Protein AF-A0A1Z4M130-F1 (afdb_monomer_lite)

Structure (mmCIF, N/CA/C/O backbone):
data_AF-A0A1Z4M130-F1
#
_entry.id   AF-A0A1Z4M130-F1
#
loop_
_atom_site.group_PDB
_atom_site.id
_atom_site.type_symbol
_atom_site.label_atom_id
_atom_site.label_alt_id
_atom_site.label_comp_id
_atom_site.label_asym_id
_atom_site.label_entity_id
_atom_site.label_seq_id
_atom_site.pdbx_PDB_ins_code
_atom_site.Cartn_x
_atom_site.Cartn_y
_atom_site.Cartn_z
_atom_site.occupancy
_atom_site.B_iso_or_equiv
_atom_site.auth_seq_id
_atom_site.auth_comp_id
_atom_site.auth_asym_id
_atom_site.auth_atom_id
_atom_site.pdbx_PDB_model_num
ATOM 1 N N . MET A 1 1 ? -19.399 76.451 -22.786 1.00 42.50 1 MET A N 1
ATOM 2 C CA . MET A 1 1 ? -18.214 75.572 -22.870 1.00 42.50 1 MET A CA 1
ATOM 3 C C . MET A 1 1 ? -18.259 74.628 -21.681 1.00 42.50 1 MET A C 1
ATOM 5 O O . MET A 1 1 ? -18.511 75.070 -20.569 1.00 42.50 1 MET A O 1
ATOM 9 N N . THR A 1 2 ? -18.202 73.335 -21.966 1.00 46.25 2 THR A N 1
ATOM 10 C CA . THR A 1 2 ? -18.643 72.201 -21.142 1.00 46.25 2 THR A CA 1
ATOM 11 C C . THR A 1 2 ? -17.690 71.879 -19.987 1.00 46.25 2 THR A C 1
ATOM 13 O O . THR A 1 2 ? -16.503 71.670 -20.221 1.00 46.25 2 THR A O 1
ATOM 16 N N . GLN A 1 3 ? -18.213 71.782 -18.758 1.00 47.19 3 GLN A N 1
ATOM 17 C CA . GLN A 1 3 ? -17.511 71.179 -17.618 1.00 47.19 3 GLN A CA 1
ATOM 18 C C . GLN A 1 3 ? -17.748 69.663 -17.605 1.00 47.19 3 GLN A C 1
ATOM 20 O O . GLN A 1 3 ? -18.885 69.198 -17.617 1.00 47.19 3 GLN A O 1
ATOM 25 N N . SER A 1 4 ? -16.651 68.909 -17.593 1.00 58.28 4 SER A N 1
ATOM 26 C CA . SER A 1 4 ? -16.610 67.450 -17.494 1.00 58.28 4 SER A CA 1
ATOM 27 C C . SER A 1 4 ? -16.625 67.037 -16.022 1.00 58.28 4 SER A C 1
ATOM 29 O O . SER A 1 4 ? -15.635 67.225 -15.317 1.00 58.28 4 SER A O 1
ATOM 31 N N . VAL A 1 5 ? -17.738 66.466 -15.560 1.00 57.12 5 VAL A N 1
ATOM 32 C CA . VAL A 1 5 ? -17.879 65.874 -14.222 1.00 57.12 5 VAL A CA 1
ATOM 33 C C . VAL A 1 5 ? -17.685 64.364 -14.346 1.00 57.12 5 VAL A C 1
ATOM 35 O O . VAL A 1 5 ? -18.516 63.669 -14.923 1.00 57.12 5 VAL A O 1
ATOM 38 N N . VAL A 1 6 ? -16.568 63.862 -13.821 1.00 58.78 6 VAL A N 1
ATOM 39 C CA . VAL A 1 6 ? -16.264 62.427 -13.730 1.00 58.78 6 VAL A CA 1
ATOM 40 C C . VAL A 1 6 ? -16.775 61.902 -12.382 1.00 58.78 6 VAL A C 1
ATOM 42 O O . VAL A 1 6 ? -16.344 62.419 -11.347 1.00 58.78 6 VAL A O 1
ATOM 45 N N . PRO A 1 7 ? -17.650 60.882 -12.337 1.00 55.84 7 PRO A N 1
ATOM 46 C CA . PRO A 1 7 ? -18.047 60.260 -11.080 1.00 55.84 7 PRO A CA 1
ATOM 47 C C . PRO A 1 7 ? -16.943 59.313 -10.581 1.00 55.84 7 PRO A C 1
ATOM 49 O O . PRO A 1 7 ? -16.576 58.349 -11.249 1.00 55.84 7 PRO A O 1
ATOM 52 N N . LYS A 1 8 ? -16.407 59.588 -9.385 1.00 55.56 8 LYS A N 1
ATOM 53 C CA . LYS A 1 8 ? -15.555 58.656 -8.630 1.00 55.56 8 LYS A CA 1
ATOM 54 C C . LYS A 1 8 ? -16.437 57.592 -7.980 1.00 55.56 8 LYS A C 1
ATOM 56 O O . LYS A 1 8 ? -17.134 57.870 -7.009 1.00 55.56 8 LYS A O 1
ATOM 61 N N . THR A 1 9 ? -16.378 56.380 -8.510 1.00 59.41 9 THR A N 1
ATOM 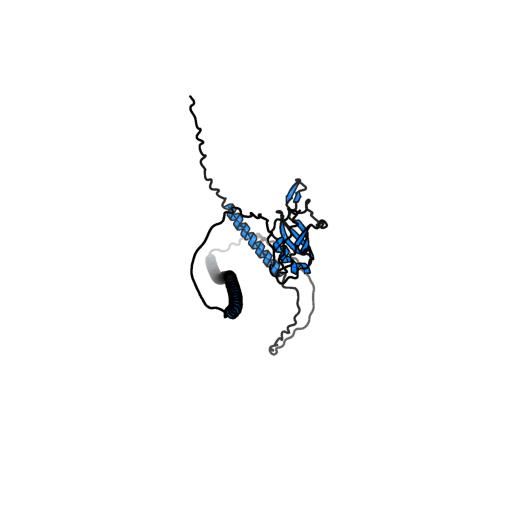62 C CA . THR A 1 9 ? -16.968 55.176 -7.922 1.00 59.41 9 THR A CA 1
ATOM 63 C C . THR A 1 9 ? -16.200 54.814 -6.647 1.00 59.41 9 THR A C 1
ATOM 65 O O . THR A 1 9 ? -15.013 54.492 -6.703 1.00 59.41 9 THR A O 1
ATOM 68 N N . SER A 1 10 ? -16.847 54.903 -5.485 1.00 58.00 10 SER A N 1
ATOM 69 C CA . SER A 1 10 ? -16.302 54.424 -4.214 1.00 58.00 10 SER A CA 1
ATOM 70 C C . SER A 1 10 ? -16.296 52.894 -4.201 1.00 58.00 10 SER A C 1
ATOM 72 O O . SER A 1 10 ? -17.315 52.240 -4.409 1.00 58.00 10 SER A O 1
ATOM 74 N N . ILE A 1 11 ? -15.115 52.320 -3.989 1.00 51.78 11 ILE A N 1
ATOM 75 C CA . ILE A 1 11 ? -14.903 50.877 -3.883 1.00 51.78 11 ILE A CA 1
ATOM 76 C C . ILE A 1 11 ? -15.474 50.421 -2.529 1.00 51.78 11 ILE A C 1
ATOM 78 O O . ILE A 1 11 ? -15.086 50.992 -1.507 1.00 51.78 11 ILE A O 1
ATOM 82 N N . PRO A 1 12 ? -16.385 49.432 -2.484 1.00 60.66 12 PRO A N 1
ATOM 83 C CA . PRO A 1 12 ? -16.945 48.953 -1.229 1.00 60.66 12 PRO A CA 1
ATOM 84 C C . PRO A 1 12 ? -15.878 48.225 -0.403 1.00 60.66 12 PRO A C 1
ATOM 86 O O . PRO A 1 12 ? -15.149 47.362 -0.894 1.00 60.66 12 PRO A O 1
ATOM 89 N N . GLU A 1 13 ? -15.798 48.599 0.869 1.00 57.28 13 GLU A N 1
ATOM 90 C CA . GLU A 1 13 ? -14.893 48.048 1.870 1.00 57.28 13 GLU A CA 1
ATOM 91 C C . GLU A 1 13 ? -15.139 46.540 2.051 1.00 57.28 13 GLU A C 1
ATOM 93 O O . GLU A 1 13 ? -16.208 46.085 2.468 1.00 57.28 13 GLU A O 1
ATOM 98 N N . LYS A 1 14 ? -14.130 45.745 1.690 1.00 57.31 14 LYS A N 1
ATOM 99 C CA . LYS A 1 14 ? -14.136 44.283 1.756 1.00 57.31 14 LYS A CA 1
ATOM 100 C C . LYS A 1 14 ? -14.029 43.839 3.216 1.00 57.31 14 LYS A C 1
ATOM 102 O O . LYS A 1 14 ? -12.943 43.572 3.722 1.00 57.31 14 LYS A O 1
ATOM 107 N N . THR A 1 15 ? -15.166 43.759 3.900 1.00 56.44 15 THR A N 1
ATOM 108 C CA . THR A 1 15 ? -15.255 43.200 5.254 1.00 56.44 15 THR A CA 1
ATOM 109 C C . THR A 1 15 ? -15.011 41.690 5.199 1.00 56.44 15 THR A C 1
ATOM 111 O O . THR A 1 15 ? -15.845 40.900 4.756 1.00 56.44 15 THR A O 1
ATOM 114 N N . TRP A 1 16 ? -13.810 41.281 5.609 1.00 53.38 16 TRP A N 1
ATOM 115 C CA . TRP A 1 16 ? -13.381 39.887 5.685 1.00 53.38 16 TRP A CA 1
ATOM 116 C C . TRP A 1 16 ? -14.156 39.182 6.803 1.00 53.38 16 TRP A C 1
ATOM 118 O O . TRP A 1 16 ? -13.738 39.159 7.962 1.00 53.38 16 TRP A O 1
ATOM 128 N N . ARG A 1 17 ? -15.333 38.640 6.471 1.00 47.12 17 ARG A N 1
ATOM 129 C CA . ARG A 1 17 ? -16.058 37.741 7.368 1.00 47.12 17 ARG A CA 1
ATOM 130 C C . ARG A 1 17 ? -15.228 36.473 7.492 1.00 47.12 17 ARG A C 1
ATOM 132 O O . ARG A 1 17 ? -15.207 35.648 6.586 1.00 47.12 17 ARG A O 1
ATOM 139 N N . ARG A 1 18 ? -14.512 36.346 8.609 1.00 51.38 18 ARG A N 1
ATOM 140 C CA . ARG A 1 18 ? -13.925 35.077 9.030 1.00 51.38 18 ARG A CA 1
ATOM 141 C C . ARG A 1 18 ? -15.077 34.092 9.147 1.00 51.38 18 ARG A C 1
ATOM 143 O O . ARG A 1 18 ? -15.894 34.195 10.057 1.00 51.38 18 ARG A O 1
ATOM 150 N N . GLN A 1 19 ? -15.168 33.211 8.165 1.00 56.50 19 GLN A N 1
ATOM 151 C CA . GLN A 1 19 ? -16.055 32.069 8.164 1.00 56.50 19 GLN A CA 1
ATOM 152 C C . GLN A 1 19 ? -15.549 31.142 9.270 1.00 56.50 19 GLN A C 1
ATOM 154 O O . GLN A 1 19 ? -14.645 30.336 9.085 1.00 56.50 19 GLN A O 1
ATOM 159 N N . THR A 1 20 ? -16.021 31.389 10.488 1.00 53.84 20 THR A N 1
ATOM 160 C CA . THR A 1 20 ? -15.861 30.487 11.620 1.00 53.84 20 THR A CA 1
ATOM 161 C C . THR A 1 20 ? -16.757 29.298 11.349 1.00 53.84 20 THR A C 1
ATOM 163 O O . THR A 1 20 ? -17.928 29.300 11.734 1.00 53.84 20 THR A O 1
ATOM 166 N N . ASP A 1 21 ? -16.218 28.309 10.641 1.00 62.69 21 ASP A N 1
ATOM 167 C CA . ASP A 1 21 ? -16.825 26.989 10.586 1.00 62.69 21 ASP A CA 1
ATOM 168 C C . ASP A 1 21 ? -17.008 26.524 12.028 1.00 62.69 21 ASP A C 1
ATOM 170 O O . ASP A 1 21 ? -16.061 26.477 12.819 1.00 62.69 21 ASP A O 1
ATOM 174 N N . SER A 1 22 ? -18.268 26.303 12.403 1.00 70.75 22 SER A N 1
ATOM 175 C CA . SER A 1 22 ? -18.630 25.981 13.779 1.00 70.75 22 SER A CA 1
ATOM 176 C C . SER A 1 22 ? -17.792 24.784 14.262 1.00 70.75 22 SER A C 1
ATOM 178 O O . SER A 1 22 ? -17.702 23.797 13.528 1.00 70.75 22 SER A O 1
ATOM 180 N N . PRO A 1 23 ? -17.197 24.811 15.470 1.00 75.94 23 PRO A N 1
ATOM 181 C CA . PRO A 1 23 ? -16.378 23.707 15.994 1.00 75.94 23 PRO A CA 1
ATOM 182 C C . PRO A 1 23 ? -17.077 22.338 15.933 1.00 75.94 23 PRO A C 1
ATOM 184 O O . PRO A 1 23 ? -16.441 21.295 15.818 1.00 75.94 23 PRO A O 1
ATOM 187 N N . THR A 1 24 ? -18.407 22.352 15.948 1.00 79.69 24 THR A N 1
ATOM 188 C CA . THR A 1 24 ? -19.294 21.204 15.757 1.00 79.69 24 THR A CA 1
ATOM 189 C C . THR A 1 24 ? -19.097 20.460 14.436 1.00 79.69 24 THR A C 1
ATOM 191 O O . THR A 1 24 ? -19.238 19.240 14.425 1.00 79.69 24 THR A O 1
ATOM 194 N N . TRP A 1 25 ? -18.721 21.135 13.345 1.00 85.00 25 TRP A N 1
ATOM 195 C CA . TRP A 1 25 ? -18.458 20.468 12.062 1.00 85.00 25 TRP A CA 1
ATOM 196 C C . TRP A 1 25 ? -17.206 19.588 12.119 1.00 85.00 25 TRP A C 1
ATOM 198 O O . TRP A 1 25 ? -17.235 18.445 11.671 1.00 85.00 25 TRP A O 1
ATOM 208 N N . TRP A 1 26 ? -16.136 20.064 12.758 1.00 87.31 26 TRP A N 1
ATOM 209 C CA . TRP A 1 26 ? -14.907 19.284 12.933 1.00 87.31 26 TRP A CA 1
ATOM 210 C C . TRP A 1 26 ? -15.116 18.061 13.831 1.00 87.31 26 TRP A C 1
ATOM 212 O O . TRP A 1 26 ? -14.575 16.986 13.560 1.00 87.31 26 TRP A O 1
ATOM 222 N N . ILE A 1 27 ? -15.949 18.193 14.866 1.00 87.88 27 ILE A N 1
ATOM 223 C CA . ILE A 1 27 ? 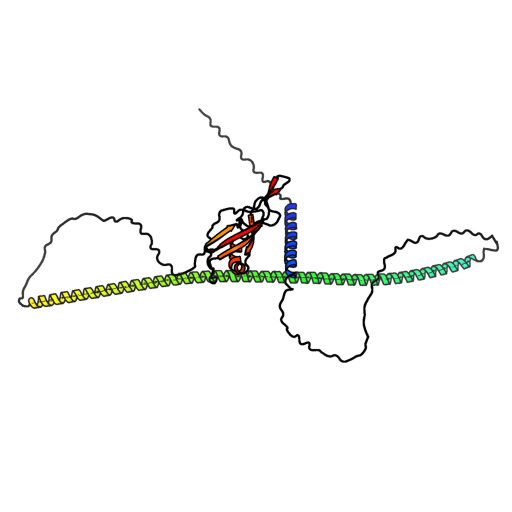-16.312 17.076 15.748 1.00 87.88 27 ILE A CA 1
ATOM 224 C C . ILE A 1 27 ? -17.144 16.035 14.987 1.00 87.88 27 ILE A C 1
ATOM 226 O O . ILE A 1 27 ? -16.868 14.842 15.103 1.00 87.88 27 ILE A O 1
ATOM 230 N N . ALA A 1 28 ? -18.113 16.466 14.171 1.00 88.44 28 ALA A N 1
ATOM 231 C CA . ALA A 1 28 ? -18.922 15.563 13.353 1.00 88.44 28 ALA A CA 1
ATOM 232 C C . ALA A 1 28 ? -18.066 14.783 12.338 1.00 88.44 28 ALA A C 1
ATOM 234 O O . ALA A 1 28 ? -18.207 13.564 12.236 1.00 88.44 28 ALA A O 1
ATOM 235 N N . PHE A 1 29 ? -17.119 15.452 11.668 1.00 92.25 29 PHE A N 1
ATOM 236 C CA . PHE A 1 29 ? -16.165 14.801 10.762 1.00 92.25 29 PHE A CA 1
ATOM 237 C C . PHE A 1 29 ? -15.264 13.791 11.479 1.00 92.25 29 PHE A C 1
ATOM 239 O O . PHE A 1 29 ? -15.070 12.676 10.995 1.00 92.25 29 PHE A O 1
ATOM 246 N N . SER A 1 30 ? -14.754 14.148 12.659 1.00 93.81 30 SER A N 1
ATOM 247 C CA . SER A 1 30 ? -13.889 13.261 13.446 1.00 93.81 30 SER A CA 1
ATOM 248 C C . SER A 1 30 ? -14.650 12.025 13.936 1.00 93.81 30 SER A C 1
ATOM 250 O O . SER A 1 30 ? -14.154 10.905 13.829 1.00 93.81 30 SER A O 1
ATOM 252 N N . CYS A 1 31 ? -15.884 12.206 14.416 1.00 94.31 31 CYS A N 1
ATOM 253 C CA . CYS A 1 31 ? -16.728 11.114 14.898 1.00 94.31 31 CYS A CA 1
ATOM 254 C C . CYS A 1 31 ? -17.161 10.182 13.753 1.00 94.31 31 CYS A C 1
ATOM 256 O O . CYS A 1 31 ? -17.070 8.960 13.880 1.00 94.31 31 CYS A O 1
ATOM 258 N N . GLY A 1 32 ? -17.542 10.748 12.601 1.00 95.19 32 GLY A N 1
ATOM 259 C CA . GLY A 1 32 ? -17.874 9.980 11.399 1.00 95.19 32 GLY A CA 1
ATOM 260 C C . GLY A 1 32 ? -16.699 9.143 10.893 1.00 95.19 32 GLY A C 1
ATOM 261 O O . GLY A 1 32 ? -16.875 7.970 10.570 1.00 95.19 32 GLY A O 1
ATOM 262 N N . SER A 1 33 ? -15.486 9.705 10.915 1.00 96.81 33 SER A N 1
ATOM 263 C CA . SER A 1 33 ? -14.268 8.983 10.536 1.00 96.81 33 SER A CA 1
ATOM 264 C C . SER A 1 33 ? -14.010 7.770 11.437 1.00 96.81 33 SER A C 1
ATOM 266 O O . SER A 1 33 ? -13.772 6.673 10.933 1.00 96.81 33 SER A O 1
ATOM 268 N N . VAL A 1 34 ? -14.132 7.912 12.762 1.00 96.62 34 VAL A N 1
ATOM 269 C CA . VAL A 1 34 ? -13.929 6.790 13.701 1.00 96.62 34 VAL A CA 1
ATOM 270 C C . VAL A 1 34 ? -14.968 5.684 13.489 1.00 96.62 34 VAL A C 1
ATOM 272 O O . VAL A 1 34 ? -14.612 4.506 13.468 1.00 96.62 34 VAL A O 1
ATOM 275 N N . ILE A 1 35 ? -16.236 6.046 13.273 1.00 97.00 35 ILE A N 1
ATOM 276 C CA . ILE A 1 35 ? -17.309 5.076 13.000 1.00 97.00 35 ILE A CA 1
ATOM 277 C C . ILE A 1 35 ? -17.047 4.328 11.685 1.00 97.00 35 ILE A C 1
ATOM 279 O O . ILE A 1 35 ? -17.191 3.106 11.643 1.00 97.00 35 ILE A O 1
ATOM 283 N N . LEU A 1 36 ? -16.599 5.031 10.638 1.00 96.94 36 LEU A N 1
ATOM 284 C CA . LEU A 1 36 ? -16.240 4.427 9.353 1.00 96.94 36 LEU A CA 1
ATOM 285 C C . LEU A 1 36 ? -15.101 3.406 9.508 1.00 96.94 36 LEU A C 1
ATOM 287 O O . LEU A 1 36 ? -15.186 2.302 8.974 1.00 96.94 36 LEU A O 1
ATOM 291 N N . HIS A 1 37 ? -14.063 3.742 10.278 1.00 95.75 37 HIS A N 1
ATOM 292 C CA . HIS A 1 37 ? -12.935 2.839 10.517 1.00 95.75 37 HIS A CA 1
ATOM 293 C C . HIS A 1 37 ? -13.343 1.610 11.338 1.00 95.75 37 HIS A C 1
ATOM 295 O O . HIS A 1 37 ? -12.900 0.504 11.033 1.00 95.75 37 HIS A O 1
ATOM 301 N N . LEU A 1 38 ? -14.221 1.765 12.336 1.00 96.06 38 LEU A N 1
ATOM 302 C CA . LEU A 1 38 ? -14.759 0.634 13.100 1.00 96.06 38 LEU A CA 1
ATOM 303 C C . LEU A 1 38 ? -15.616 -0.291 12.225 1.00 96.06 38 LEU A C 1
ATOM 305 O O . LEU A 1 38 ? -15.487 -1.509 12.331 1.00 96.06 38 LEU A O 1
ATOM 309 N N . LEU A 1 39 ? -16.436 0.266 11.328 1.00 95.94 39 LEU A N 1
ATOM 310 C CA . LEU A 1 39 ? -17.213 -0.503 10.351 1.00 95.94 39 LEU A CA 1
ATOM 311 C C . LEU A 1 39 ? -16.311 -1.242 9.360 1.00 95.94 39 LEU A C 1
ATOM 313 O O . LEU A 1 39 ? -16.526 -2.427 9.119 1.00 95.94 39 LEU A O 1
ATOM 317 N N . ALA A 1 40 ? -15.278 -0.582 8.831 1.00 94.31 40 ALA A N 1
ATOM 318 C CA . ALA A 1 40 ? -14.312 -1.202 7.928 1.00 94.31 40 ALA A CA 1
ATOM 319 C C . ALA A 1 40 ? -13.533 -2.332 8.619 1.00 94.31 40 ALA A C 1
ATOM 321 O O . ALA A 1 40 ? -13.388 -3.421 8.064 1.00 94.31 40 ALA A O 1
ATOM 322 N N . PHE A 1 41 ? -13.089 -2.109 9.858 1.00 94.06 41 PHE A N 1
ATOM 323 C CA . PHE A 1 41 ? -12.407 -3.125 10.655 1.00 94.06 41 PHE A CA 1
ATOM 324 C C . PHE A 1 41 ? -13.323 -4.314 10.970 1.00 94.06 41 PHE A C 1
ATOM 326 O O . PHE A 1 41 ? -12.916 -5.468 10.830 1.00 94.06 41 PHE A O 1
ATOM 333 N N . TRP A 1 42 ? -14.579 -4.049 11.340 1.00 94.06 42 TRP A N 1
ATOM 334 C CA . TRP A 1 42 ? -15.578 -5.089 11.578 1.00 94.06 42 TRP A CA 1
ATOM 335 C C . TRP A 1 42 ? -15.874 -5.895 10.309 1.00 94.06 42 TRP A C 1
ATOM 337 O O . TRP A 1 42 ? -15.899 -7.125 10.360 1.00 94.06 42 TRP A O 1
ATOM 347 N N . PHE A 1 43 ? -15.998 -5.224 9.160 1.00 91.94 43 PHE A N 1
ATOM 348 C CA . PHE A 1 43 ? -16.178 -5.864 7.861 1.00 91.94 43 PHE A CA 1
ATOM 349 C C . PHE A 1 43 ? -14.996 -6.798 7.575 1.00 91.94 43 PHE A C 1
ATOM 351 O O . PHE A 1 43 ? -15.195 -8.003 7.451 1.00 91.94 43 PHE A O 1
ATOM 358 N N . ILE A 1 44 ? -13.755 -6.304 7.613 1.00 88.25 44 ILE A N 1
ATOM 359 C CA . ILE A 1 44 ? -12.546 -7.112 7.366 1.00 88.25 44 ILE A CA 1
ATOM 360 C C . ILE A 1 44 ? -12.438 -8.303 8.335 1.00 88.25 44 ILE A C 1
ATOM 362 O O . ILE A 1 44 ? -12.114 -9.414 7.909 1.00 88.25 44 ILE A O 1
ATOM 366 N N . SER A 1 45 ? -12.749 -8.103 9.619 1.00 80.19 45 SER A N 1
ATOM 367 C CA . SER A 1 45 ? -12.744 -9.172 10.626 1.00 80.19 45 SER A CA 1
ATOM 368 C C . SER A 1 45 ? -13.813 -10.241 10.343 1.00 80.19 45 SER A C 1
ATOM 370 O O . SER A 1 45 ? -13.538 -11.438 10.443 1.00 80.19 45 SER A O 1
ATOM 372 N N . SER A 1 46 ? -15.003 -9.836 9.884 1.00 85.00 46 SER A N 1
ATOM 373 C CA . SER A 1 46 ? -16.083 -10.765 9.521 1.00 85.00 46 SER A CA 1
ATOM 374 C C . SER A 1 46 ? -15.751 -11.637 8.298 1.00 85.00 46 SER A C 1
ATOM 376 O O . SER A 1 46 ? -16.084 -12.823 8.290 1.00 85.00 46 SER A O 1
ATOM 378 N N . TYR A 1 47 ? -15.004 -11.115 7.313 1.00 74.56 47 TYR A N 1
ATOM 379 C CA . TYR A 1 47 ? -14.553 -11.908 6.155 1.00 74.56 47 TYR A CA 1
ATOM 380 C C . TYR A 1 47 ? -13.395 -12.855 6.481 1.00 74.56 47 TYR A C 1
ATOM 382 O O . TYR A 1 47 ? -13.259 -13.899 5.842 1.00 74.56 47 TYR A O 1
ATOM 390 N N . ARG A 1 48 ? -12.571 -12.543 7.490 1.00 62.16 48 ARG A N 1
ATOM 391 C CA . ARG A 1 48 ? -11.442 -13.398 7.901 1.00 62.16 48 ARG A CA 1
ATOM 392 C C . ARG A 1 48 ? -11.889 -14.696 8.588 1.00 62.16 48 ARG A C 1
ATOM 394 O O . ARG A 1 48 ? -11.145 -15.670 8.546 1.00 62.16 48 ARG A O 1
ATOM 401 N N . LEU A 1 49 ? -13.095 -14.751 9.162 1.00 54.12 49 LEU A N 1
ATOM 402 C CA . LEU A 1 49 ? -13.610 -15.936 9.868 1.00 54.12 49 LEU A CA 1
ATOM 403 C C . LEU A 1 49 ? -14.268 -16.995 8.962 1.00 54.12 49 LEU A C 1
ATOM 405 O O . LEU A 1 49 ? -14.424 -18.131 9.401 1.00 54.12 49 LEU A O 1
ATOM 409 N N . SER A 1 50 ? -14.608 -16.681 7.704 1.00 52.25 50 SER A N 1
ATOM 410 C CA . SER A 1 50 ? -15.258 -17.648 6.789 1.00 52.25 50 SER A CA 1
ATOM 411 C C . SER A 1 50 ? -14.312 -18.366 5.815 1.00 52.25 50 SER A C 1
ATOM 413 O O . SER A 1 50 ? -14.745 -19.273 5.112 1.00 52.25 50 SER A O 1
ATOM 415 N N . VAL A 1 51 ? -13.022 -18.013 5.770 1.00 53.81 51 VAL A N 1
ATOM 416 C CA . VAL A 1 51 ? -12.066 -18.558 4.777 1.00 53.81 51 VAL A CA 1
ATOM 417 C C . VAL A 1 51 ? -11.242 -19.752 5.300 1.00 53.81 51 VAL A C 1
ATOM 419 O O . VAL A 1 51 ? -10.461 -20.334 4.555 1.00 53.81 51 VAL A O 1
ATOM 422 N N . SER A 1 52 ? -11.457 -20.212 6.539 1.00 49.22 52 SER A N 1
ATOM 423 C CA . SER A 1 52 ? -10.645 -21.296 7.136 1.00 49.22 52 SER A CA 1
ATOM 424 C C . SER A 1 52 ? -11.343 -22.655 7.288 1.00 49.22 52 SER A C 1
ATOM 426 O O . SER A 1 52 ? -10.869 -23.493 8.051 1.00 49.22 52 SER A O 1
ATOM 428 N N . GLN A 1 53 ? -12.442 -22.927 6.575 1.00 51.94 53 GLN A N 1
ATOM 429 C CA . GLN A 1 53 ? -13.042 -24.272 6.556 1.00 51.94 53 GLN A CA 1
ATOM 430 C C . GLN A 1 53 ? -13.536 -24.663 5.165 1.00 51.94 53 GLN A C 1
ATOM 432 O O . GLN A 1 53 ? -14.734 -24.731 4.914 1.00 51.94 53 GLN A O 1
ATOM 437 N N . SER A 1 54 ? -12.619 -24.940 4.240 1.00 46.53 54 SER A N 1
ATOM 438 C CA . SER A 1 54 ? -12.937 -25.672 3.008 1.00 46.53 54 SER A CA 1
ATOM 439 C C . SER A 1 54 ? -11.685 -26.325 2.421 1.00 46.53 54 SER A C 1
ATOM 441 O O . SER A 1 54 ? -10.982 -25.724 1.623 1.00 46.53 54 SER A O 1
ATOM 443 N N . GLY A 1 55 ? -11.448 -27.575 2.826 1.00 45.78 55 GLY A N 1
ATOM 444 C CA . GLY A 1 55 ? -10.910 -28.631 1.963 1.00 45.78 55 GLY A CA 1
ATOM 445 C C . GLY A 1 55 ? -9.415 -28.633 1.632 1.00 45.78 55 GLY A C 1
ATOM 446 O O . GLY A 1 55 ? -8.962 -27.910 0.758 1.00 45.78 55 GLY A O 1
ATOM 447 N N . SER A 1 56 ? -8.690 -29.602 2.196 1.00 40.91 56 SER A N 1
ATOM 448 C CA . SER A 1 56 ? -7.990 -30.621 1.398 1.00 40.91 56 SER A CA 1
ATOM 449 C C . SER A 1 56 ? -7.355 -31.648 2.328 1.00 40.91 56 SER A C 1
ATOM 451 O O . SER A 1 56 ? -6.552 -31.307 3.193 1.00 40.91 56 SER A O 1
ATOM 453 N N . GLY A 1 57 ? -7.718 -32.914 2.133 1.00 51.44 57 GLY A N 1
ATOM 454 C CA . GLY A 1 57 ? -7.079 -34.038 2.794 1.00 51.44 57 GLY A CA 1
ATOM 455 C C . GLY A 1 57 ? -5.592 -34.108 2.456 1.00 51.44 57 GLY A C 1
ATOM 456 O O . GLY A 1 57 ? -5.195 -34.103 1.295 1.00 51.44 57 GLY A O 1
ATOM 457 N N . SER A 1 58 ? -4.779 -34.199 3.495 1.00 41.00 58 SER A N 1
ATOM 458 C CA . SER A 1 58 ? -3.452 -34.791 3.449 1.00 41.00 58 SER A CA 1
ATOM 459 C C . SER A 1 58 ? -3.262 -35.472 4.793 1.00 41.00 58 SER A C 1
ATOM 461 O O . SER A 1 58 ? -3.062 -34.832 5.825 1.00 41.00 58 SER A O 1
ATOM 463 N N . THR A 1 59 ? -3.451 -36.786 4.772 1.00 48.47 59 THR A N 1
ATOM 464 C CA . THR A 1 59 ? -3.088 -37.708 5.839 1.00 48.47 59 THR A CA 1
ATOM 465 C C . THR A 1 59 ? -1.586 -37.587 6.078 1.00 48.47 59 THR A C 1
ATOM 467 O O . THR A 1 59 ? -0.790 -38.203 5.376 1.00 48.47 59 THR A O 1
ATOM 470 N N . VAL A 1 60 ? -1.200 -36.784 7.066 1.00 41.44 60 VAL A N 1
ATOM 471 C CA . VAL A 1 60 ? 0.121 -36.858 7.692 1.00 41.44 60 VAL A CA 1
ATOM 472 C C . VAL A 1 60 ? -0.052 -37.733 8.936 1.00 41.44 60 VAL A C 1
ATOM 474 O O . VAL A 1 60 ? -0.809 -37.346 9.830 1.00 41.44 60 VAL A O 1
ATOM 477 N N . PRO A 1 61 ? 0.560 -38.930 9.003 1.00 43.47 61 PRO A N 1
ATOM 478 C CA . PRO A 1 61 ? 0.465 -39.772 10.182 1.00 43.47 61 PRO A CA 1
ATOM 479 C C . PRO A 1 61 ? 1.249 -39.104 11.311 1.00 43.47 61 PRO A C 1
ATOM 481 O O . PRO A 1 61 ? 2.471 -38.993 11.267 1.00 43.47 61 PRO A O 1
ATOM 484 N N . ILE A 1 62 ? 0.529 -38.628 12.321 1.00 47.75 62 ILE A N 1
ATOM 485 C CA . ILE A 1 62 ? 1.120 -38.278 13.607 1.00 47.75 62 ILE A CA 1
ATOM 486 C C . ILE A 1 62 ? 1.371 -39.612 14.310 1.00 47.75 62 ILE A C 1
ATOM 488 O O . ILE A 1 62 ? 0.448 -40.231 14.838 1.00 47.75 62 ILE A O 1
ATOM 492 N N . GLU A 1 63 ? 2.614 -40.087 14.252 1.00 49.59 63 GLU A N 1
ATOM 493 C CA . GLU A 1 63 ? 3.094 -41.139 15.142 1.00 49.59 63 GLU A CA 1
ATOM 494 C C . GLU A 1 63 ? 3.063 -40.590 16.572 1.00 49.59 63 GLU A C 1
ATOM 496 O O . GLU A 1 63 ? 3.912 -39.802 16.991 1.00 49.59 63 GLU A O 1
ATOM 501 N N . PHE A 1 64 ? 2.036 -40.977 17.324 1.00 42.72 64 PHE A N 1
ATOM 502 C CA . PHE A 1 64 ? 2.022 -40.800 18.765 1.00 42.72 64 PHE A CA 1
ATOM 503 C C . PHE A 1 64 ? 3.053 -41.760 19.360 1.00 42.72 64 PHE A C 1
ATOM 505 O O . PHE A 1 64 ? 2.824 -42.966 19.426 1.00 42.72 64 PHE A O 1
ATOM 512 N N . ILE A 1 65 ? 4.192 -41.228 19.801 1.00 46.47 65 ILE A N 1
ATOM 513 C CA . ILE A 1 65 ? 5.071 -41.945 20.724 1.00 46.47 65 ILE A CA 1
ATOM 514 C C . ILE A 1 65 ? 4.331 -41.991 22.063 1.00 46.47 65 ILE A C 1
ATOM 516 O O . ILE A 1 65 ? 4.316 -41.032 22.835 1.00 46.47 65 ILE A O 1
ATOM 520 N N . GLU A 1 66 ? 3.651 -43.111 22.283 1.00 41.09 66 GLU A N 1
ATOM 521 C CA . GLU A 1 66 ? 2.996 -43.487 23.527 1.00 41.09 66 GLU A CA 1
ATOM 522 C C . GLU A 1 66 ? 4.069 -43.730 24.598 1.00 41.09 66 GLU A C 1
ATOM 524 O O . GLU A 1 66 ? 4.677 -44.797 24.686 1.00 41.09 66 GLU A O 1
ATOM 529 N N . ILE A 1 67 ? 4.340 -42.708 25.412 1.00 41.72 67 ILE A N 1
ATOM 530 C CA . ILE A 1 67 ? 5.131 -42.871 26.631 1.00 41.72 67 ILE A CA 1
ATOM 531 C C . ILE A 1 67 ? 4.206 -43.494 27.671 1.00 41.72 67 ILE A C 1
ATOM 533 O O . ILE A 1 67 ? 3.345 -42.831 28.242 1.00 41.72 67 ILE A O 1
ATOM 537 N N . SER A 1 68 ? 4.392 -44.793 27.872 1.00 44.47 68 SER A N 1
ATOM 538 C CA . SER A 1 68 ? 3.768 -45.599 28.915 1.00 44.47 68 SER A CA 1
ATOM 539 C C . SER A 1 68 ? 4.124 -45.073 30.315 1.00 44.47 68 SER A C 1
ATOM 541 O O . SER A 1 68 ? 5.313 -44.934 30.615 1.00 44.47 68 SER A O 1
ATOM 543 N N . PRO A 1 69 ? 3.146 -44.873 31.217 1.00 43.56 69 PRO A N 1
ATOM 544 C CA . PRO A 1 69 ? 3.377 -45.039 32.640 1.00 43.56 69 PRO A CA 1
ATOM 545 C C . PRO A 1 69 ? 2.591 -46.247 33.157 1.00 43.56 69 PRO A C 1
ATOM 547 O O . PRO A 1 69 ? 1.392 -46.416 32.924 1.00 43.56 69 PRO A O 1
ATOM 550 N N . GLU A 1 70 ? 3.313 -47.105 33.867 1.00 41.31 70 GLU A N 1
ATOM 551 C CA . GLU A 1 70 ? 2.810 -48.302 34.518 1.00 41.31 70 GLU A CA 1
ATOM 552 C C . GLU A 1 70 ? 1.581 -48.050 35.409 1.00 41.31 70 GLU A C 1
ATOM 554 O O . GLU A 1 70 ? 1.545 -47.148 36.241 1.00 41.31 70 GLU A O 1
ATOM 559 N N . LYS A 1 71 ? 0.604 -48.950 35.247 1.00 41.50 71 LYS A N 1
ATOM 560 C CA . LYS A 1 71 ? -0.247 -49.578 36.272 1.00 41.50 71 LYS A CA 1
ATOM 561 C C . LYS A 1 71 ? -0.511 -48.777 37.559 1.00 41.50 71 LYS A C 1
ATOM 563 O O . LYS A 1 71 ? 0.272 -48.829 38.501 1.00 41.50 71 LYS A O 1
ATOM 568 N N . SER A 1 72 ? -1.762 -48.349 37.732 1.00 38.50 72 SER A N 1
ATOM 569 C CA . SER A 1 72 ? -2.519 -48.792 38.910 1.00 38.50 72 SER A CA 1
ATOM 570 C C . SER A 1 72 ? -4.028 -48.782 38.663 1.00 38.50 72 SER A C 1
ATOM 572 O O . SER A 1 72 ? -4.582 -47.917 37.995 1.00 38.50 72 SER A O 1
ATOM 574 N N . SER A 1 73 ? -4.647 -49.830 39.186 1.00 42.16 73 SER A N 1
ATOM 575 C CA . SER A 1 73 ? -6.037 -50.261 39.088 1.00 42.16 73 SER A CA 1
ATOM 576 C C . SER A 1 73 ? -7.021 -49.265 39.714 1.00 42.16 73 SER A C 1
ATOM 578 O O . SER A 1 73 ? -6.732 -48.749 40.786 1.00 42.16 73 SER A O 1
ATOM 580 N N . VAL A 1 74 ? -8.191 -49.057 39.092 1.00 40.47 74 VAL A N 1
ATOM 581 C CA . VAL A 1 74 ? -9.535 -49.305 39.672 1.00 40.47 74 VAL A CA 1
ATOM 582 C C . VAL A 1 74 ? -10.620 -48.931 38.638 1.00 40.47 74 VAL A C 1
ATOM 584 O O . VAL A 1 74 ? -10.640 -47.842 38.075 1.00 40.47 74 VAL A O 1
ATOM 587 N N . GLN A 1 75 ? -11.524 -49.882 38.389 1.00 45.81 75 GLN A N 1
ATOM 588 C CA . GLN A 1 75 ? -12.728 -49.802 37.543 1.00 45.81 75 GLN A CA 1
ATOM 589 C C . GLN A 1 75 ? -13.751 -48.752 38.030 1.00 45.81 75 GLN A C 1
ATOM 591 O O . GLN A 1 75 ? -13.882 -48.549 39.237 1.00 45.81 75 GLN A O 1
ATOM 596 N N . PRO A 1 76 ? -14.617 -48.230 37.135 1.00 38.16 76 PRO A N 1
ATOM 597 C CA . PRO A 1 76 ? -16.023 -48.625 37.269 1.00 38.16 76 PRO A CA 1
ATOM 598 C C . PRO A 1 76 ? -16.788 -48.864 35.954 1.00 38.16 76 PRO A C 1
ATOM 600 O O . PRO A 1 76 ? -16.393 -48.508 34.848 1.00 38.16 76 PRO A O 1
ATOM 603 N N . LYS A 1 77 ? -17.912 -49.548 36.157 1.00 37.34 77 LYS A N 1
ATOM 604 C CA . LYS A 1 77 ? -18.811 -50.240 35.234 1.00 37.34 77 LYS A CA 1
ATOM 605 C C . LYS A 1 77 ? -19.909 -49.309 34.678 1.00 37.34 77 LYS A C 1
ATOM 607 O O . LYS A 1 77 ? -20.506 -48.559 35.437 1.00 37.34 77 LYS A O 1
ATOM 612 N N . SER A 1 78 ? -20.209 -49.489 33.387 1.00 41.31 78 SER A N 1
ATOM 613 C CA . SER A 1 78 ? -21.531 -49.461 32.714 1.00 41.31 78 SER A CA 1
ATOM 614 C C . SER A 1 78 ? -22.492 -48.247 32.824 1.00 41.31 78 SER A C 1
ATOM 616 O O . SER A 1 78 ? -23.041 -47.950 33.877 1.00 41.31 78 SER A O 1
ATOM 618 N N . GLN A 1 79 ? -22.778 -47.682 31.636 1.00 41.09 79 GLN A N 1
ATOM 619 C CA . GLN A 1 79 ? -23.974 -46.963 31.106 1.00 41.09 79 GLN A CA 1
ATOM 620 C C . GLN A 1 79 ? -25.369 -47.543 31.513 1.00 41.09 79 GLN A C 1
ATOM 622 O O . GLN A 1 79 ? -25.356 -48.625 32.099 1.00 41.09 79 GLN A O 1
ATOM 627 N N . PRO A 1 80 ? -26.569 -47.006 31.098 1.00 47.47 80 PRO A N 1
ATOM 628 C CA . PRO A 1 80 ? -26.934 -45.790 30.303 1.00 47.47 80 PRO A CA 1
ATOM 629 C C . PRO A 1 80 ? -28.201 -44.960 30.749 1.00 47.47 80 PRO A C 1
ATOM 631 O O . PRO A 1 80 ? -29.164 -45.520 31.247 1.00 47.47 80 PRO A O 1
ATOM 634 N N . LYS A 1 81 ? -28.235 -43.657 30.369 1.00 34.88 81 LYS A N 1
ATOM 635 C CA . LYS A 1 81 ? -29.323 -42.819 29.737 1.00 34.88 81 LYS A CA 1
ATOM 636 C C . LYS A 1 81 ? -30.773 -42.693 30.364 1.00 34.88 81 LYS A C 1
ATOM 638 O O . LYS A 1 81 ? -31.060 -43.346 31.350 1.00 34.88 81 LYS A O 1
ATOM 643 N N . PRO A 1 82 ? -31.683 -41.782 29.894 1.00 52.38 82 PRO A N 1
ATOM 644 C CA . PRO A 1 82 ? -32.071 -40.530 30.592 1.00 52.38 82 PRO A CA 1
ATOM 645 C C . PRO A 1 82 ? -33.604 -40.277 30.791 1.00 52.38 82 PRO A C 1
ATOM 647 O O . PRO A 1 82 ? -34.425 -40.870 30.100 1.00 52.38 82 PRO A O 1
ATOM 650 N N . ALA A 1 83 ? -33.988 -39.291 31.623 1.00 33.56 83 ALA A N 1
ATOM 651 C CA . ALA A 1 83 ? -35.227 -38.473 31.527 1.00 33.56 83 ALA A CA 1
ATOM 652 C C . ALA A 1 83 ? -35.115 -37.282 32.515 1.00 33.56 83 ALA A C 1
ATOM 654 O O . ALA A 1 83 ? -34.816 -37.489 33.683 1.00 33.56 83 ALA A O 1
ATOM 655 N N . SER A 1 84 ? -35.080 -36.016 32.085 1.00 43.69 84 SER A N 1
ATOM 656 C CA . SER A 1 84 ? -36.218 -35.118 31.802 1.00 43.69 84 SER A CA 1
ATOM 657 C C . SER A 1 84 ? -37.271 -35.015 32.917 1.00 43.69 84 SER A C 1
ATOM 659 O O . SER A 1 84 ? -38.270 -35.723 32.866 1.00 43.69 84 SER A O 1
ATOM 661 N N . VAL A 1 85 ? -37.088 -34.077 33.857 1.00 38.97 85 VAL A N 1
ATOM 662 C CA . VAL A 1 85 ? -38.187 -33.284 34.448 1.00 38.97 85 VAL A CA 1
ATOM 663 C C . VAL A 1 85 ? -37.655 -31.998 35.097 1.00 38.97 85 VAL A C 1
ATOM 665 O O . VAL A 1 85 ? -36.739 -32.025 35.915 1.00 38.97 85 VAL A O 1
ATOM 668 N N . SER A 1 86 ? -38.252 -30.866 34.726 1.00 46.97 86 SER A N 1
ATOM 669 C CA . SER A 1 86 ? -38.107 -29.555 35.371 1.00 46.97 86 SER A CA 1
ATOM 670 C C . SER A 1 86 ? -38.670 -29.541 36.799 1.00 46.97 86 SER A C 1
ATOM 672 O O . SER A 1 86 ? -39.610 -30.282 37.090 1.00 46.97 86 SER A O 1
ATOM 674 N N . PRO A 1 87 ? -38.248 -28.572 37.631 1.00 47.56 87 PRO A N 1
ATOM 675 C CA . PRO A 1 87 ? -39.215 -27.898 38.494 1.00 47.56 87 PRO A CA 1
ATOM 676 C C . PRO A 1 87 ? -39.200 -26.369 38.370 1.00 47.56 87 PRO A C 1
ATOM 678 O O . PRO A 1 87 ? -38.173 -25.704 38.273 1.00 47.56 87 PRO A O 1
ATOM 681 N N . LYS A 1 88 ? -40.428 -25.857 38.396 1.00 41.62 88 LYS A N 1
ATOM 682 C CA . LYS A 1 88 ? -40.896 -24.472 38.354 1.00 41.62 88 LYS A CA 1
ATOM 683 C C . LYS A 1 88 ? -40.728 -23.794 39.731 1.00 41.62 88 LYS A C 1
ATOM 685 O O . LYS A 1 88 ? -40.930 -24.469 40.740 1.00 41.62 88 LYS A O 1
ATOM 690 N N . PRO A 1 89 ? -40.421 -22.486 39.804 1.00 45.41 89 PRO A N 1
ATOM 691 C CA . PRO A 1 89 ? -40.252 -21.767 41.068 1.00 45.41 89 PRO A CA 1
ATOM 692 C C . PRO A 1 89 ? -41.599 -21.345 41.680 1.00 45.41 89 PRO A C 1
ATOM 694 O O . PRO A 1 89 ? -42.503 -20.905 40.967 1.00 45.41 89 PRO A O 1
ATOM 697 N N . ALA A 1 90 ? -41.715 -21.446 43.008 1.00 51.25 90 ALA A N 1
ATOM 698 C CA . ALA A 1 90 ? -42.829 -20.907 43.791 1.00 51.25 90 ALA A CA 1
ATOM 699 C C . ALA A 1 90 ? -42.372 -19.686 44.624 1.00 51.25 90 ALA A C 1
ATOM 701 O O . ALA A 1 90 ? -41.234 -19.669 45.097 1.00 51.25 90 ALA A O 1
ATOM 702 N N . PRO A 1 91 ? -43.232 -18.664 44.807 1.00 48.84 91 PRO A N 1
ATOM 703 C CA . PRO A 1 91 ? -42.873 -17.387 45.418 1.00 48.84 91 PRO A CA 1
ATOM 704 C C . PRO A 1 91 ? -42.984 -17.412 46.951 1.00 48.84 91 PRO A C 1
ATOM 706 O O . PRO A 1 91 ? -43.966 -17.900 47.513 1.00 48.84 91 PRO A O 1
ATOM 709 N N . VAL A 1 92 ? -41.997 -16.820 47.626 1.00 51.28 92 VAL A N 1
ATOM 710 C CA . VAL A 1 92 ? -41.975 -16.613 49.082 1.00 51.28 92 VAL A CA 1
ATOM 711 C C . VAL A 1 92 ? -42.807 -15.374 49.432 1.00 51.28 92 VAL A C 1
ATOM 713 O O . VAL A 1 92 ? -42.541 -14.279 48.940 1.00 51.28 92 VAL A O 1
ATOM 716 N N . LYS A 1 93 ? -43.831 -15.553 50.276 1.00 50.12 93 LYS A N 1
ATOM 717 C CA . LYS A 1 93 ? -44.609 -14.469 50.902 1.00 50.12 93 LYS A CA 1
ATOM 718 C C . LYS A 1 93 ? -43.940 -13.980 52.203 1.00 50.12 93 LYS A C 1
ATOM 720 O O . LYS A 1 93 ? -43.212 -14.754 52.823 1.00 50.12 93 LYS A O 1
ATOM 725 N N . PRO A 1 94 ? -44.204 -12.733 52.642 1.00 48.38 94 PRO A N 1
ATOM 726 C CA . PRO A 1 94 ? -43.493 -12.080 53.741 1.00 48.38 94 PRO A CA 1
ATOM 727 C C . PRO A 1 94 ? -44.020 -12.499 55.120 1.00 48.38 94 PRO A C 1
ATOM 729 O O . PRO A 1 94 ? -45.229 -12.607 55.325 1.00 48.38 94 PRO A O 1
ATOM 732 N N . ILE A 1 95 ? -43.106 -12.666 56.076 1.00 47.81 95 ILE A N 1
ATOM 733 C CA . ILE A 1 95 ? -43.397 -12.850 57.503 1.00 47.81 95 ILE A CA 1
ATOM 734 C C . ILE A 1 95 ? -43.642 -11.477 58.143 1.00 47.81 95 ILE A C 1
ATOM 736 O O . ILE A 1 95 ? -42.768 -10.614 58.145 1.00 47.81 95 ILE A O 1
ATOM 740 N N . VAL A 1 96 ? -44.846 -11.296 58.687 1.00 48.50 96 VAL A N 1
ATOM 741 C CA . VAL A 1 96 ? -45.240 -10.197 59.582 1.00 48.50 96 VAL A CA 1
ATOM 742 C C . VAL A 1 96 ? -45.118 -10.696 61.034 1.00 48.50 96 VAL A C 1
ATOM 744 O O . VAL A 1 96 ? -45.485 -11.846 61.285 1.00 48.50 96 VAL A O 1
ATOM 747 N N . PRO A 1 97 ? -44.644 -9.890 62.007 1.00 51.81 97 PRO A N 1
ATOM 748 C CA . PRO A 1 97 ? -44.556 -10.313 63.404 1.00 51.81 97 PRO A CA 1
ATOM 749 C C . PRO A 1 97 ? -45.927 -10.300 64.091 1.00 51.81 97 PRO A C 1
ATOM 751 O O . PRO A 1 97 ? -46.642 -9.297 64.081 1.00 51.81 97 PRO A O 1
ATOM 754 N N . GLN A 1 98 ? -46.270 -11.414 64.735 1.00 38.16 98 GLN A N 1
ATOM 755 C CA . GLN A 1 98 ? -47.493 -11.588 65.509 1.00 38.16 98 GLN A CA 1
ATOM 756 C C . GLN A 1 98 ? -47.303 -11.049 66.936 1.00 38.16 98 GLN A C 1
ATOM 758 O O . GLN A 1 98 ? -46.679 -11.673 67.792 1.00 38.16 98 GLN A O 1
ATOM 763 N N . ASN A 1 99 ? -47.863 -9.865 67.169 1.00 39.28 99 ASN A N 1
ATOM 764 C CA . ASN A 1 99 ? -48.046 -9.240 68.474 1.00 39.28 99 ASN A CA 1
ATOM 765 C C . ASN A 1 99 ? -49.104 -10.026 69.271 1.00 39.28 99 ASN A C 1
ATOM 767 O O . ASN A 1 99 ? -50.261 -10.088 68.857 1.00 39.28 99 ASN A O 1
ATOM 771 N N . SER A 1 100 ? -48.716 -10.633 70.393 1.00 44.09 100 SER A N 1
ATOM 772 C CA . SER A 1 100 ? -49.642 -11.293 71.322 1.00 44.09 100 SER A CA 1
ATOM 773 C C . SER A 1 100 ? -49.684 -10.506 72.627 1.00 44.09 100 SER A C 1
ATOM 775 O O . SER A 1 100 ? -48.838 -10.672 73.501 1.00 44.09 100 SER A O 1
ATOM 777 N N . GLN A 1 101 ? -50.687 -9.637 72.749 1.00 43.66 101 GLN A N 1
ATOM 778 C CA . GLN A 1 101 ? -51.157 -9.142 74.037 1.00 43.66 101 GLN A CA 1
ATOM 779 C C . GLN A 1 101 ? -52.049 -10.218 74.660 1.00 43.66 101 GLN A C 1
ATOM 781 O O . GLN A 1 101 ? -53.126 -10.509 74.143 1.00 43.66 101 GLN A O 1
ATOM 786 N N . GLN A 1 102 ? -51.635 -10.776 75.795 1.00 44.91 102 GLN A N 1
ATOM 787 C CA . GLN A 1 102 ? -52.550 -11.465 76.698 1.00 44.91 102 GLN A CA 1
ATOM 788 C C . GLN A 1 102 ? -52.304 -10.984 78.126 1.00 44.91 102 GLN A C 1
ATOM 790 O O . GLN A 1 102 ? -51.325 -11.315 78.787 1.00 44.91 102 GLN A O 1
ATOM 795 N N . SER A 1 103 ? -53.229 -10.128 78.551 1.00 44.34 103 SER A N 1
ATOM 796 C CA . SER A 1 103 ? -53.457 -9.693 79.920 1.00 44.34 103 SER A CA 1
ATOM 797 C C . SER A 1 103 ? -53.962 -10.875 80.745 1.00 44.34 103 SER A C 1
ATOM 799 O O . SER A 1 103 ? -55.069 -11.355 80.508 1.00 44.34 103 SER A O 1
ATOM 801 N N . VAL A 1 104 ? -53.178 -11.315 81.732 1.00 43.38 104 VAL A N 1
ATOM 802 C CA . VAL A 1 104 ? -53.687 -12.082 82.875 1.00 43.38 104 VAL A CA 1
ATOM 803 C C . VAL A 1 104 ? -53.039 -11.545 84.153 1.00 43.38 104 VAL A C 1
ATOM 805 O O . VAL A 1 104 ? -51.838 -11.661 84.377 1.00 43.38 104 VAL A O 1
ATOM 808 N N . LYS A 1 105 ? -53.877 -10.922 84.983 1.00 45.59 105 LYS A N 1
ATOM 809 C CA . LYS A 1 105 ? -53.625 -10.527 86.377 1.00 45.59 105 LYS A CA 1
ATOM 810 C C . LYS A 1 105 ? -53.377 -11.771 87.248 1.00 45.59 105 LYS A C 1
ATOM 812 O O . LYS A 1 105 ? -54.172 -12.704 87.157 1.00 45.59 105 LYS A O 1
ATOM 817 N N . PRO A 1 106 ? -52.442 -11.713 88.212 1.00 54.19 106 PRO A N 1
ATOM 818 C CA . PRO A 1 106 ? -52.637 -12.396 89.490 1.00 54.19 106 PRO A CA 1
ATOM 819 C C . PRO A 1 106 ? -52.688 -11.410 90.674 1.00 54.19 106 PRO A C 1
ATOM 821 O O . PRO A 1 106 ? -52.246 -10.263 90.559 1.00 54.19 106 PRO A O 1
ATOM 824 N N . PRO A 1 107 ? -53.288 -11.826 91.804 1.00 52.59 107 PRO A N 1
ATOM 825 C CA . PRO A 1 107 ? -53.604 -10.952 92.922 1.00 52.59 107 PRO A CA 1
ATOM 826 C C . PRO A 1 107 ? -52.385 -10.634 93.790 1.00 52.59 107 PRO A C 1
ATOM 828 O O . PRO A 1 107 ? -51.422 -11.387 93.894 1.00 52.59 107 PRO A O 1
ATOM 831 N N . VAL A 1 108 ? -52.493 -9.482 94.441 1.00 50.41 108 VAL A N 1
ATOM 832 C CA . VAL A 1 108 ? -51.575 -8.935 95.436 1.00 50.41 108 VAL A CA 1
ATOM 833 C C . VAL A 1 108 ? -51.481 -9.869 96.646 1.00 50.41 108 VAL A C 1
ATOM 835 O O . VAL A 1 108 ? -52.457 -10.033 97.372 1.00 50.41 108 VAL A O 1
ATOM 838 N N . SER A 1 109 ? -50.287 -10.388 96.926 1.00 48.91 109 SER A N 1
ATOM 839 C CA . SER A 1 109 ? -49.877 -10.811 98.267 1.00 48.91 109 SER A CA 1
ATOM 840 C C . SER A 1 109 ? -48.726 -9.913 98.723 1.00 48.91 109 SER A C 1
ATOM 842 O O . SER A 1 109 ? -47.614 -9.984 98.203 1.00 48.91 109 SER A O 1
ATOM 844 N N . ARG A 1 110 ? -49.030 -9.012 99.664 1.00 52.81 110 ARG A N 1
ATOM 845 C CA . ARG A 1 110 ? -48.056 -8.202 100.406 1.00 52.81 110 ARG A CA 1
ATOM 846 C C . ARG A 1 110 ? -47.371 -9.087 101.445 1.00 52.81 110 ARG A C 1
ATOM 848 O O . ARG A 1 110 ? -48.038 -9.454 102.404 1.00 52.81 110 ARG A O 1
ATOM 855 N N . VAL A 1 111 ? -46.074 -9.345 101.288 1.00 50.69 111 VAL A N 1
ATOM 856 C CA . VAL A 1 111 ? -45.145 -9.640 102.393 1.00 50.69 111 VAL A CA 1
ATOM 857 C C . VAL A 1 111 ? -43.765 -9.071 102.016 1.00 50.69 111 VAL A C 1
ATOM 859 O O . VAL A 1 111 ? -43.276 -9.342 100.924 1.00 50.69 111 VAL A O 1
ATOM 862 N N . ASP A 1 112 ? -43.243 -8.211 102.898 1.00 48.81 112 ASP A N 1
ATOM 863 C CA . ASP A 1 112 ? -41.877 -7.684 103.101 1.00 48.81 112 ASP A CA 1
ATOM 864 C C . ASP A 1 112 ? -40.930 -7.453 101.908 1.00 48.81 112 ASP A C 1
ATOM 866 O O . ASP A 1 112 ? -40.457 -8.380 101.253 1.00 48.81 112 ASP A O 1
ATOM 870 N N . ARG A 1 113 ? -40.579 -6.176 101.668 1.00 54.22 113 ARG A N 1
ATOM 871 C CA . ARG A 1 113 ? -39.908 -5.717 100.436 1.00 54.22 113 ARG A CA 1
ATOM 872 C C . ARG A 1 113 ? -38.544 -5.033 100.574 1.00 54.22 113 ARG A C 1
ATOM 874 O O . ARG A 1 113 ? -38.001 -4.657 99.542 1.00 54.22 113 ARG A O 1
ATOM 881 N N . ASP A 1 114 ? -37.942 -4.939 101.760 1.00 56.22 114 ASP A N 1
ATOM 882 C CA . ASP A 1 114 ? -36.783 -4.038 101.937 1.00 56.22 114 ASP A CA 1
ATOM 883 C C . ASP A 1 114 ? -35.429 -4.710 102.250 1.00 56.22 114 ASP A C 1
ATOM 885 O O . ASP A 1 114 ? -34.448 -4.014 102.491 1.00 56.22 114 ASP A O 1
ATOM 889 N N . ALA A 1 115 ? -35.310 -6.043 102.163 1.00 48.66 115 ALA A N 1
ATOM 890 C CA . ALA A 1 115 ? -34.034 -6.749 102.407 1.00 48.66 115 ALA A CA 1
ATOM 891 C C . ALA A 1 115 ? -33.415 -7.468 101.182 1.00 48.66 115 ALA A C 1
ATOM 893 O O . ALA A 1 115 ? -32.295 -7.966 101.272 1.00 48.66 115 ALA A O 1
ATOM 894 N N . ILE A 1 116 ? -34.101 -7.524 100.029 1.00 50.06 116 ILE A N 1
ATOM 895 C CA . ILE A 1 116 ? -33.663 -8.310 98.846 1.00 50.06 116 ILE A CA 1
ATOM 896 C C . ILE A 1 116 ? -33.184 -7.415 97.674 1.00 50.06 116 ILE A C 1
ATOM 898 O O . ILE A 1 116 ? -32.543 -7.891 96.738 1.00 50.06 116 ILE A O 1
ATOM 902 N N . SER A 1 117 ? -33.415 -6.099 97.723 1.00 51.47 117 SER A N 1
ATOM 903 C CA . SER A 1 117 ? -33.118 -5.171 96.614 1.00 51.47 117 SER A CA 1
ATOM 904 C C . SER A 1 117 ? -31.620 -5.010 96.307 1.00 51.47 117 SER A C 1
ATOM 906 O O . SER A 1 117 ? -31.244 -4.957 95.137 1.00 51.47 117 SER A O 1
ATOM 908 N N . PHE A 1 118 ? -30.750 -5.018 97.322 1.00 55.78 118 PHE A N 1
ATOM 909 C CA . PHE A 1 118 ? -29.300 -4.843 97.137 1.00 55.78 118 PHE A CA 1
ATOM 910 C C . PHE A 1 118 ? -28.606 -6.035 96.457 1.00 55.78 118 PHE A C 1
ATOM 912 O O . PHE A 1 118 ? -27.595 -5.852 95.780 1.00 55.78 118 PHE A O 1
ATOM 919 N N . ASN A 1 119 ? -29.134 -7.254 96.606 1.00 62.75 119 ASN A N 1
ATOM 920 C CA . ASN A 1 119 ? -28.512 -8.448 96.024 1.00 62.75 119 ASN A CA 1
ATOM 921 C C . ASN A 1 119 ? -28.869 -8.602 94.534 1.00 62.75 119 ASN A C 1
ATOM 923 O O . ASN A 1 119 ? -28.016 -8.950 93.722 1.00 62.75 119 ASN A O 1
ATOM 927 N N . ASN A 1 120 ? -30.097 -8.234 94.154 1.00 72.75 120 ASN A N 1
ATOM 928 C CA . ASN A 1 120 ? -30.524 -8.224 92.752 1.00 72.75 120 ASN A CA 1
ATOM 929 C C . ASN A 1 120 ? -29.754 -7.189 91.919 1.00 72.75 120 ASN A C 1
ATOM 931 O O . ASN A 1 120 ? -29.357 -7.484 90.795 1.00 72.75 120 ASN A O 1
ATOM 935 N N . GLN A 1 121 ? -29.454 -6.021 92.492 1.00 77.75 121 GLN A N 1
ATOM 936 C CA . GLN A 1 121 ? -28.709 -4.971 91.794 1.00 77.75 121 GLN A CA 1
ATOM 937 C C . GLN A 1 121 ? -27.269 -5.398 91.453 1.00 77.75 121 GLN A C 1
ATOM 939 O O . GLN A 1 121 ? -26.762 -5.090 90.376 1.00 77.75 121 GLN A O 1
ATOM 944 N N . LYS A 1 122 ? -26.616 -6.163 92.338 1.00 80.69 122 LYS A N 1
ATOM 945 C CA . LYS A 1 122 ? -25.262 -6.689 92.104 1.00 80.69 122 LYS A CA 1
ATOM 946 C C . LYS A 1 122 ? -25.235 -7.788 91.033 1.00 80.69 122 LYS A C 1
ATOM 948 O O . LYS A 1 122 ? -24.285 -7.855 90.254 1.00 80.69 122 LYS A O 1
ATOM 953 N N . ILE A 1 123 ? -26.278 -8.619 90.974 1.00 81.31 123 ILE A N 1
ATOM 954 C CA . ILE A 1 123 ? -26.436 -9.673 89.958 1.00 81.31 123 ILE A CA 1
ATOM 955 C C . ILE A 1 123 ? -26.659 -9.058 88.570 1.00 81.31 123 ILE A C 1
ATOM 957 O O . ILE A 1 123 ? -26.014 -9.469 87.606 1.00 81.31 123 ILE A O 1
ATOM 961 N N . GLU A 1 124 ? -27.514 -8.037 88.466 1.00 85.19 124 GLU A N 1
ATOM 962 C CA . GLU A 1 124 ? -27.731 -7.311 87.207 1.00 85.19 124 GLU A CA 1
ATOM 963 C C . GLU A 1 124 ? -26.451 -6.631 86.709 1.00 85.19 124 GLU A C 1
ATOM 965 O O . GLU A 1 124 ? -26.155 -6.664 85.514 1.00 85.19 124 GLU A O 1
ATOM 970 N N . GLN A 1 125 ? -25.652 -6.070 87.621 1.00 86.62 125 GLN A N 1
ATOM 971 C CA . GLN A 1 125 ? -24.397 -5.410 87.270 1.00 86.62 125 GLN A CA 1
ATOM 972 C C . GLN A 1 125 ? -23.352 -6.402 86.730 1.00 86.62 125 GLN A C 1
ATOM 974 O O . GLN A 1 125 ? -22.728 -6.128 85.706 1.00 86.62 125 GLN A O 1
ATOM 979 N N . GLN A 1 126 ? -23.222 -7.587 87.341 1.00 87.88 126 GLN A N 1
ATOM 980 C CA . GLN A 1 126 ? -22.350 -8.652 86.823 1.00 87.88 126 GLN A CA 1
ATOM 981 C C . GLN A 1 126 ? -22.818 -9.194 85.467 1.00 87.88 126 GLN A C 1
ATOM 983 O O . GLN A 1 126 ? -21.990 -9.448 84.590 1.00 87.88 126 GLN A O 1
ATOM 988 N N . LEU A 1 127 ? -24.130 -9.344 85.260 1.00 91.06 127 LEU A N 1
ATOM 989 C CA . LEU A 1 127 ? -24.671 -9.794 83.976 1.00 91.06 127 LEU A CA 1
ATOM 990 C C . LEU A 1 127 ? -24.414 -8.760 82.869 1.00 91.06 127 LEU A C 1
ATOM 992 O O . LEU A 1 127 ? -24.020 -9.125 81.761 1.00 91.06 127 LEU A O 1
ATOM 996 N N . ALA A 1 128 ? -24.580 -7.471 83.176 1.00 91.44 128 ALA A N 1
ATOM 997 C CA . ALA A 1 128 ? -24.288 -6.382 82.249 1.00 91.44 128 ALA A CA 1
ATOM 998 C C . ALA A 1 128 ? -22.794 -6.319 81.882 1.00 91.44 128 ALA A C 1
ATOM 1000 O O . ALA A 1 128 ? -22.454 -6.108 80.715 1.00 91.44 128 ALA A O 1
ATOM 1001 N N . GLU A 1 129 ? -21.894 -6.546 82.843 1.00 92.56 129 GLU A N 1
ATOM 1002 C CA . GLU A 1 129 ? -20.452 -6.640 82.585 1.00 92.56 129 GLU A CA 1
ATOM 1003 C C . GLU A 1 129 ? -20.097 -7.849 81.712 1.00 92.56 129 GLU A C 1
ATOM 1005 O O . GLU A 1 129 ? -19.330 -7.710 80.755 1.00 92.56 129 GLU A O 1
ATOM 1010 N N . GLN A 1 130 ? -20.699 -9.013 81.970 1.00 92.81 130 GLN A N 1
ATOM 1011 C CA . GLN A 1 130 ? -20.485 -10.217 81.163 1.00 92.81 130 GLN A CA 1
ATOM 1012 C C . GLN A 1 130 ? -20.974 -10.029 79.717 1.00 92.81 130 GLN A C 1
ATOM 1014 O O . GLN A 1 130 ? -20.275 -10.398 78.769 1.00 92.81 130 GLN A O 1
ATOM 1019 N N . GLN A 1 131 ? -22.139 -9.401 79.534 1.00 92.88 131 GLN A N 1
ATOM 1020 C CA . GLN A 1 131 ? -22.658 -9.048 78.209 1.00 92.88 131 GLN A CA 1
ATOM 1021 C C . GLN A 1 131 ? -21.742 -8.055 77.489 1.00 92.88 131 GLN A C 1
ATOM 1023 O O . GLN A 1 131 ? -21.445 -8.236 76.308 1.00 92.88 131 GLN A O 1
ATOM 1028 N N . ARG A 1 132 ? -21.233 -7.041 78.199 1.00 94.00 132 ARG A N 1
ATOM 1029 C CA . ARG A 1 132 ? -20.249 -6.100 77.646 1.00 94.00 132 ARG A CA 1
ATOM 1030 C C . ARG A 1 132 ? -18.982 -6.804 77.181 1.00 94.00 132 ARG A C 1
ATOM 1032 O O . ARG A 1 132 ? -18.485 -6.490 76.103 1.00 94.00 132 ARG A O 1
ATOM 1039 N N . TYR A 1 133 ? -18.479 -7.753 77.967 1.00 94.25 133 TYR A N 1
ATOM 1040 C CA . TYR A 1 133 ? -17.279 -8.507 77.621 1.00 94.25 133 TYR A CA 1
ATOM 1041 C C . TYR A 1 133 ? -17.489 -9.365 76.365 1.00 94.25 133 TYR A C 1
ATOM 1043 O O . TYR A 1 133 ? -16.659 -9.345 75.457 1.00 94.25 133 TYR A O 1
ATOM 1051 N N . SER A 1 134 ? -18.635 -10.048 76.267 1.00 94.75 134 SER A N 1
ATOM 1052 C CA . SER A 1 134 ? -19.023 -10.810 75.072 1.00 94.75 134 SER A CA 1
ATOM 1053 C C . SER A 1 134 ? -19.113 -9.925 73.825 1.00 94.75 134 SER A C 1
ATOM 1055 O O . SER A 1 134 ? -18.593 -10.293 72.770 1.00 94.75 134 SER A O 1
ATOM 1057 N N . LEU A 1 135 ? -19.714 -8.738 73.947 1.00 96.38 135 LEU A N 1
ATOM 1058 C CA . LEU A 1 135 ? -19.879 -7.812 72.828 1.00 96.38 135 LEU A CA 1
ATOM 1059 C C . LEU A 1 135 ? -18.537 -7.242 72.353 1.00 96.38 135 LEU A C 1
ATOM 1061 O O . LEU A 1 135 ? -18.293 -7.173 71.152 1.00 96.38 135 LEU A O 1
ATOM 1065 N N . LEU A 1 136 ? -17.634 -6.916 73.282 1.00 96.69 136 LEU A N 1
ATOM 1066 C CA . LEU A 1 136 ? -16.256 -6.515 72.972 1.00 96.69 136 LEU A CA 1
ATOM 1067 C C . LEU A 1 136 ? -15.491 -7.620 72.240 1.00 96.69 136 LEU A C 1
ATOM 1069 O O . LEU A 1 136 ? -14.798 -7.355 71.257 1.00 96.69 136 LEU A O 1
ATOM 1073 N N . GLN A 1 137 ? -15.633 -8.866 72.693 1.00 95.56 137 GLN A N 1
ATOM 1074 C CA . GLN A 1 137 ? -14.980 -10.005 72.058 1.00 95.56 137 GLN A CA 1
ATOM 1075 C C . GLN A 1 137 ? -15.521 -10.240 70.639 1.00 95.56 137 GLN A C 1
ATOM 1077 O O . GLN A 1 137 ? -14.736 -10.458 69.716 1.00 95.56 137 GLN A O 1
ATOM 1082 N N . GLN A 1 138 ? -16.839 -10.123 70.447 1.00 95.75 138 GLN A N 1
ATOM 1083 C CA . GLN A 1 138 ? -17.474 -10.207 69.131 1.00 95.75 138 GLN A CA 1
ATOM 1084 C C . GLN A 1 138 ? -17.028 -9.066 68.207 1.00 95.75 138 GLN A C 1
ATOM 1086 O O . GLN A 1 138 ? -16.716 -9.308 67.042 1.00 95.75 138 GLN A O 1
ATOM 1091 N N . GLN A 1 139 ? -16.943 -7.839 68.724 1.00 96.81 139 GLN A N 1
ATOM 1092 C CA . GLN A 1 139 ? -16.508 -6.674 67.956 1.00 96.81 139 GLN A CA 1
ATOM 1093 C C . GLN A 1 139 ? -15.054 -6.815 67.489 1.00 96.81 139 GLN A C 1
ATOM 1095 O O . GLN A 1 139 ? -14.765 -6.571 66.320 1.00 96.81 139 GLN A O 1
ATOM 1100 N N . LYS A 1 140 ? -14.158 -7.295 68.361 1.00 96.62 140 LYS A N 1
ATOM 1101 C CA . LYS A 1 140 ? -12.750 -7.538 68.018 1.00 96.62 140 LYS A CA 1
ATOM 1102 C C . LYS A 1 140 ? -12.594 -8.603 66.927 1.00 96.62 140 LYS A C 1
ATOM 1104 O O . LYS A 1 140 ? -11.747 -8.470 66.048 1.00 96.62 140 LYS A O 1
ATOM 1109 N N . LEU A 1 141 ? -13.423 -9.648 66.964 1.00 96.69 141 LEU A N 1
ATOM 1110 C CA . LEU A 1 141 ? -13.411 -10.716 65.962 1.00 96.69 141 LEU A CA 1
ATOM 1111 C C . LEU A 1 141 ? -13.946 -10.224 64.607 1.00 96.69 141 LEU A C 1
ATOM 1113 O O . LEU A 1 141 ? -13.382 -10.547 63.563 1.00 96.69 141 LEU A O 1
ATOM 1117 N N . ALA A 1 142 ? -14.984 -9.383 64.630 1.00 96.44 142 ALA A N 1
ATOM 1118 C CA . ALA A 1 142 ? -15.513 -8.730 63.437 1.00 96.44 142 ALA A CA 1
ATOM 1119 C C . ALA A 1 142 ? -14.504 -7.747 62.816 1.00 96.44 142 ALA A C 1
ATOM 1121 O O . ALA A 1 142 ? -14.354 -7.722 61.597 1.00 96.44 142 ALA A O 1
ATOM 1122 N N . GLU A 1 143 ? -13.778 -6.968 63.627 1.00 96.38 143 GLU A N 1
ATOM 1123 C CA . GLU A 1 143 ? -12.694 -6.106 63.134 1.00 96.38 143 GLU A CA 1
ATOM 1124 C C . GLU A 1 143 ? -11.567 -6.912 62.491 1.00 96.38 143 GLU A C 1
ATOM 1126 O O . GLU A 1 143 ? -11.094 -6.538 61.418 1.00 96.38 143 GLU A O 1
ATOM 1131 N N . GLN A 1 144 ? -11.171 -8.034 63.098 1.00 96.69 144 GLN A N 1
ATOM 1132 C CA . GLN A 1 144 ? -10.138 -8.902 62.537 1.00 96.69 144 GLN A CA 1
ATOM 1133 C C . GLN A 1 144 ? -10.552 -9.477 61.173 1.00 96.69 144 GLN A C 1
ATOM 1135 O O . GLN A 1 144 ? -9.756 -9.456 60.236 1.00 96.69 144 GLN A O 1
ATOM 1140 N N . GLN A 1 145 ? -11.801 -9.939 61.032 1.00 96.12 145 GLN A N 1
ATOM 1141 C CA . GLN A 1 145 ? -12.324 -10.395 59.738 1.00 96.12 145 GLN A CA 1
ATOM 1142 C C . GLN A 1 145 ? -12.342 -9.270 58.703 1.00 96.12 145 GLN A C 1
ATOM 1144 O O . GLN A 1 145 ? -11.901 -9.470 57.573 1.00 96.12 145 GLN A O 1
ATOM 1149 N N . ARG A 1 146 ? -12.790 -8.074 59.098 1.00 96.56 146 ARG A N 1
ATOM 1150 C CA . ARG A 1 146 ? -12.870 -6.929 58.188 1.00 96.56 146 ARG A CA 1
ATOM 1151 C C . ARG A 1 146 ? -11.482 -6.483 57.706 1.00 96.56 146 ARG A C 1
ATOM 1153 O O . ARG A 1 146 ? -11.336 -6.093 56.549 1.00 96.56 146 ARG A O 1
ATOM 1160 N N . GLN A 1 147 ? -10.459 -6.562 58.562 1.00 96.81 147 GLN A N 1
ATOM 1161 C CA . GLN A 1 147 ? -9.069 -6.294 58.172 1.00 96.81 147 GLN A CA 1
ATOM 1162 C C . GLN A 1 147 ? -8.562 -7.306 57.142 1.00 96.81 147 GLN A C 1
ATOM 1164 O O . GLN A 1 147 ? -8.008 -6.892 56.126 1.00 96.81 147 GLN A O 1
ATOM 1169 N N . LEU A 1 148 ? -8.806 -8.602 57.368 1.00 97.25 148 LEU A N 1
ATOM 1170 C CA . LEU A 1 148 ? -8.398 -9.660 56.442 1.00 97.25 148 LEU A CA 1
ATOM 1171 C C . LEU A 1 148 ? -9.060 -9.492 55.065 1.00 97.25 148 LEU A C 1
ATOM 1173 O O . LEU A 1 148 ? -8.392 -9.578 54.038 1.00 97.25 148 LEU A O 1
ATOM 1177 N N . GLU A 1 149 ? -10.363 -9.202 55.043 1.00 96.56 149 GLU A N 1
ATOM 1178 C CA . GLU A 1 149 ? -11.114 -8.964 53.807 1.00 96.56 149 GLU A CA 1
ATOM 1179 C C . GLU A 1 149 ? -10.585 -7.736 53.056 1.00 96.56 149 GLU A C 1
ATOM 1181 O O . GLU A 1 149 ? -10.362 -7.793 51.849 1.00 96.56 149 GLU A O 1
ATOM 1186 N N . THR A 1 150 ? -10.293 -6.647 53.774 1.00 97.38 150 THR A N 1
ATOM 1187 C CA . THR A 1 150 ? -9.719 -5.429 53.178 1.00 97.38 150 THR A CA 1
ATOM 1188 C C . THR A 1 150 ? -8.342 -5.695 52.567 1.00 97.38 150 THR A C 1
ATOM 1190 O O . THR A 1 150 ? -8.024 -5.185 51.493 1.00 97.38 150 THR A O 1
ATOM 1193 N N . GLU A 1 151 ? -7.504 -6.485 53.240 1.00 96.62 151 GLU A N 1
ATOM 1194 C CA . GLU A 1 151 ? -6.173 -6.836 52.745 1.00 96.62 151 GLU A CA 1
ATOM 1195 C C . GLU A 1 151 ? -6.254 -7.723 51.496 1.00 96.62 151 GLU A C 1
ATOM 1197 O O . GLU A 1 151 ? -5.549 -7.472 50.515 1.00 96.62 151 GLU A O 1
ATOM 1202 N N . GLN A 1 152 ? -7.178 -8.687 51.488 1.00 97.00 152 GLN A N 1
ATOM 1203 C CA . GLN A 1 152 ? -7.445 -9.536 50.329 1.00 97.00 152 GLN A CA 1
ATOM 1204 C C . GLN A 1 152 ? -7.976 -8.718 49.141 1.00 97.00 152 GLN A C 1
ATOM 1206 O O . GLN A 1 152 ? -7.529 -8.898 48.008 1.00 97.00 152 GLN A O 1
ATOM 1211 N N . GLN A 1 153 ? -8.872 -7.763 49.397 1.00 97.06 153 GLN A N 1
ATOM 1212 C CA . GLN A 1 153 ? -9.422 -6.878 48.372 1.00 97.06 153 GLN A CA 1
ATOM 1213 C C . GLN A 1 153 ? -8.341 -5.967 47.774 1.00 97.06 153 GLN A C 1
ATOM 1215 O O . GLN A 1 153 ? -8.279 -5.797 46.556 1.00 97.06 153 GLN A O 1
ATOM 1220 N N . ARG A 1 154 ? -7.428 -5.453 48.610 1.00 97.19 154 ARG A N 1
ATOM 1221 C CA . ARG A 1 154 ? -6.287 -4.645 48.158 1.00 97.19 154 ARG A CA 1
ATOM 1222 C C . ARG A 1 154 ? -5.299 -5.460 47.316 1.00 97.19 154 ARG A C 1
ATOM 1224 O O . ARG A 1 154 ? -4.773 -4.937 46.338 1.00 97.19 154 ARG A O 1
ATOM 1231 N N . GLN A 1 155 ? -5.044 -6.723 47.669 1.00 97.06 155 GLN A N 1
ATOM 1232 C CA . GLN A 1 155 ? -4.211 -7.608 46.843 1.00 97.06 155 GLN A CA 1
ATOM 1233 C C . GLN A 1 155 ? -4.832 -7.840 45.464 1.00 97.06 155 GLN A C 1
ATOM 1235 O O . GLN A 1 155 ? -4.134 -7.705 44.460 1.00 97.06 155 GLN A O 1
ATOM 1240 N N . LEU A 1 156 ? -6.138 -8.116 45.412 1.00 97.75 156 LEU A N 1
ATOM 1241 C CA . LEU A 1 156 ? -6.853 -8.330 44.154 1.00 97.75 156 LEU A CA 1
ATOM 1242 C C . LEU A 1 156 ? -6.826 -7.077 43.262 1.00 97.75 156 LEU A C 1
ATOM 1244 O O . LEU A 1 156 ? -6.615 -7.171 42.054 1.00 97.75 156 LEU A O 1
ATOM 1248 N N . GLU A 1 157 ? -7.005 -5.892 43.851 1.00 96.94 157 GLU A N 1
ATOM 1249 C CA . GLU A 1 157 ? -6.927 -4.621 43.126 1.00 96.94 157 GLU A CA 1
ATOM 1250 C C . GLU A 1 157 ? -5.522 -4.375 42.555 1.00 96.94 157 GLU A C 1
ATOM 1252 O O . GLU A 1 157 ? -5.385 -3.990 41.392 1.00 96.94 157 GLU A O 1
ATOM 1257 N N . LEU A 1 158 ? -4.475 -4.661 43.336 1.00 97.94 158 LEU A N 1
ATOM 1258 C CA . LEU A 1 158 ? -3.087 -4.525 42.893 1.00 97.94 158 LEU A CA 1
ATOM 1259 C C . LEU A 1 158 ? -2.765 -5.473 41.729 1.00 97.94 158 LEU A C 1
ATOM 1261 O O . LEU A 1 158 ? -2.096 -5.081 40.772 1.00 97.94 158 LEU A O 1
ATOM 1265 N N . GLU A 1 159 ? -3.242 -6.715 41.798 1.00 96.81 159 GLU A N 1
ATOM 1266 C CA . GLU A 1 159 ? -3.068 -7.702 40.732 1.00 96.81 159 GLU A CA 1
ATOM 1267 C C . GLU A 1 159 ? -3.786 -7.262 39.453 1.00 96.81 1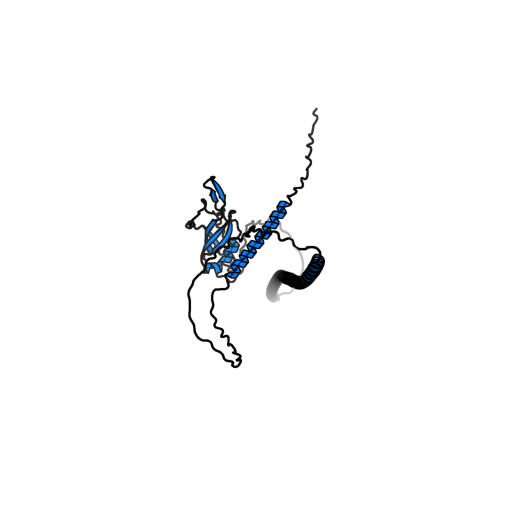59 GLU A C 1
ATOM 1269 O O . GLU A 1 159 ? -3.196 -7.255 38.372 1.00 96.81 159 GLU A O 1
ATOM 1274 N N . GLN A 1 160 ? -5.020 -6.770 39.578 1.00 97.06 160 GLN A N 1
ATOM 1275 C CA . GLN A 1 160 ? -5.773 -6.242 38.445 1.00 97.06 160 GLN A CA 1
ATOM 1276 C C . GLN A 1 160 ? -5.094 -5.005 37.830 1.00 97.06 160 GLN A C 1
ATOM 1278 O O . GLN A 1 160 ? -5.083 -4.835 36.608 1.00 97.06 160 GLN A O 1
ATOM 1283 N N . GLN A 1 161 ? -4.481 -4.154 38.657 1.00 97.25 161 GLN A N 1
ATOM 1284 C CA . GLN A 1 161 ? -3.710 -3.003 38.193 1.00 97.25 161 GLN A CA 1
ATOM 1285 C C . GLN A 1 161 ? -2.433 -3.424 37.453 1.00 97.25 161 GLN A C 1
ATOM 1287 O O . GLN A 1 161 ? -2.096 -2.818 36.430 1.00 97.25 161 GLN A O 1
ATOM 1292 N N . ARG A 1 162 ? -1.742 -4.472 37.922 1.00 97.38 162 ARG A N 1
ATOM 1293 C CA . ARG A 1 162 ? -0.581 -5.040 37.221 1.00 97.38 162 ARG A CA 1
ATOM 1294 C C . ARG A 1 162 ? -0.966 -5.595 35.860 1.00 97.38 162 ARG A C 1
ATOM 1296 O O . ARG A 1 162 ? -0.351 -5.194 34.879 1.00 97.38 162 ARG A O 1
ATOM 1303 N N . LEU A 1 163 ? -2.020 -6.406 35.792 1.00 98.12 163 LEU A N 1
ATOM 1304 C CA . LEU A 1 163 ? -2.509 -6.966 34.529 1.00 98.12 163 LEU A CA 1
ATOM 1305 C C . LEU A 1 163 ? -2.870 -5.865 33.526 1.00 98.12 163 LEU A C 1
ATOM 1307 O O . LEU A 1 163 ? -2.433 -5.909 32.381 1.00 98.12 163 LEU A O 1
ATOM 1311 N N . ARG A 1 164 ? -3.580 -4.817 33.968 1.00 96.69 164 ARG A N 1
ATOM 1312 C CA . ARG A 1 164 ? -3.920 -3.675 33.102 1.00 96.69 164 ARG A CA 1
ATOM 1313 C C . ARG A 1 164 ? -2.673 -2.943 32.592 1.00 96.69 164 ARG A C 1
ATOM 1315 O O . ARG A 1 164 ? -2.651 -2.460 31.463 1.00 96.69 164 ARG A O 1
ATOM 1322 N N . THR A 1 165 ? -1.642 -2.838 33.428 1.00 97.38 165 THR A N 1
ATOM 1323 C CA . THR A 1 165 ? -0.378 -2.186 33.062 1.00 97.38 165 THR A CA 1
ATOM 1324 C C . THR A 1 165 ? 0.424 -3.034 32.074 1.00 97.38 165 THR A C 1
ATOM 1326 O O . THR A 1 165 ? 0.965 -2.494 31.111 1.00 97.38 165 THR A O 1
ATOM 1329 N N . GLU A 1 166 ? 0.475 -4.351 32.274 1.00 96.88 166 GLU A N 1
ATOM 1330 C CA . GLU A 1 166 ? 1.107 -5.287 31.338 1.00 96.88 166 GLU A CA 1
ATOM 1331 C C . GLU A 1 166 ? 0.388 -5.311 29.987 1.00 96.88 166 GLU A C 1
ATOM 1333 O O . GLU A 1 166 ? 1.049 -5.253 28.954 1.00 96.88 166 GLU A O 1
ATOM 1338 N N . GLU A 1 167 ? -0.946 -5.302 29.975 1.00 97.38 167 GLU A N 1
ATOM 1339 C CA . GLU A 1 167 ? -1.739 -5.231 28.744 1.00 97.38 167 GLU A CA 1
ATOM 1340 C C . GLU A 1 167 ? -1.470 -3.931 27.972 1.00 97.38 167 GLU A C 1
ATOM 1342 O O . GLU A 1 167 ? -1.235 -3.954 26.763 1.00 97.38 167 GLU A O 1
ATOM 1347 N N . LEU A 1 168 ? -1.432 -2.789 28.667 1.00 97.56 168 LEU A N 1
ATOM 1348 C CA . LEU A 1 168 ? -1.062 -1.503 28.067 1.00 97.56 168 LEU A CA 1
ATOM 1349 C C . LEU A 1 168 ? 0.339 -1.542 27.460 1.00 97.56 168 LEU A C 1
ATOM 1351 O O . LEU A 1 168 ? 0.541 -1.046 26.351 1.00 97.56 168 LEU A O 1
ATOM 1355 N N . ARG A 1 169 ? 1.293 -2.147 28.172 1.00 97.50 169 ARG A N 1
ATOM 1356 C CA . ARG A 1 169 ? 2.667 -2.287 27.700 1.00 97.50 169 ARG A CA 1
ATOM 1357 C C . ARG A 1 169 ? 2.744 -3.179 26.460 1.00 97.50 169 ARG A C 1
ATOM 1359 O O . ARG A 1 169 ? 3.362 -2.772 25.483 1.00 97.50 169 ARG A O 1
ATOM 1366 N N . GLN A 1 170 ? 2.079 -4.334 26.459 1.00 97.31 170 GLN A N 1
ATOM 1367 C CA . GLN A 1 170 ? 2.021 -5.210 25.284 1.00 97.31 170 GLN A CA 1
ATOM 1368 C C . GLN A 1 170 ? 1.382 -4.504 24.091 1.00 97.31 170 GLN A C 1
ATOM 1370 O O . GLN A 1 170 ? 1.893 -4.582 22.977 1.00 97.31 170 GLN A O 1
ATOM 1375 N N . ARG A 1 171 ? 0.290 -3.766 24.316 1.00 97.00 171 ARG A N 1
ATOM 1376 C CA . ARG A 1 171 ? -0.373 -3.005 23.253 1.00 97.00 171 ARG A CA 1
ATOM 1377 C C . ARG A 1 171 ? 0.544 -1.929 22.673 1.00 97.00 171 ARG A C 1
ATOM 1379 O O . ARG A 1 171 ? 0.521 -1.703 21.468 1.00 97.00 171 ARG A O 1
ATOM 1386 N N . GLN A 1 172 ? 1.354 -1.287 23.513 1.00 97.19 172 GLN A N 1
ATOM 1387 C CA . GLN A 1 172 ? 2.341 -0.302 23.079 1.00 97.19 172 GLN A CA 1
ATOM 1388 C C . GLN A 1 172 ? 3.484 -0.945 22.282 1.00 97.19 172 GLN A C 1
ATOM 1390 O O . GLN A 1 172 ? 3.844 -0.428 21.228 1.00 97.19 172 GLN A O 1
ATOM 1395 N N . GLU A 1 173 ? 4.025 -2.073 22.749 1.00 97.25 173 GLU A N 1
ATOM 1396 C CA . GLU A 1 173 ? 5.069 -2.829 22.041 1.00 97.25 173 GLU A CA 1
ATOM 1397 C C . GLU A 1 173 ? 4.562 -3.307 20.669 1.00 97.25 173 GLU A C 1
ATOM 1399 O O . GLU A 1 173 ? 5.222 -3.085 19.657 1.00 97.25 173 GLU A O 1
ATOM 1404 N N . GLN A 1 174 ? 3.340 -3.841 20.603 1.00 97.06 174 GLN A N 1
ATOM 1405 C CA . GLN A 1 174 ? 2.715 -4.277 19.351 1.00 97.06 174 GLN A CA 1
ATOM 1406 C C . GLN A 1 174 ? 2.471 -3.109 18.379 1.00 97.06 174 GLN A C 1
ATOM 1408 O O . GLN A 1 174 ? 2.611 -3.257 17.166 1.00 97.06 174 GLN A O 1
ATOM 1413 N N . GLN A 1 175 ? 2.133 -1.926 18.900 1.00 96.75 175 GLN A N 1
ATOM 1414 C CA . GLN A 1 175 ? 1.966 -0.723 18.086 1.00 96.75 175 GLN A CA 1
ATOM 1415 C C . GLN A 1 175 ? 3.306 -0.224 17.525 1.00 96.75 175 GLN A C 1
ATOM 1417 O O . GLN A 1 175 ? 3.370 0.144 16.354 1.00 96.75 175 GLN A O 1
ATOM 1422 N N . GLN A 1 176 ? 4.376 -0.267 18.327 1.00 97.31 176 GLN A N 1
ATOM 1423 C CA . GLN A 1 176 ? 5.730 0.064 17.871 1.00 97.31 176 GLN A CA 1
ATOM 1424 C C . GLN A 1 176 ? 6.244 -0.925 16.823 1.00 97.31 176 GLN A C 1
ATOM 1426 O O . GLN A 1 176 ? 6.874 -0.509 15.853 1.00 97.31 176 GLN A O 1
ATOM 1431 N N . GLU A 1 177 ? 5.971 -2.219 16.990 1.00 97.81 177 GLU A N 1
ATOM 1432 C CA . GLU A 1 177 ? 6.360 -3.244 16.020 1.00 97.81 177 GLU A CA 1
ATOM 1433 C C . GLU A 1 177 ? 5.647 -3.041 14.677 1.00 97.81 177 GLU A C 1
ATOM 1435 O O . GLU A 1 177 ? 6.289 -3.068 13.626 1.00 97.81 177 GLU A O 1
ATOM 1440 N N . LEU A 1 178 ? 4.344 -2.738 14.706 1.00 97.69 178 LEU A N 1
ATOM 1441 C CA . LEU A 1 178 ? 3.579 -2.421 13.500 1.00 97.69 178 LEU A CA 1
ATOM 1442 C C . LEU A 1 178 ? 4.116 -1.164 12.799 1.00 97.69 178 LEU A C 1
ATOM 1444 O O . LEU A 1 178 ? 4.276 -1.156 11.580 1.00 97.69 178 LEU A O 1
ATOM 1448 N N . GLU A 1 179 ? 4.424 -0.110 13.555 1.00 97.38 179 GLU A N 1
ATOM 1449 C CA . GLU A 1 179 ? 5.002 1.119 13.003 1.00 97.38 179 GLU A CA 1
ATOM 1450 C C . GLU A 1 179 ? 6.389 0.866 12.391 1.00 97.38 179 GLU A C 1
ATOM 1452 O O . GLU A 1 179 ? 6.680 1.338 11.290 1.00 97.38 179 GLU A O 1
ATOM 1457 N N . ALA A 1 180 ? 7.228 0.061 13.050 1.00 97.62 180 ALA A N 1
ATOM 1458 C CA . ALA A 1 180 ? 8.525 -0.345 12.517 1.00 97.62 180 ALA A CA 1
ATOM 1459 C C . ALA A 1 180 ? 8.381 -1.156 11.219 1.00 97.62 180 ALA A C 1
ATOM 1461 O O . ALA A 1 180 ? 9.151 -0.945 10.279 1.00 97.62 180 ALA A O 1
ATOM 1462 N N . GLN A 1 181 ? 7.377 -2.033 11.138 1.00 97.31 181 GLN A N 1
ATOM 1463 C CA . GLN A 1 181 ? 7.088 -2.824 9.945 1.00 97.31 181 GLN A CA 1
ATOM 1464 C C . GLN A 1 181 ? 6.609 -1.950 8.778 1.00 97.31 181 GLN A C 1
ATOM 1466 O O . GLN A 1 181 ? 7.116 -2.093 7.665 1.00 97.31 181 GLN A O 1
ATOM 1471 N N . ILE A 1 182 ? 5.697 -1.003 9.029 1.00 97.31 182 ILE A N 1
ATOM 1472 C CA . ILE A 1 182 ? 5.253 -0.026 8.019 1.00 97.31 182 ILE A CA 1
ATOM 1473 C C . ILE A 1 182 ? 6.454 0.775 7.508 1.00 97.31 182 ILE A C 1
ATOM 1475 O O . ILE A 1 182 ? 6.648 0.909 6.300 1.00 97.31 182 ILE A O 1
ATOM 1479 N N . ARG A 1 183 ? 7.318 1.240 8.417 1.00 97.38 183 ARG A N 1
ATOM 1480 C CA . ARG A 1 183 ? 8.511 2.013 8.061 1.00 97.38 183 ARG A CA 1
ATOM 1481 C C . ARG A 1 183 ? 9.502 1.211 7.216 1.00 97.38 183 ARG A C 1
ATOM 1483 O O . ARG A 1 183 ? 10.100 1.763 6.295 1.00 97.38 183 ARG A O 1
ATOM 1490 N N . GLN A 1 184 ? 9.687 -0.077 7.512 1.00 97.06 184 GLN A N 1
ATOM 1491 C CA . GLN A 1 184 ? 10.503 -0.960 6.672 1.00 97.06 184 GLN A CA 1
ATOM 1492 C C . GLN A 1 184 ? 9.897 -1.119 5.277 1.00 97.06 184 GLN A C 1
ATOM 1494 O O . GLN A 1 184 ? 10.614 -0.994 4.286 1.00 97.06 184 GLN A O 1
ATOM 1499 N N . GLN A 1 185 ? 8.583 -1.324 5.190 1.00 96.06 185 GLN A N 1
ATOM 1500 C CA . GLN A 1 185 ? 7.894 -1.479 3.912 1.00 96.06 185 GLN A CA 1
ATOM 1501 C C . GLN A 1 185 ? 7.987 -0.210 3.047 1.00 96.06 185 GLN A C 1
ATOM 1503 O O . GLN A 1 185 ? 8.221 -0.299 1.842 1.00 96.06 185 GLN A O 1
ATOM 1508 N N . GLU A 1 186 ? 7.857 0.975 3.648 1.00 95.56 186 GLU A N 1
ATOM 1509 C CA . GLU A 1 186 ? 8.054 2.254 2.952 1.00 95.56 186 GLU A CA 1
ATOM 1510 C C . GLU A 1 186 ? 9.491 2.418 2.444 1.00 95.56 186 GLU A C 1
ATOM 1512 O O . GLU A 1 186 ? 9.703 2.865 1.314 1.00 95.56 186 GLU A O 1
ATOM 1517 N N . GLN A 1 187 ? 10.489 2.023 3.243 1.00 97.00 187 GLN A N 1
ATOM 1518 C CA . GLN A 1 187 ? 11.890 2.054 2.817 1.00 97.00 187 GLN A CA 1
ATOM 1519 C C . GLN A 1 187 ? 12.164 1.102 1.651 1.00 97.00 187 GLN A C 1
ATOM 1521 O O . GLN A 1 187 ? 12.891 1.468 0.727 1.00 97.00 187 GLN A O 1
ATOM 1526 N N . GLU A 1 188 ? 11.590 -0.101 1.662 1.00 95.88 188 GLU A N 1
ATOM 1527 C CA . GLU A 1 188 ? 11.712 -1.036 0.540 1.00 95.88 188 GLU A CA 1
ATOM 1528 C C . GLU A 1 188 ? 11.057 -0.485 -0.727 1.00 95.88 188 GLU A C 1
ATOM 1530 O O . GLU A 1 188 ? 11.679 -0.513 -1.789 1.00 95.88 188 GLU A O 1
ATOM 1535 N N . GLN A 1 189 ? 9.855 0.092 -0.626 1.00 95.06 189 GLN A N 1
ATOM 1536 C CA . GLN A 1 189 ? 9.209 0.733 -1.775 1.00 95.06 189 GLN A CA 1
ATOM 1537 C C . GLN A 1 189 ? 10.048 1.883 -2.336 1.00 95.06 189 GLN A C 1
ATOM 1539 O O . GLN A 1 189 ? 10.197 1.986 -3.555 1.00 95.06 189 GLN A O 1
ATOM 1544 N N . GLN A 1 190 ? 10.641 2.715 -1.474 1.00 95.94 190 GLN A N 1
ATOM 1545 C CA . GLN A 1 190 ? 11.548 3.776 -1.916 1.00 95.94 190 GLN A CA 1
ATOM 1546 C C . GLN A 1 190 ? 12.782 3.221 -2.625 1.00 95.94 190 GLN A C 1
ATOM 1548 O O . GLN A 1 190 ? 13.155 3.744 -3.672 1.00 95.94 190 GLN A O 1
ATOM 1553 N N . ARG A 1 191 ? 13.395 2.151 -2.104 1.00 97.38 191 ARG A N 1
ATOM 1554 C CA . ARG A 1 191 ? 14.549 1.512 -2.755 1.00 97.38 191 ARG A CA 1
ATOM 1555 C C . ARG A 1 191 ? 14.197 0.955 -4.125 1.00 97.38 191 ARG A C 1
ATOM 1557 O O . ARG A 1 191 ? 14.950 1.172 -5.064 1.00 97.38 191 ARG A O 1
ATOM 1564 N N . ILE A 1 192 ? 13.052 0.287 -4.248 1.00 97.06 192 ILE A N 1
ATOM 1565 C CA . ILE A 1 192 ? 12.584 -0.250 -5.531 1.00 97.06 192 ILE A CA 1
ATOM 1566 C C . ILE A 1 192 ? 12.344 0.887 -6.530 1.00 97.06 192 ILE A C 1
ATOM 1568 O O . ILE A 1 192 ? 12.700 0.765 -7.702 1.00 97.06 192 ILE A O 1
ATOM 1572 N N . LEU A 1 193 ? 11.755 2.000 -6.082 1.00 97.00 193 LEU A N 1
ATOM 1573 C CA . LEU A 1 193 ? 11.513 3.160 -6.937 1.00 97.00 193 LEU A CA 1
ATOM 1574 C C . LEU A 1 193 ? 12.829 3.782 -7.427 1.00 97.00 193 LEU A C 1
ATOM 1576 O O . LEU A 1 193 ? 12.970 4.049 -8.620 1.00 97.00 193 LEU A O 1
ATOM 1580 N N . ASP A 1 194 ? 13.785 3.974 -6.519 1.00 97.38 194 ASP A N 1
ATOM 1581 C CA . ASP A 1 194 ? 15.098 4.547 -6.824 1.00 97.38 194 ASP A CA 1
ATOM 1582 C C . ASP A 1 194 ? 15.908 3.631 -7.754 1.00 97.38 194 ASP A C 1
ATOM 1584 O O . ASP A 1 194 ? 16.477 4.076 -8.751 1.00 97.38 194 ASP A O 1
ATOM 1588 N N . GLU A 1 195 ? 15.877 2.319 -7.511 1.00 96.88 195 GLU A N 1
ATOM 1589 C CA . GLU A 1 195 ? 16.519 1.329 -8.375 1.00 96.88 195 GLU A CA 1
ATOM 1590 C C . GLU A 1 195 ? 15.906 1.317 -9.781 1.00 96.88 195 GLU A C 1
ATOM 1592 O O . GLU A 1 195 ? 16.638 1.282 -10.773 1.00 96.88 195 GLU A O 1
ATOM 1597 N N . LYS A 1 196 ? 14.576 1.423 -9.888 1.00 96.06 196 LYS A N 1
ATOM 1598 C CA . LYS A 1 196 ? 13.883 1.504 -11.180 1.00 96.06 196 LYS A CA 1
ATOM 1599 C C . LYS A 1 196 ? 14.245 2.779 -11.939 1.00 96.06 196 LYS A C 1
ATOM 1601 O O . LYS A 1 196 ? 14.483 2.718 -13.145 1.00 96.06 196 LYS A O 1
ATOM 1606 N N . LEU A 1 197 ? 14.320 3.915 -11.246 1.00 97.81 197 LEU A N 1
ATOM 1607 C CA . LEU A 1 197 ? 14.734 5.183 -11.847 1.00 97.81 197 LEU A CA 1
ATOM 1608 C C . LEU A 1 197 ? 16.176 5.097 -12.361 1.00 97.81 197 LEU A C 1
ATOM 1610 O O . LEU A 1 197 ? 16.461 5.470 -13.498 1.00 97.81 197 LEU A O 1
ATOM 1614 N N . ARG A 1 198 ? 17.071 4.519 -11.555 1.00 97.31 198 ARG A N 1
ATOM 1615 C CA . ARG A 1 198 ? 18.477 4.334 -11.917 1.00 97.31 198 ARG A CA 1
ATOM 1616 C C . ARG A 1 198 ? 18.659 3.371 -13.090 1.00 97.31 198 ARG A C 1
ATOM 1618 O O . ARG A 1 198 ? 19.511 3.611 -13.944 1.00 97.31 198 ARG A O 1
ATOM 1625 N N . GLN A 1 199 ? 17.865 2.300 -13.164 1.00 96.62 199 GLN A N 1
ATOM 1626 C CA . GLN A 1 199 ? 17.853 1.411 -14.329 1.00 96.62 199 GLN A CA 1
ATOM 1627 C C . GLN A 1 199 ? 17.395 2.145 -15.587 1.00 96.62 199 GLN A C 1
ATOM 1629 O O . GLN A 1 199 ? 18.047 2.021 -16.622 1.00 96.62 199 GLN A O 1
ATOM 1634 N N . GLN A 1 200 ? 16.328 2.941 -15.492 1.00 96.38 200 GLN A N 1
ATOM 1635 C CA . GLN A 1 200 ? 15.820 3.713 -16.622 1.00 96.38 200 GLN A CA 1
ATOM 1636 C C . GLN A 1 200 ? 16.868 4.708 -17.142 1.00 96.38 200 GLN A C 1
ATOM 1638 O O . GLN A 1 200 ? 17.094 4.787 -18.349 1.00 96.38 200 GLN A O 1
ATOM 1643 N N . GLU A 1 201 ? 17.556 5.422 -16.248 1.00 96.69 201 GLU A N 1
ATOM 1644 C CA . GLU A 1 201 ? 18.634 6.342 -16.627 1.00 96.69 201 GLU A CA 1
ATOM 1645 C C . GLU A 1 201 ? 19.815 5.600 -17.275 1.00 96.69 201 GLU A C 1
ATOM 1647 O O . GLU A 1 201 ? 20.332 6.023 -18.312 1.00 96.69 201 GLU A O 1
ATOM 1652 N N . ALA A 1 202 ? 20.214 4.452 -16.718 1.00 97.25 202 ALA A N 1
ATOM 1653 C CA . ALA A 1 202 ? 21.293 3.634 -17.269 1.00 97.25 202 ALA A CA 1
ATOM 1654 C C . ALA A 1 202 ? 20.947 3.038 -18.646 1.00 97.25 202 ALA A C 1
ATOM 1656 O O . ALA A 1 202 ? 21.823 2.907 -19.505 1.00 97.25 202 ALA A O 1
ATOM 1657 N N . GLU A 1 203 ? 19.689 2.663 -18.879 1.00 96.75 203 GLU A N 1
ATOM 1658 C CA . GLU A 1 203 ? 19.213 2.236 -20.197 1.00 96.75 203 GLU A CA 1
ATOM 1659 C C . GLU A 1 203 ? 19.204 3.390 -21.194 1.00 96.75 203 GLU A C 1
ATOM 1661 O O . GLU A 1 203 ? 19.673 3.220 -22.320 1.00 96.75 203 GLU A O 1
ATOM 1666 N N . GLN A 1 204 ? 18.751 4.574 -20.780 1.00 96.06 204 GLN A N 1
ATOM 1667 C CA . GLN A 1 204 ? 18.742 5.759 -21.633 1.00 96.06 204 GLN A CA 1
ATOM 1668 C C . GLN A 1 204 ? 20.169 6.173 -22.030 1.00 96.06 204 GLN A C 1
ATOM 1670 O O . GLN A 1 204 ? 20.430 6.446 -23.203 1.00 96.06 204 GLN A O 1
ATOM 1675 N N . GLN A 1 205 ? 21.122 6.120 -21.091 1.00 96.81 205 GLN A N 1
ATOM 1676 C CA . GLN A 1 205 ? 22.543 6.320 -21.393 1.00 96.81 205 GLN A CA 1
ATOM 1677 C C . GLN A 1 205 ? 23.086 5.260 -22.354 1.00 96.81 205 GLN A C 1
ATOM 1679 O O . GLN A 1 205 ? 23.787 5.609 -23.304 1.00 96.81 205 GLN A O 1
ATOM 1684 N N . ARG A 1 206 ? 22.752 3.977 -22.155 1.00 97.12 206 ARG A N 1
ATOM 1685 C CA . ARG A 1 206 ? 23.176 2.908 -23.073 1.00 97.12 206 ARG A CA 1
ATOM 1686 C C . ARG A 1 206 ? 22.617 3.097 -24.479 1.00 97.12 206 ARG A C 1
ATOM 1688 O O . ARG A 1 206 ? 23.354 2.896 -25.440 1.00 97.12 206 ARG A O 1
ATOM 1695 N N . GLN A 1 207 ? 21.356 3.505 -24.612 1.00 96.31 207 GLN A N 1
ATOM 1696 C CA . GLN A 1 207 ? 20.753 3.798 -25.914 1.00 96.31 207 GLN A CA 1
ATOM 1697 C C . GLN A 1 207 ? 21.454 4.966 -26.608 1.00 96.31 207 GLN A C 1
ATOM 1699 O O . GLN A 1 207 ? 21.816 4.845 -27.777 1.00 96.31 207 GLN A O 1
ATOM 1704 N N . LEU A 1 208 ? 21.706 6.062 -25.885 1.00 97.19 208 LEU A N 1
ATOM 1705 C CA . LEU A 1 208 ? 22.413 7.216 -26.436 1.00 97.19 208 LEU A CA 1
ATOM 1706 C C . LEU A 1 208 ? 23.833 6.838 -26.885 1.00 97.19 208 LEU A C 1
ATOM 1708 O O . LEU A 1 208 ? 24.267 7.204 -27.977 1.00 97.19 208 LEU A O 1
ATOM 1712 N N . GLN A 1 209 ? 24.545 6.058 -26.070 1.00 96.88 209 GLN A N 1
ATOM 1713 C CA . GLN A 1 209 ? 25.888 5.592 -26.400 1.00 96.88 209 GLN A CA 1
ATOM 1714 C C . GLN A 1 209 ? 25.889 4.670 -27.625 1.00 96.88 209 GLN A C 1
ATOM 1716 O O . GLN A 1 209 ? 26.741 4.824 -28.498 1.00 96.88 209 GLN A O 1
ATOM 1721 N N . ALA A 1 210 ? 24.919 3.756 -27.729 1.00 96.69 210 ALA A N 1
ATOM 1722 C CA . ALA A 1 210 ? 24.766 2.888 -28.893 1.00 96.69 210 ALA A CA 1
ATOM 1723 C C . ALA A 1 210 ? 24.458 3.688 -30.170 1.00 96.69 210 ALA A C 1
ATOM 1725 O O . ALA A 1 210 ? 25.009 3.388 -31.228 1.00 96.69 210 ALA A O 1
ATOM 1726 N N . GLN A 1 211 ? 23.632 4.734 -30.072 1.00 96.38 211 GLN A N 1
ATOM 1727 C CA . GLN A 1 211 ? 23.299 5.599 -31.204 1.00 96.38 211 GLN A CA 1
ATOM 1728 C C . GLN A 1 211 ? 24.523 6.379 -31.703 1.00 96.38 211 GLN A C 1
ATOM 1730 O O . GLN A 1 211 ? 24.802 6.378 -32.901 1.00 96.38 211 GLN A O 1
ATOM 1735 N N . LEU A 1 212 ? 25.310 6.958 -30.789 1.00 97.69 212 LEU A N 1
ATOM 1736 C CA . LEU A 1 212 ? 26.581 7.610 -31.130 1.00 97.69 212 LEU A CA 1
ATOM 1737 C C . LEU A 1 212 ? 27.564 6.639 -31.792 1.00 97.69 212 LEU A C 1
ATOM 1739 O O . LEU A 1 212 ? 28.290 7.008 -32.714 1.00 97.69 212 LEU A O 1
ATOM 1743 N N . GLN A 1 213 ? 27.594 5.389 -31.333 1.00 96.88 213 GLN A N 1
ATOM 1744 C CA . GLN A 1 213 ? 28.474 4.370 -31.892 1.00 96.88 213 GLN A CA 1
ATOM 1745 C C . GLN A 1 213 ? 28.058 3.982 -33.319 1.00 96.88 213 GLN A C 1
ATOM 1747 O O . GLN A 1 213 ? 28.924 3.871 -34.187 1.00 96.88 213 GLN A O 1
ATOM 1752 N N . GLN A 1 214 ? 26.751 3.853 -33.581 1.00 96.62 214 GLN A N 1
ATOM 1753 C CA . GLN A 1 214 ? 26.223 3.632 -34.931 1.00 96.62 214 GLN A CA 1
ATOM 1754 C C . GLN A 1 214 ? 26.529 4.801 -35.873 1.00 96.62 214 GLN A C 1
ATOM 1756 O O . GLN A 1 214 ? 26.931 4.577 -37.013 1.00 96.62 214 GLN A O 1
ATOM 1761 N N . GLU A 1 215 ? 26.379 6.042 -35.407 1.00 96.12 215 GLU A N 1
ATOM 1762 C CA . GLU A 1 215 ? 26.702 7.228 -36.207 1.00 96.12 215 GLU A CA 1
ATOM 1763 C C . GLU A 1 215 ? 28.200 7.284 -36.548 1.00 96.12 215 GLU A C 1
ATOM 1765 O O . GLU A 1 215 ? 28.577 7.514 -37.700 1.00 96.12 215 GLU A O 1
ATOM 1770 N N . ALA A 1 216 ? 29.065 6.989 -35.573 1.00 97.38 216 ALA A N 1
ATOM 1771 C CA . ALA A 1 216 ? 30.506 6.907 -35.793 1.00 97.38 216 ALA A CA 1
ATOM 1772 C C . ALA A 1 216 ? 30.878 5.803 -36.799 1.00 97.38 216 ALA A C 1
ATOM 1774 O O . ALA A 1 216 ? 31.799 5.979 -37.599 1.00 97.38 216 ALA A O 1
ATOM 1775 N N . GLU A 1 217 ? 30.175 4.669 -36.782 1.00 96.50 217 GLU A N 1
ATOM 1776 C CA . GLU A 1 217 ? 30.392 3.579 -37.734 1.00 96.50 217 GLU A CA 1
ATOM 1777 C C . GLU A 1 217 ? 29.915 3.946 -39.148 1.00 96.50 217 GLU A C 1
ATOM 1779 O O . GLU A 1 217 ? 30.649 3.708 -40.110 1.00 96.50 217 GLU A O 1
ATOM 1784 N N . GLN A 1 218 ? 28.762 4.613 -39.284 1.00 95.88 218 GLN A N 1
ATOM 1785 C CA . GLN A 1 218 ? 28.296 5.151 -40.569 1.00 95.88 218 GLN A CA 1
ATOM 1786 C C . GLN A 1 218 ? 29.281 6.161 -41.161 1.00 95.88 218 GLN A C 1
ATOM 1788 O O . GLN A 1 218 ? 29.613 6.065 -42.343 1.00 95.88 218 GLN A O 1
ATOM 1793 N N . GLN A 1 219 ? 29.803 7.092 -40.354 1.00 95.81 219 GLN A N 1
ATOM 1794 C CA . GLN A 1 219 ? 30.838 8.021 -40.822 1.00 95.81 219 GLN A CA 1
ATOM 1795 C C . GLN A 1 219 ? 32.083 7.277 -41.307 1.00 95.81 219 GLN A C 1
ATOM 1797 O O . GLN A 1 219 ? 32.646 7.626 -42.345 1.00 95.81 219 GLN A O 1
ATOM 1802 N N . ARG A 1 220 ? 32.494 6.223 -40.592 1.00 97.06 220 ARG A N 1
ATOM 1803 C CA . ARG A 1 220 ? 33.657 5.416 -40.972 1.00 97.06 220 ARG A CA 1
ATOM 1804 C C . ARG A 1 220 ? 33.437 4.692 -42.304 1.00 97.06 220 ARG A C 1
ATOM 1806 O O . ARG A 1 220 ? 34.348 4.655 -43.129 1.00 97.06 220 ARG A O 1
ATOM 1813 N N . GLN A 1 221 ? 32.236 4.161 -42.537 1.00 96.50 221 GLN A N 1
ATOM 1814 C CA . GLN A 1 221 ? 31.864 3.538 -43.812 1.00 96.50 221 GLN A CA 1
ATOM 1815 C C . GLN A 1 221 ? 31.835 4.552 -44.958 1.00 96.50 221 GLN A C 1
ATOM 1817 O O . GLN A 1 221 ? 32.406 4.287 -46.014 1.00 96.50 221 GLN A O 1
ATOM 1822 N N . LEU A 1 222 ? 31.235 5.726 -44.740 1.00 97.06 222 LEU A N 1
ATOM 1823 C CA . LEU A 1 222 ? 31.195 6.797 -45.737 1.00 97.06 222 LEU A CA 1
ATOM 1824 C C . LEU A 1 222 ? 32.612 7.243 -46.127 1.00 97.06 222 LEU A C 1
ATOM 1826 O O . LEU A 1 222 ? 32.929 7.390 -47.306 1.00 97.06 222 LEU A O 1
ATOM 1830 N N . GLN A 1 223 ? 33.490 7.406 -45.134 1.00 96.12 223 GLN A N 1
ATOM 1831 C CA . GLN A 1 223 ? 34.882 7.781 -45.360 1.00 96.12 223 GLN A CA 1
ATOM 1832 C C . GLN A 1 223 ? 35.647 6.702 -46.137 1.00 96.12 223 GLN A C 1
ATOM 1834 O O . GLN A 1 223 ? 36.386 7.030 -47.064 1.00 96.12 223 GLN A O 1
ATOM 1839 N N . ALA A 1 224 ? 35.437 5.423 -45.810 1.00 96.38 224 ALA A N 1
ATOM 1840 C CA . ALA A 1 224 ? 36.031 4.312 -46.550 1.00 96.38 224 ALA A CA 1
ATOM 1841 C C . ALA A 1 224 ? 35.543 4.262 -48.010 1.00 96.38 224 ALA A C 1
ATOM 1843 O O . ALA A 1 224 ? 36.337 4.006 -48.915 1.00 96.38 224 ALA A O 1
ATOM 1844 N N . GLN A 1 225 ? 34.263 4.554 -48.256 1.00 95.88 225 GLN A N 1
ATOM 1845 C CA . GLN A 1 225 ? 33.683 4.574 -49.599 1.00 95.88 225 GLN A CA 1
ATOM 1846 C C . GLN A 1 225 ? 34.261 5.710 -50.456 1.00 95.88 225 GLN A C 1
ATOM 1848 O O . GLN A 1 225 ? 34.684 5.469 -51.585 1.00 95.88 225 GLN A O 1
ATOM 1853 N N . LEU A 1 226 ? 34.382 6.917 -49.892 1.00 96.88 226 LEU A N 1
ATOM 1854 C CA . LEU A 1 226 ? 35.058 8.045 -50.547 1.00 96.88 226 LEU A CA 1
ATOM 1855 C C . LEU A 1 226 ? 36.519 7.722 -50.885 1.00 96.88 226 LEU A C 1
ATOM 1857 O O . LEU A 1 226 ? 37.021 8.107 -51.941 1.00 96.88 226 LEU A O 1
ATOM 1861 N N . GLN A 1 227 ? 37.211 7.005 -49.999 1.00 95.62 227 GLN A N 1
ATOM 1862 C CA . GLN A 1 227 ? 38.599 6.614 -50.218 1.00 95.62 227 GLN A CA 1
ATOM 1863 C C . GLN A 1 227 ? 38.730 5.597 -51.363 1.00 95.62 227 GLN A C 1
ATOM 1865 O O . GLN A 1 227 ? 39.618 5.746 -52.202 1.00 95.62 227 GLN A O 1
ATOM 1870 N N . GLN A 1 228 ? 37.815 4.625 -51.450 1.00 95.44 228 GLN A N 1
ATOM 1871 C CA . GLN A 1 228 ? 37.754 3.687 -52.577 1.00 95.44 228 GLN A CA 1
ATOM 1872 C C . GLN A 1 228 ? 37.460 4.390 -53.907 1.00 95.44 228 GLN A C 1
ATOM 1874 O O . GLN A 1 228 ? 38.096 4.082 -54.915 1.00 95.44 228 GLN A O 1
ATOM 1879 N N . GLU A 1 229 ? 36.532 5.348 -53.926 1.00 95.06 229 GLU A N 1
ATOM 1880 C CA . GLU A 1 229 ? 36.216 6.113 -55.137 1.00 95.06 229 GLU A CA 1
ATOM 1881 C C . GLU A 1 229 ? 37.417 6.951 -55.603 1.00 95.06 229 GLU A C 1
ATOM 1883 O O . GLU A 1 229 ? 37.766 6.951 -56.786 1.00 95.06 229 GLU A O 1
ATOM 1888 N N . ALA A 1 230 ? 38.118 7.599 -54.666 1.00 95.88 230 ALA A N 1
ATOM 1889 C CA . ALA A 1 230 ? 39.340 8.340 -54.963 1.00 95.88 230 ALA A CA 1
ATOM 1890 C C . ALA A 1 230 ? 40.455 7.433 -55.520 1.00 95.88 230 ALA A C 1
ATOM 1892 O O . ALA A 1 230 ? 41.192 7.840 -56.423 1.00 95.88 230 ALA A O 1
ATOM 1893 N N . GLU A 1 231 ? 40.587 6.202 -55.018 1.00 95.06 231 GLU A N 1
ATOM 1894 C CA . GLU A 1 231 ? 41.527 5.216 -55.562 1.00 95.06 231 GLU A CA 1
ATOM 1895 C C . GLU A 1 231 ? 41.143 4.760 -56.973 1.00 95.06 231 GLU A C 1
ATOM 1897 O O . GLU A 1 231 ? 42.017 4.707 -57.842 1.00 95.06 231 GLU A O 1
ATOM 1902 N N . GLN A 1 232 ? 39.858 4.498 -57.239 1.00 94.50 232 GLN A N 1
ATOM 1903 C CA . GLN A 1 232 ? 39.381 4.159 -58.585 1.00 94.50 232 GLN A CA 1
ATOM 1904 C C . GLN A 1 232 ? 39.650 5.288 -59.583 1.00 94.50 232 GLN A C 1
ATOM 1906 O O . GLN A 1 232 ? 40.178 5.031 -60.666 1.00 94.50 232 GLN A O 1
ATOM 1911 N N . GLN A 1 233 ? 39.369 6.542 -59.213 1.00 93.88 233 GLN A N 1
ATOM 1912 C CA . GLN A 1 233 ? 39.692 7.693 -60.063 1.00 93.88 233 GLN A CA 1
ATOM 1913 C C . GLN A 1 233 ? 41.194 7.782 -60.346 1.00 93.88 233 GLN A C 1
ATOM 1915 O O . GLN A 1 233 ? 41.594 8.021 -61.486 1.00 93.88 233 GLN A O 1
ATOM 1920 N N . ARG A 1 234 ? 42.040 7.538 -59.336 1.00 95.25 234 ARG A N 1
ATOM 1921 C CA . ARG A 1 234 ? 43.498 7.559 -59.503 1.00 95.25 234 ARG A CA 1
ATOM 1922 C C . ARG A 1 234 ? 43.978 6.456 -60.454 1.00 95.25 234 ARG A C 1
ATOM 1924 O O . ARG A 1 234 ? 44.857 6.710 -61.275 1.00 95.25 234 ARG A O 1
ATOM 1931 N N . GLN A 1 235 ? 43.392 5.259 -60.381 1.00 94.62 235 GLN A N 1
ATOM 1932 C CA . GLN A 1 235 ? 43.684 4.167 -61.319 1.00 94.62 235 GLN A CA 1
ATOM 1933 C C . GLN A 1 235 ? 43.260 4.517 -62.748 1.00 94.62 235 GLN A C 1
ATOM 1935 O O . GLN A 1 235 ? 44.047 4.337 -63.676 1.00 94.62 235 GLN A O 1
ATOM 1940 N N . LEU A 1 236 ? 42.057 5.070 -62.921 1.00 94.31 236 LEU A N 1
ATOM 1941 C CA . LEU A 1 236 ? 41.545 5.478 -64.230 1.00 94.31 236 LEU A CA 1
ATOM 1942 C C . LEU A 1 236 ? 42.436 6.558 -64.866 1.00 94.31 236 LEU A C 1
ATOM 1944 O O . LEU A 1 236 ? 42.778 6.490 -66.045 1.00 94.31 236 LEU A O 1
ATOM 1948 N N . GLN A 1 237 ? 42.879 7.527 -64.063 1.00 93.88 237 GLN A N 1
ATOM 1949 C CA . GLN A 1 237 ? 43.776 8.593 -64.505 1.00 93.88 237 GLN A CA 1
ATOM 1950 C C . GLN A 1 237 ? 45.169 8.065 -64.877 1.00 93.88 237 GLN A C 1
ATOM 1952 O O . GLN A 1 237 ? 45.740 8.491 -65.883 1.00 93.88 237 GLN A O 1
ATOM 1957 N N . ALA A 1 238 ? 45.704 7.110 -64.109 1.00 93.94 238 ALA A N 1
ATOM 1958 C CA . ALA A 1 238 ? 46.961 6.442 -64.440 1.00 93.94 238 ALA A CA 1
ATOM 1959 C C . ALA A 1 238 ? 46.852 5.644 -65.751 1.00 93.94 238 ALA A C 1
ATOM 1961 O O . ALA A 1 238 ? 47.781 5.659 -66.559 1.00 93.94 238 ALA A O 1
ATOM 1962 N N . GLN A 1 239 ? 45.711 4.993 -65.996 1.00 93.69 239 GLN A N 1
ATOM 1963 C CA . GLN A 1 239 ? 45.454 4.251 -67.230 1.00 93.69 239 GLN A CA 1
ATOM 1964 C C . GLN A 1 239 ? 45.399 5.184 -68.451 1.00 93.69 239 GLN A C 1
ATOM 1966 O O . GLN A 1 239 ? 46.075 4.923 -69.446 1.00 93.69 239 GLN A O 1
ATOM 1971 N N . LEU A 1 240 ? 44.697 6.317 -68.340 1.00 93.62 240 LEU A N 1
ATOM 1972 C CA . LEU A 1 240 ? 44.675 7.358 -69.376 1.00 93.62 240 LEU A CA 1
ATOM 197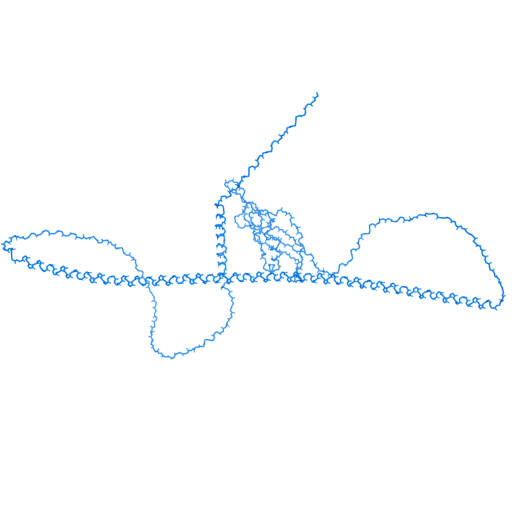3 C C . LEU A 1 240 ? 46.075 7.918 -69.672 1.00 93.62 240 LEU A C 1
ATOM 1975 O O . LEU A 1 240 ? 46.421 8.138 -70.832 1.00 93.62 240 LEU A O 1
ATOM 1979 N N . GLN A 1 241 ? 46.906 8.129 -68.645 1.00 92.06 241 GLN A N 1
ATOM 1980 C CA . GLN A 1 241 ? 48.294 8.562 -68.839 1.00 92.06 241 GLN A CA 1
ATOM 1981 C C . GLN A 1 241 ? 49.130 7.527 -69.593 1.00 92.06 241 GLN A C 1
ATOM 1983 O O . GLN A 1 241 ? 49.877 7.903 -70.497 1.00 92.06 241 GLN A O 1
ATOM 1988 N N . GLN A 1 242 ? 49.002 6.242 -69.252 1.00 91.81 242 GLN A N 1
ATOM 1989 C CA . GLN A 1 242 ? 49.709 5.176 -69.964 1.00 91.81 242 GLN A CA 1
ATOM 1990 C C . GLN A 1 242 ? 49.292 5.104 -71.435 1.00 91.81 242 GLN A C 1
ATOM 1992 O O . GLN A 1 242 ? 50.153 4.962 -72.303 1.00 91.81 242 GLN A O 1
ATOM 1997 N N . GLU A 1 243 ? 47.999 5.238 -71.728 1.00 89.88 243 GLU A N 1
ATOM 1998 C CA . GLU A 1 243 ? 47.492 5.252 -73.101 1.00 89.88 243 GLU A CA 1
ATOM 1999 C C . GLU A 1 243 ? 48.022 6.461 -73.886 1.00 89.88 243 GLU A C 1
ATOM 2001 O O . GLU A 1 243 ? 48.544 6.306 -74.993 1.00 89.88 243 GLU A O 1
ATOM 2006 N N . ALA A 1 244 ? 47.991 7.655 -73.286 1.00 89.81 244 ALA A N 1
ATOM 2007 C CA . ALA A 1 244 ? 48.564 8.857 -73.886 1.00 89.81 244 ALA A CA 1
ATOM 2008 C C . ALA A 1 244 ? 50.073 8.706 -74.153 1.00 89.81 244 ALA A C 1
ATOM 2010 O O . ALA A 1 244 ? 50.567 9.126 -75.201 1.00 89.81 244 ALA A O 1
ATOM 2011 N N . GLU A 1 245 ? 50.823 8.076 -73.244 1.00 89.19 245 GLU A N 1
ATOM 2012 C CA . GLU A 1 245 ? 52.252 7.818 -73.435 1.00 89.19 245 GLU A CA 1
ATOM 2013 C C . GLU A 1 245 ? 52.512 6.791 -74.549 1.00 89.19 245 GLU A C 1
ATOM 2015 O O . GLU A 1 245 ? 53.451 6.965 -75.328 1.00 89.19 245 GLU A O 1
ATOM 2020 N N . GLN A 1 246 ? 51.678 5.753 -74.681 1.00 85.69 246 GLN A N 1
ATOM 2021 C CA . GLN A 1 246 ? 51.756 4.808 -75.802 1.00 85.69 246 GLN A CA 1
ATOM 2022 C C . GLN A 1 246 ? 51.496 5.502 -77.139 1.00 85.69 246 GLN A C 1
ATOM 2024 O O . GLN A 1 246 ? 52.285 5.332 -78.070 1.00 85.69 246 GLN A O 1
ATOM 2029 N N . GLN A 1 247 ? 50.454 6.333 -77.226 1.00 83.56 247 GLN A N 1
ATOM 2030 C CA . GLN A 1 247 ? 50.190 7.137 -78.422 1.00 83.56 247 GLN A CA 1
ATOM 2031 C C . GLN A 1 247 ? 51.367 8.064 -78.739 1.00 83.56 247 GLN A C 1
ATOM 2033 O O . GLN A 1 247 ? 51.778 8.176 -79.892 1.00 83.56 247 GLN A O 1
ATOM 2038 N N . ARG A 1 248 ? 51.979 8.671 -77.716 1.00 83.56 248 ARG A N 1
ATOM 2039 C CA . ARG A 1 248 ? 53.159 9.522 -77.889 1.00 83.56 248 ARG A CA 1
ATOM 2040 C C . ARG A 1 248 ? 54.377 8.731 -78.363 1.00 83.56 248 ARG A C 1
ATOM 2042 O O . ARG A 1 248 ? 55.107 9.224 -79.216 1.00 83.56 248 ARG A O 1
ATOM 2049 N N . LYS A 1 249 ? 54.597 7.507 -77.870 1.00 80.06 249 LYS A N 1
ATOM 2050 C CA . LYS A 1 249 ? 55.664 6.609 -78.352 1.00 80.06 249 LYS A CA 1
ATOM 2051 C C . LYS A 1 249 ? 55.435 6.184 -79.801 1.00 80.06 249 LYS A C 1
ATOM 2053 O O . LYS A 1 249 ? 56.389 6.193 -80.569 1.00 80.06 249 LYS A O 1
ATOM 2058 N N . LEU A 1 250 ? 54.194 5.888 -80.188 1.00 74.50 250 LEU A N 1
ATOM 2059 C CA . LEU A 1 250 ? 53.825 5.597 -81.578 1.00 74.50 250 LEU A CA 1
ATOM 2060 C C . LEU A 1 250 ? 54.058 6.811 -82.490 1.00 74.50 250 LEU A C 1
ATOM 2062 O O . LEU A 1 250 ? 54.670 6.669 -83.545 1.00 74.50 250 LEU A O 1
ATOM 2066 N N . ALA A 1 251 ? 53.657 8.009 -82.054 1.00 71.69 251 ALA A N 1
ATOM 2067 C CA . ALA A 1 251 ? 53.914 9.250 -82.783 1.00 71.69 251 ALA A CA 1
ATOM 2068 C C . ALA A 1 251 ? 55.419 9.562 -82.878 1.00 71.69 251 ALA A C 1
ATOM 2070 O O . ALA A 1 251 ? 55.912 9.898 -83.946 1.00 71.69 251 ALA A O 1
ATOM 2071 N N . THR A 1 252 ? 56.182 9.374 -81.797 1.00 65.88 252 THR A N 1
ATOM 2072 C CA . THR A 1 252 ? 57.639 9.604 -81.793 1.00 65.88 252 THR A CA 1
ATOM 2073 C C . THR A 1 252 ? 58.377 8.567 -82.649 1.00 65.88 252 THR A C 1
ATOM 2075 O O . THR A 1 252 ? 59.351 8.905 -83.312 1.00 65.88 252 THR A O 1
ATOM 2078 N N . ALA A 1 253 ? 57.892 7.322 -82.704 1.00 60.84 253 ALA A N 1
ATOM 2079 C CA . ALA A 1 253 ? 58.410 6.300 -83.613 1.00 60.84 253 ALA A CA 1
ATOM 2080 C C . ALA A 1 253 ? 58.127 6.632 -85.090 1.00 60.84 253 ALA A C 1
ATOM 2082 O O . ALA A 1 253 ? 58.960 6.341 -85.943 1.00 60.84 253 ALA A O 1
ATOM 2083 N N . GLN A 1 254 ? 57.002 7.290 -85.396 1.00 54.72 254 GLN A N 1
ATOM 2084 C CA . GLN A 1 254 ? 56.714 7.832 -86.733 1.00 54.72 254 GLN A CA 1
ATOM 2085 C C . GLN A 1 254 ? 57.491 9.122 -87.045 1.00 54.72 254 GLN A C 1
ATOM 2087 O O . GLN A 1 254 ? 57.659 9.466 -88.209 1.00 54.72 254 GLN A O 1
ATOM 2092 N N . GLN A 1 255 ? 57.997 9.820 -86.027 1.00 47.75 255 GLN A N 1
ATOM 2093 C CA . GLN A 1 255 ? 58.711 11.094 -86.157 1.00 47.75 255 GLN A CA 1
ATOM 2094 C C . GLN A 1 255 ? 60.245 10.946 -86.057 1.00 47.75 255 GLN A C 1
ATOM 2096 O O . GLN A 1 255 ? 60.968 11.934 -85.974 1.00 47.75 255 GLN A O 1
ATOM 2101 N N . SER A 1 256 ? 60.758 9.710 -86.123 1.00 45.09 256 SER A N 1
ATOM 2102 C CA . SER A 1 256 ? 62.192 9.396 -86.244 1.00 45.09 256 SER A CA 1
ATOM 2103 C C . SER A 1 256 ? 62.753 9.580 -87.673 1.00 45.09 256 SER A C 1
ATOM 2105 O O . SER A 1 256 ? 63.906 9.229 -87.919 1.00 45.09 256 SER A O 1
ATOM 2107 N N . GLU A 1 257 ? 61.992 10.163 -88.604 1.00 40.66 257 GLU A N 1
ATOM 2108 C CA . GLU A 1 257 ? 62.486 10.667 -89.897 1.00 40.66 257 GLU A CA 1
ATOM 2109 C C . GLU A 1 257 ? 62.221 12.177 -90.039 1.00 40.66 257 GLU A C 1
ATOM 2111 O O . GLU A 1 257 ? 61.412 12.604 -90.856 1.00 40.66 257 GLU A O 1
ATOM 2116 N N . ASN A 1 258 ? 62.858 12.997 -89.199 1.00 39.59 258 ASN A N 1
ATOM 2117 C CA . ASN A 1 258 ? 63.502 14.273 -89.570 1.00 39.59 258 ASN A CA 1
ATOM 2118 C C . ASN A 1 258 ? 63.807 15.123 -88.325 1.00 39.59 258 ASN A C 1
ATOM 2120 O O . ASN A 1 258 ? 62.957 15.229 -87.439 1.00 39.59 258 ASN A O 1
ATOM 2124 N N . PRO A 1 259 ? 64.981 15.775 -88.256 1.00 44.25 259 PRO A N 1
ATOM 2125 C CA . PRO A 1 259 ? 65.280 16.764 -87.230 1.00 44.25 259 PRO A CA 1
ATOM 2126 C C . PRO A 1 259 ? 64.868 18.185 -87.664 1.00 44.25 259 PRO A C 1
ATOM 2128 O O . PRO A 1 259 ? 64.612 18.426 -88.842 1.00 44.25 259 PRO A O 1
ATOM 2131 N N . ALA A 1 260 ? 64.954 19.107 -86.695 1.00 34.25 260 ALA A N 1
ATOM 2132 C CA . ALA A 1 260 ? 64.928 20.574 -86.815 1.00 34.25 260 ALA A CA 1
ATOM 2133 C C . ALA A 1 260 ? 63.542 21.204 -87.062 1.00 34.25 260 ALA A C 1
ATOM 2135 O O . ALA A 1 260 ? 62.721 20.667 -87.790 1.00 34.25 260 ALA A O 1
ATOM 2136 N N . ASP A 1 261 ? 63.171 22.370 -86.541 1.00 35.81 261 ASP A N 1
ATOM 2137 C CA . ASP A 1 261 ? 63.709 23.325 -85.566 1.00 35.81 261 ASP A CA 1
ATOM 2138 C C . ASP A 1 261 ? 62.565 24.341 -85.324 1.00 35.81 261 ASP A C 1
ATOM 2140 O O . ASP A 1 261 ? 61.700 24.506 -86.184 1.00 35.81 261 ASP A O 1
ATOM 2144 N N . GLY A 1 262 ? 62.598 25.087 -84.215 1.00 34.59 262 GLY A N 1
ATOM 2145 C CA . GLY A 1 262 ? 62.142 26.488 -84.242 1.00 34.59 262 GLY A CA 1
ATOM 2146 C C . GLY A 1 262 ? 60.750 26.853 -83.697 1.00 34.59 262 GLY A C 1
ATOM 2147 O O . GLY A 1 262 ? 59.739 26.768 -84.377 1.00 34.59 262 GLY A O 1
ATOM 2148 N N . GLU A 1 263 ? 60.781 27.406 -82.481 1.00 34.50 263 GLU A N 1
ATOM 2149 C CA . GLU A 1 263 ? 60.253 28.733 -82.103 1.00 34.50 263 GLU A CA 1
ATOM 2150 C C . GLU A 1 263 ? 58.746 29.116 -82.137 1.00 34.50 263 GLU A C 1
ATOM 2152 O O . GLU A 1 263 ? 58.117 29.311 -83.165 1.00 34.50 263 GLU A O 1
ATOM 2157 N N . ARG A 1 264 ? 58.284 29.433 -80.912 1.00 36.06 264 ARG A N 1
ATOM 2158 C CA . ARG A 1 264 ? 57.639 30.681 -80.427 1.00 36.06 264 ARG A CA 1
ATOM 2159 C C . ARG A 1 264 ? 56.280 31.188 -80.979 1.00 36.06 264 ARG A C 1
ATOM 2161 O O . ARG A 1 264 ? 56.208 31.813 -82.021 1.00 36.06 264 ARG A O 1
ATOM 2168 N N . ILE A 1 265 ? 55.328 31.193 -80.028 1.00 36.94 265 ILE A N 1
ATOM 2169 C CA . ILE A 1 265 ? 54.603 32.353 -79.437 1.00 36.94 265 ILE A CA 1
ATOM 2170 C C . ILE A 1 265 ? 53.430 33.016 -80.202 1.00 36.94 265 ILE A C 1
ATOM 2172 O O . ILE A 1 265 ? 53.602 33.588 -81.265 1.00 36.94 265 ILE A O 1
ATOM 2176 N N . LEU A 1 266 ? 52.316 33.079 -79.444 1.00 41.84 266 LEU A N 1
ATOM 2177 C CA . LEU A 1 266 ? 51.143 33.980 -79.449 1.00 41.84 266 LEU A CA 1
ATOM 2178 C C . LEU A 1 266 ? 50.197 33.948 -80.654 1.00 41.84 266 LEU A C 1
ATOM 2180 O O . LEU A 1 266 ? 50.569 34.321 -81.751 1.00 41.84 266 LEU A O 1
ATOM 2184 N N . ASP A 1 267 ? 48.929 33.628 -80.374 1.00 34.16 267 ASP A N 1
ATOM 2185 C CA . ASP A 1 267 ? 47.830 34.590 -80.536 1.00 34.16 267 ASP A CA 1
ATOM 2186 C C . ASP A 1 267 ? 46.537 34.078 -79.868 1.00 34.16 267 ASP A C 1
ATOM 2188 O O . ASP A 1 267 ? 46.097 32.949 -80.079 1.00 34.16 267 ASP A O 1
ATOM 2192 N N . GLY A 1 268 ? 45.925 34.924 -79.031 1.00 38.84 268 GLY A N 1
ATOM 2193 C CA . GLY A 1 268 ? 44.471 34.902 -78.820 1.00 38.84 268 GLY A CA 1
ATOM 2194 C C . GLY A 1 268 ? 43.787 35.605 -80.003 1.00 38.84 268 GLY A C 1
ATOM 2195 O O . GLY A 1 268 ? 44.466 36.340 -80.719 1.00 38.84 268 GLY A O 1
ATOM 2196 N N . PRO A 1 269 ? 42.458 35.485 -80.203 1.00 50.78 269 PRO A N 1
ATOM 2197 C CA . PRO A 1 269 ? 41.546 36.200 -79.305 1.00 50.78 269 PRO A CA 1
ATOM 2198 C C . PRO A 1 269 ? 40.129 35.595 -79.128 1.00 50.78 269 PRO A C 1
ATOM 2200 O O . PRO A 1 269 ? 39.695 34.698 -79.838 1.00 50.78 269 PRO A O 1
ATOM 2203 N N . LYS A 1 270 ? 39.433 36.173 -78.137 1.00 39.62 270 LYS A N 1
ATOM 2204 C CA . LYS A 1 270 ? 37.992 36.493 -78.014 1.00 39.62 270 LYS A CA 1
ATOM 2205 C C . LYS A 1 270 ? 36.973 35.793 -78.923 1.00 39.62 270 LYS A C 1
ATOM 2207 O O . LYS A 1 270 ? 37.048 35.919 -80.136 1.00 39.62 270 LYS A O 1
ATOM 2212 N N . ASN A 1 271 ? 35.918 35.286 -78.277 1.00 37.62 271 ASN A N 1
ATOM 2213 C CA . ASN A 1 271 ? 34.472 35.503 -78.508 1.00 37.62 271 ASN A CA 1
ATOM 2214 C C . ASN A 1 271 ? 33.734 34.659 -77.443 1.00 37.62 271 ASN A C 1
ATOM 2216 O O . ASN A 1 271 ? 34.276 33.649 -77.012 1.00 37.62 271 ASN A O 1
ATOM 2220 N N . ALA A 1 272 ? 32.520 34.904 -76.981 1.00 40.75 272 ALA A N 1
ATOM 2221 C CA . ALA A 1 272 ? 31.620 36.041 -76.916 1.00 40.75 272 ALA A CA 1
ATOM 2222 C C . ALA A 1 272 ? 30.478 35.567 -75.989 1.00 40.75 272 ALA A C 1
ATOM 2224 O O . ALA A 1 272 ? 30.217 34.370 -75.872 1.00 40.75 272 ALA A O 1
ATOM 2225 N N . ASP A 1 273 ? 29.883 36.541 -75.323 1.00 39.44 273 ASP A N 1
ATOM 2226 C CA . ASP A 1 273 ? 28.652 36.592 -74.533 1.00 39.44 273 ASP A CA 1
ATOM 2227 C C . ASP A 1 273 ? 27.596 35.478 -74.702 1.00 39.44 273 ASP A C 1
ATOM 2229 O O . ASP A 1 273 ? 27.285 35.021 -75.801 1.00 39.44 273 ASP A O 1
ATOM 2233 N N . GLY A 1 274 ? 26.956 35.136 -73.580 1.00 41.12 274 GLY A N 1
ATOM 2234 C CA . GLY A 1 274 ? 25.746 34.319 -73.520 1.00 41.12 274 GLY A CA 1
ATOM 2235 C C . GLY A 1 274 ? 25.139 34.339 -72.117 1.00 41.12 274 GLY A C 1
ATOM 2236 O O . GLY A 1 274 ? 25.475 33.507 -71.280 1.00 41.12 274 GLY A O 1
ATOM 2237 N N . GLU A 1 275 ? 24.296 35.339 -71.865 1.00 39.25 275 GLU A N 1
ATOM 2238 C CA . GLU A 1 275 ? 23.456 35.508 -70.676 1.00 39.25 275 GLU A CA 1
ATOM 2239 C C . GLU A 1 275 ? 22.381 34.409 -70.512 1.00 39.25 275 GLU A C 1
ATOM 2241 O O . GLU A 1 275 ? 21.870 33.880 -71.496 1.00 39.25 275 GLU A O 1
ATOM 2246 N N . GLU A 1 276 ? 21.978 34.217 -69.242 1.00 40.62 276 GLU A N 1
ATOM 2247 C CA . GLU A 1 276 ? 20.679 33.715 -68.730 1.00 40.62 276 GLU A CA 1
ATOM 2248 C C . GLU A 1 276 ? 20.295 32.217 -68.868 1.00 40.62 276 GLU A C 1
ATOM 2250 O O . GLU A 1 276 ? 20.746 31.517 -69.769 1.00 40.62 276 GLU A O 1
ATOM 2255 N N . PRO A 1 277 ? 19.315 31.708 -68.080 1.00 53.91 277 PRO A N 1
ATOM 2256 C CA . PRO A 1 277 ? 19.008 31.892 -66.648 1.00 53.91 277 PRO A CA 1
ATOM 2257 C C . PRO A 1 277 ? 18.785 30.515 -65.939 1.00 53.91 277 PRO A C 1
ATOM 2259 O O . PRO A 1 277 ? 18.823 29.466 -66.584 1.00 53.91 277 PRO A O 1
ATOM 2262 N N . PRO A 1 278 ? 18.549 30.443 -64.607 1.00 59.84 278 PRO A N 1
ATOM 2263 C CA . PRO A 1 278 ? 18.430 29.156 -63.912 1.00 59.84 278 PRO A CA 1
ATOM 2264 C C . PRO A 1 278 ? 17.059 28.494 -64.146 1.00 59.84 278 PRO A C 1
ATOM 2266 O O . PRO A 1 278 ? 16.035 29.186 -64.092 1.00 59.84 278 PRO A O 1
ATOM 2269 N N . PRO A 1 279 ? 16.968 27.157 -64.284 1.00 52.00 279 PRO A N 1
ATOM 2270 C CA . PRO A 1 279 ? 15.683 26.493 -64.182 1.00 52.00 279 PRO A CA 1
ATOM 2271 C C . PRO A 1 279 ? 15.268 26.421 -62.708 1.00 52.00 279 PRO A C 1
ATOM 2273 O O . PRO A 1 279 ? 15.786 25.639 -61.911 1.00 52.00 279 PRO A O 1
ATOM 2276 N N . LYS A 1 280 ? 14.280 27.250 -62.360 1.00 44.16 280 LYS A N 1
ATOM 2277 C CA . LYS A 1 280 ? 13.336 26.956 -61.281 1.00 44.16 280 LYS A CA 1
ATOM 2278 C C . LYS A 1 280 ? 12.692 25.606 -61.602 1.00 44.16 280 LYS A C 1
ATOM 2280 O O . LYS A 1 280 ? 11.990 25.502 -62.602 1.00 44.16 280 LYS A O 1
ATOM 2285 N N . PHE A 1 281 ? 12.921 24.609 -60.754 1.00 39.81 281 PHE A N 1
ATOM 2286 C CA . PHE A 1 281 ? 12.061 23.437 -60.679 1.00 39.81 281 PHE A CA 1
ATOM 2287 C C . PHE A 1 281 ? 11.329 23.415 -59.346 1.00 39.81 281 PHE A C 1
ATOM 2289 O O . PHE A 1 281 ? 11.864 23.720 -58.279 1.00 39.81 281 PHE A O 1
ATOM 2296 N N . ASP A 1 282 ? 10.053 23.117 -59.500 1.00 39.34 282 ASP A N 1
ATOM 2297 C CA . ASP A 1 282 ? 8.963 23.260 -58.569 1.00 39.34 282 ASP A CA 1
ATOM 2298 C C . ASP A 1 282 ? 9.134 22.524 -57.241 1.00 39.34 282 ASP A C 1
ATOM 2300 O O . ASP A 1 282 ? 9.577 21.378 -57.158 1.00 39.34 282 ASP A O 1
ATOM 2304 N N . LYS A 1 283 ? 8.612 23.178 -56.197 1.00 49.72 283 LYS A N 1
ATOM 2305 C CA . LYS A 1 283 ? 8.027 22.515 -55.032 1.00 49.72 283 LYS A CA 1
ATOM 2306 C C . LYS A 1 283 ? 7.058 21.434 -55.518 1.00 49.72 283 LYS A C 1
ATOM 2308 O O . LYS A 1 283 ? 5.898 21.717 -55.809 1.00 49.72 283 LYS A O 1
ATOM 2313 N N . LYS A 1 284 ? 7.509 20.184 -55.523 1.00 37.47 284 LYS A N 1
ATOM 2314 C CA . LYS A 1 284 ? 6.632 19.021 -55.465 1.00 37.47 284 LYS A CA 1
ATOM 2315 C C . LYS A 1 284 ? 6.823 18.378 -54.103 1.00 37.47 284 LYS A C 1
ATOM 2317 O O . LYS A 1 284 ? 7.879 17.838 -53.796 1.00 37.47 284 LYS A O 1
ATOM 2322 N N . THR A 1 285 ? 5.787 18.506 -53.285 1.00 49.97 285 THR A N 1
ATOM 2323 C CA . THR A 1 285 ? 5.567 17.790 -52.033 1.00 49.97 285 THR A CA 1
ATOM 2324 C C . THR A 1 285 ? 5.833 16.302 -52.254 1.00 49.97 285 THR A C 1
ATOM 2326 O O . THR A 1 285 ? 4.981 15.582 -52.770 1.00 49.97 285 THR A O 1
ATOM 2329 N N . ALA A 1 286 ? 7.036 15.850 -51.907 1.00 34.75 286 ALA A N 1
ATOM 2330 C CA . ALA A 1 286 ? 7.343 14.441 -51.768 1.00 34.75 286 ALA A CA 1
ATOM 2331 C C . ALA A 1 286 ? 6.902 14.037 -50.362 1.00 34.75 286 ALA A C 1
ATOM 2333 O O . ALA A 1 286 ? 7.491 14.440 -49.359 1.00 34.75 286 ALA A O 1
ATOM 2334 N N . GLN A 1 287 ? 5.796 13.298 -50.316 1.00 40.97 287 GLN A N 1
ATOM 2335 C CA . GLN A 1 287 ? 5.416 12.483 -49.174 1.00 40.97 287 GLN A CA 1
ATOM 2336 C C . GLN A 1 287 ? 6.630 11.679 -48.707 1.00 40.97 287 GLN A C 1
ATOM 2338 O O . GLN A 1 287 ? 7.333 11.071 -49.514 1.00 40.97 287 GLN A O 1
ATOM 2343 N N . ALA A 1 288 ? 6.855 11.698 -47.396 1.00 39.34 288 ALA A N 1
ATOM 2344 C CA . ALA A 1 288 ? 7.815 10.839 -46.734 1.00 39.34 288 ALA A CA 1
ATOM 2345 C C . ALA A 1 288 ? 7.578 9.372 -47.145 1.00 39.34 288 ALA A C 1
ATOM 2347 O O . ALA A 1 288 ? 6.438 8.903 -47.058 1.00 39.34 288 ALA A O 1
ATOM 2348 N N . PRO A 1 289 ? 8.615 8.619 -47.542 1.00 38.28 289 PRO A N 1
ATOM 2349 C CA . PRO A 1 289 ? 8.535 7.177 -47.496 1.00 38.28 289 PRO A CA 1
ATOM 2350 C C . PRO A 1 289 ? 8.540 6.782 -46.018 1.00 38.28 289 PRO A C 1
ATOM 2352 O O . PRO A 1 289 ? 9.563 6.842 -45.338 1.00 38.28 289 PRO A O 1
ATOM 2355 N N . ILE A 1 290 ? 7.367 6.399 -45.512 1.00 49.19 290 ILE A N 1
ATOM 2356 C CA . ILE A 1 290 ? 7.275 5.534 -44.340 1.00 49.19 290 ILE A CA 1
ATOM 2357 C C . ILE A 1 290 ? 7.919 4.221 -44.770 1.00 49.19 290 ILE A C 1
ATOM 2359 O O . ILE A 1 290 ? 7.299 3.412 -45.457 1.00 49.19 290 ILE A O 1
ATOM 2363 N N . GLN A 1 291 ? 9.185 4.038 -44.412 1.00 35.50 291 GLN A N 1
ATOM 2364 C CA . GLN A 1 291 ? 9.862 2.769 -44.577 1.00 35.50 291 GLN A CA 1
ATOM 2365 C C . GLN A 1 291 ? 10.500 2.359 -43.2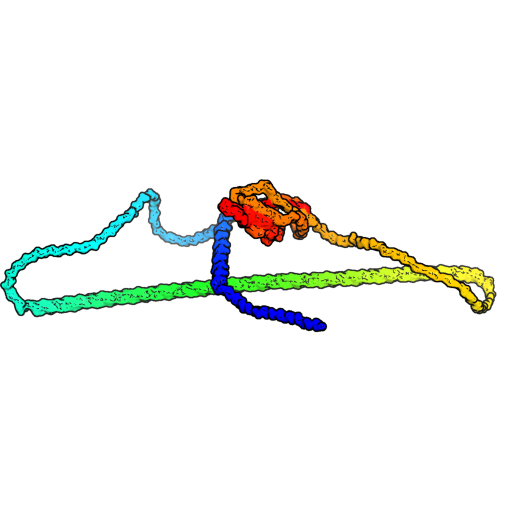54 1.00 35.50 291 GLN A C 1
ATOM 2367 O O . GLN A 1 291 ? 11.487 2.926 -42.798 1.00 35.50 291 GLN A O 1
ATOM 2372 N N . ASN A 1 292 ? 9.889 1.309 -42.707 1.00 35.19 292 ASN A N 1
ATOM 2373 C CA . ASN A 1 292 ? 10.482 0.286 -41.861 1.00 35.19 292 ASN A CA 1
ATOM 2374 C C . ASN A 1 292 ? 10.899 0.712 -40.450 1.00 35.19 292 ASN A C 1
ATOM 2376 O O . ASN A 1 292 ? 12.079 0.775 -40.114 1.00 35.19 292 ASN A O 1
ATOM 2380 N N . GLN A 1 293 ? 9.892 0.820 -39.577 1.00 32.84 293 GLN A N 1
ATOM 2381 C CA . GLN A 1 293 ? 10.064 0.300 -38.222 1.00 32.84 293 GLN A CA 1
ATOM 2382 C C . GLN A 1 293 ? 10.320 -1.218 -38.297 1.00 32.84 293 GLN A C 1
ATOM 2384 O O . GLN A 1 293 ? 9.588 -1.927 -38.994 1.00 32.84 293 GLN A O 1
ATOM 2389 N N . PRO A 1 294 ? 11.333 -1.737 -37.591 1.00 37.16 294 PRO A N 1
ATOM 2390 C CA . PRO A 1 294 ? 11.535 -3.167 -37.458 1.00 37.16 294 PRO A CA 1
ATOM 2391 C C . PRO A 1 294 ? 10.455 -3.755 -36.541 1.00 37.16 294 PRO A C 1
ATOM 2393 O O . PRO A 1 294 ? 10.279 -3.306 -35.413 1.00 37.16 294 PRO A O 1
ATOM 2396 N N . ASN A 1 295 ? 9.739 -4.755 -37.061 1.00 39.56 295 ASN A N 1
ATOM 2397 C CA . ASN A 1 295 ? 9.005 -5.811 -36.357 1.00 39.56 295 ASN A CA 1
ATOM 2398 C C . ASN A 1 295 ? 8.864 -5.647 -34.832 1.00 39.56 295 ASN A C 1
ATOM 2400 O O . ASN A 1 295 ? 9.623 -6.228 -34.057 1.00 39.56 295 ASN A O 1
ATOM 2404 N N . GLN A 1 296 ? 7.795 -4.980 -34.407 1.00 38.50 296 GLN A N 1
ATOM 2405 C CA . GLN A 1 296 ? 7.038 -5.437 -33.248 1.00 38.50 296 GLN A CA 1
ATOM 2406 C C . GLN A 1 296 ? 5.640 -5.775 -33.748 1.00 38.50 296 GLN A C 1
ATOM 2408 O O . GLN A 1 296 ? 4.774 -4.917 -33.877 1.00 38.50 296 GLN A O 1
ATOM 2413 N N . SER A 1 297 ? 5.439 -7.042 -34.103 1.00 43.25 297 SER A N 1
ATOM 2414 C CA . SER A 1 297 ? 4.117 -7.604 -34.359 1.00 43.25 297 SER A CA 1
ATOM 2415 C C . SER A 1 297 ? 3.340 -7.691 -33.040 1.00 43.25 297 SER A C 1
ATOM 2417 O O . SER A 1 297 ? 3.137 -8.772 -32.500 1.00 43.25 297 SER A O 1
ATOM 2419 N N . GLY A 1 298 ? 2.942 -6.543 -32.493 1.00 47.97 298 GLY A N 1
ATOM 2420 C CA . GLY A 1 298 ? 1.875 -6.451 -31.507 1.00 47.97 298 GLY A CA 1
ATOM 2421 C C . GLY A 1 298 ? 0.571 -6.266 -32.269 1.00 47.97 298 GLY A C 1
ATOM 2422 O O . GLY A 1 298 ? 0.367 -5.227 -32.891 1.00 47.97 298 GLY A O 1
ATOM 2423 N N . ALA A 1 299 ? -0.289 -7.282 -32.292 1.00 56.84 299 ALA A N 1
ATOM 2424 C CA . ALA A 1 299 ? -1.636 -7.119 -32.825 1.00 56.84 299 ALA A CA 1
ATOM 2425 C C . ALA A 1 299 ? -2.354 -6.042 -31.993 1.00 56.84 299 ALA A C 1
ATOM 2427 O O . ALA A 1 299 ? -2.504 -6.199 -30.783 1.00 56.84 299 ALA A O 1
ATOM 2428 N N . ILE A 1 300 ? -2.755 -4.939 -32.630 1.00 63.62 300 ILE A N 1
ATOM 2429 C CA . ILE A 1 300 ? -3.586 -3.915 -31.994 1.00 63.62 300 ILE A CA 1
ATOM 2430 C C . ILE A 1 300 ? -4.978 -4.518 -31.853 1.00 63.62 300 ILE A C 1
ATOM 2432 O O . ILE A 1 300 ? -5.697 -4.641 -32.843 1.00 63.62 300 ILE A O 1
ATOM 2436 N N . LEU A 1 301 ? -5.337 -4.916 -30.636 1.00 66.38 301 LEU A N 1
ATOM 2437 C CA . LEU A 1 301 ? -6.687 -5.369 -30.334 1.00 66.38 301 LEU A CA 1
ATOM 2438 C C . LEU A 1 301 ? -7.563 -4.169 -30.010 1.00 66.38 301 LEU A C 1
ATOM 2440 O O . LEU A 1 301 ? -7.162 -3.273 -29.261 1.00 66.38 301 LEU A O 1
ATOM 2444 N N . THR A 1 302 ? -8.764 -4.175 -30.574 1.00 72.25 302 THR A N 1
ATOM 2445 C CA . THR A 1 302 ? -9.772 -3.144 -30.354 1.00 72.25 302 THR A CA 1
ATOM 2446 C C . THR A 1 302 ? -10.887 -3.709 -29.492 1.00 72.25 302 THR A C 1
ATOM 2448 O O . THR A 1 302 ? -11.542 -4.679 -29.869 1.00 72.25 302 THR A O 1
ATOM 2451 N N . ALA A 1 303 ? -11.128 -3.097 -28.335 1.00 75.75 303 ALA A N 1
ATOM 2452 C CA . ALA A 1 303 ? -12.279 -3.426 -27.503 1.00 75.75 303 ALA A CA 1
ATOM 2453 C C . ALA A 1 303 ? -13.463 -2.504 -27.810 1.00 75.75 303 ALA A C 1
ATOM 2455 O O . ALA A 1 303 ? -13.311 -1.287 -27.898 1.00 75.75 303 ALA A O 1
ATOM 2456 N N . SER A 1 304 ? -14.647 -3.094 -27.921 1.00 78.62 304 SER A N 1
ATOM 2457 C CA . SER A 1 304 ? -15.931 -2.405 -28.015 1.00 78.62 304 SER A CA 1
ATOM 2458 C C . SER A 1 304 ? -16.876 -2.961 -26.956 1.00 78.62 304 SER A C 1
ATOM 2460 O O . SER A 1 304 ? -16.790 -4.135 -26.598 1.00 78.62 304 SER A O 1
ATOM 2462 N N . TRP A 1 305 ? -17.774 -2.130 -26.437 1.00 78.88 305 TRP A N 1
ATOM 2463 C CA . TRP A 1 305 ? -18.787 -2.562 -25.479 1.00 78.88 305 TRP A CA 1
ATOM 2464 C C . TRP A 1 305 ? -20.197 -2.216 -25.961 1.00 78.88 305 TRP A C 1
ATOM 2466 O O . TRP A 1 305 ? -20.400 -1.291 -26.746 1.00 78.88 305 TRP A O 1
ATOM 2476 N N . SER A 1 306 ? -21.182 -2.974 -25.496 1.00 78.00 306 SER A N 1
ATOM 2477 C CA . SER A 1 306 ? -22.604 -2.715 -25.727 1.00 78.00 306 SER A CA 1
ATOM 2478 C C . SER A 1 306 ? -23.390 -3.059 -24.466 1.00 78.00 306 SER A C 1
ATOM 2480 O O . SER A 1 306 ? -23.029 -3.994 -23.750 1.00 78.00 306 SER A O 1
ATOM 2482 N N . ILE A 1 307 ? -24.423 -2.275 -24.155 1.00 75.88 307 ILE A N 1
ATOM 2483 C CA . ILE A 1 307 ? -25.354 -2.616 -23.075 1.00 75.88 307 ILE A CA 1
ATOM 2484 C C . ILE A 1 307 ? -26.222 -3.761 -23.585 1.00 75.88 307 ILE A C 1
ATOM 2486 O O . ILE A 1 307 ? -26.723 -3.700 -24.709 1.00 75.88 307 ILE A O 1
ATOM 2490 N N . ASP A 1 308 ? -26.363 -4.812 -22.783 1.00 71.62 308 ASP A N 1
ATOM 2491 C CA . ASP A 1 308 ? -27.285 -5.884 -23.124 1.00 71.62 308 ASP A CA 1
ATOM 2492 C C . ASP A 1 308 ? -28.704 -5.482 -22.701 1.00 71.62 308 ASP A C 1
ATOM 2494 O O . ASP A 1 308 ? -29.107 -5.666 -21.551 1.00 71.62 308 ASP A O 1
ATOM 2498 N N . ASP A 1 309 ? -29.462 -4.923 -23.646 1.00 62.56 309 ASP A N 1
ATOM 2499 C CA . ASP A 1 309 ? -30.854 -4.497 -23.443 1.00 62.56 309 ASP A CA 1
ATOM 2500 C C . ASP A 1 309 ? -31.796 -5.668 -23.095 1.00 62.56 309 ASP A C 1
ATOM 2502 O O . ASP A 1 309 ? -32.942 -5.450 -22.700 1.00 62.56 309 ASP A O 1
ATOM 2506 N N . SER A 1 310 ? -31.340 -6.922 -23.229 1.00 59.53 310 SER A N 1
ATOM 2507 C CA . SER A 1 310 ? -32.126 -8.105 -22.861 1.00 59.53 310 SER A CA 1
ATOM 2508 C C . SER A 1 310 ? -32.112 -8.409 -21.358 1.00 59.53 310 SER A C 1
ATOM 2510 O O . SER A 1 310 ? -32.906 -9.232 -20.887 1.00 59.53 310 SER A O 1
ATOM 2512 N N . PHE A 1 311 ? -31.255 -7.739 -20.576 1.00 59.75 311 PHE A N 1
ATOM 2513 C CA . PHE A 1 311 ? -31.203 -7.931 -19.132 1.00 59.75 311 PHE A CA 1
ATOM 2514 C C . PHE A 1 311 ? -32.346 -7.188 -18.428 1.00 59.75 311 PHE A C 1
ATOM 2516 O O . PHE A 1 311 ? -32.288 -5.986 -18.187 1.00 59.75 311 PHE A O 1
ATOM 2523 N N . THR A 1 312 ? -33.381 -7.930 -18.033 1.00 55.91 312 THR A N 1
ATOM 2524 C CA . THR A 1 312 ? -34.419 -7.436 -17.119 1.00 55.91 312 THR A CA 1
ATOM 2525 C C . THR A 1 312 ? -33.990 -7.694 -15.666 1.00 55.91 312 THR A C 1
ATOM 2527 O O . THR A 1 312 ? -33.990 -8.863 -15.249 1.00 55.91 312 THR A O 1
ATOM 2530 N N . PRO A 1 313 ? -33.619 -6.669 -14.872 1.00 55.31 313 PRO A N 1
ATOM 2531 C CA . PRO A 1 313 ? -33.264 -6.862 -13.468 1.00 55.31 313 PRO A CA 1
ATOM 2532 C C . PRO A 1 313 ? -34.446 -7.445 -12.675 1.00 55.31 313 PRO A C 1
ATOM 2534 O O . PRO A 1 313 ? -35.614 -7.139 -12.926 1.00 55.31 313 PRO A O 1
ATOM 2537 N N . LYS A 1 314 ? -34.158 -8.346 -11.727 1.00 51.53 314 LYS A N 1
ATOM 2538 C CA . LYS A 1 314 ? -35.184 -9.024 -10.921 1.00 51.53 314 LYS A CA 1
ATOM 2539 C C . LYS A 1 314 ? -35.547 -8.187 -9.691 1.00 51.53 314 LYS A C 1
ATOM 2541 O O . LYS A 1 314 ? -34.792 -8.211 -8.733 1.00 51.53 314 LYS A O 1
ATOM 2546 N N . LYS A 1 315 ? -36.768 -7.626 -9.714 1.00 49.56 315 LYS A N 1
ATOM 2547 C CA . LYS A 1 315 ? -37.495 -6.918 -8.632 1.00 49.56 315 LYS A CA 1
ATOM 2548 C C . LYS A 1 315 ? -36.805 -5.642 -8.126 1.00 49.56 315 LYS A C 1
ATOM 2550 O O . LYS A 1 315 ? -35.620 -5.643 -7.851 1.00 49.56 315 LYS A O 1
ATOM 2555 N N . ASP A 1 316 ? -37.606 -4.584 -8.007 1.00 56.06 316 ASP A N 1
ATOM 2556 C CA . ASP A 1 316 ? -37.222 -3.206 -7.656 1.00 56.06 316 ASP A CA 1
ATOM 2557 C C . ASP A 1 316 ? -36.484 -2.477 -8.795 1.00 56.06 316 ASP A C 1
ATOM 2559 O O . ASP A 1 316 ? -35.351 -2.024 -8.668 1.00 56.06 316 ASP A O 1
ATOM 2563 N N . ILE A 1 317 ? -37.140 -2.419 -9.961 1.00 58.78 317 ILE A N 1
ATOM 2564 C CA . ILE A 1 317 ? -36.606 -1.789 -11.174 1.00 58.78 317 ILE A CA 1
ATOM 2565 C C . ILE A 1 317 ? -36.748 -0.265 -11.035 1.00 58.78 317 ILE A C 1
ATOM 2567 O O . ILE A 1 317 ? -37.885 0.200 -10.957 1.00 58.78 317 ILE A O 1
ATOM 2571 N N . PRO A 1 318 ? -35.651 0.515 -11.036 1.00 59.50 318 PRO A N 1
ATOM 2572 C CA . PRO A 1 318 ? -35.745 1.963 -11.170 1.00 59.50 318 PRO A CA 1
ATOM 2573 C C . PRO A 1 318 ? -36.368 2.308 -12.527 1.00 59.50 318 PRO A C 1
ATOM 2575 O O . PRO A 1 318 ? -36.015 1.705 -13.543 1.00 59.50 318 PRO A O 1
ATOM 2578 N N . ASP A 1 319 ? -37.268 3.291 -12.556 1.00 69.44 319 ASP A N 1
ATOM 2579 C CA . ASP A 1 319 ? -38.027 3.667 -13.759 1.00 69.44 319 ASP A CA 1
ATOM 2580 C C . ASP A 1 319 ? -37.136 4.015 -14.966 1.00 69.44 319 ASP A C 1
ATOM 2582 O O . ASP A 1 319 ? -37.558 3.893 -16.119 1.00 69.44 319 ASP A O 1
ATOM 2586 N N . ASN A 1 320 ? -35.886 4.423 -14.723 1.00 76.75 320 ASN A N 1
ATOM 2587 C CA . ASN A 1 320 ? -34.894 4.644 -15.767 1.00 76.75 320 ASN A CA 1
ATOM 2588 C C . ASN A 1 320 ? -33.631 3.814 -15.511 1.00 76.75 320 ASN A C 1
ATOM 2590 O O . ASN A 1 320 ? -32.924 4.019 -14.523 1.00 76.75 320 ASN A O 1
ATOM 2594 N N . LEU A 1 321 ? -33.331 2.907 -16.441 1.00 75.75 321 LEU A N 1
ATOM 2595 C CA . LEU A 1 321 ? -32.104 2.116 -16.438 1.00 75.75 321 LEU A CA 1
ATOM 2596 C C . LEU A 1 321 ? -30.868 3.010 -16.635 1.00 75.75 321 LEU A C 1
ATOM 2598 O O . LEU A 1 321 ? -30.951 4.030 -17.330 1.00 75.75 321 LEU A O 1
ATOM 2602 N N . PRO A 1 322 ? -29.707 2.622 -16.075 1.00 75.19 322 PRO A N 1
ATOM 2603 C CA . PRO A 1 322 ? -28.471 3.360 -16.278 1.00 75.19 322 PRO A CA 1
ATOM 2604 C C . PRO A 1 322 ? -28.118 3.372 -17.768 1.00 75.19 322 PRO A C 1
ATOM 2606 O O . PRO A 1 322 ? -28.007 2.329 -18.413 1.00 75.19 322 PRO A O 1
ATOM 2609 N N . ARG A 1 323 ? -27.938 4.570 -18.329 1.00 79.69 323 ARG A N 1
ATOM 2610 C CA . ARG A 1 323 ? -27.575 4.762 -19.742 1.00 79.69 323 ARG A CA 1
ATOM 2611 C C . ARG A 1 323 ? -26.121 5.179 -19.845 1.00 79.69 323 ARG A C 1
ATOM 2613 O O . ARG A 1 323 ? -25.649 5.949 -19.017 1.00 79.69 323 ARG A O 1
ATOM 2620 N N . LEU A 1 324 ? -25.405 4.739 -20.873 1.00 79.62 324 LEU A N 1
ATOM 2621 C CA . LEU A 1 324 ? -24.056 5.249 -21.117 1.00 79.62 324 LEU A CA 1
ATOM 2622 C C . LEU A 1 324 ? -24.108 6.764 -21.382 1.00 79.62 324 LEU A C 1
ATOM 2624 O O . LEU A 1 324 ? -24.909 7.235 -22.191 1.00 79.62 324 LEU A O 1
ATOM 2628 N N . LYS A 1 325 ? -23.242 7.536 -20.715 1.00 74.25 325 LYS A N 1
ATOM 2629 C CA . LYS A 1 325 ? -23.218 9.008 -20.823 1.00 74.25 325 LYS A CA 1
ATOM 2630 C C . LYS A 1 325 ? -22.793 9.487 -22.218 1.00 74.25 325 LYS A C 1
ATOM 2632 O O . LYS A 1 325 ? -23.110 10.606 -22.612 1.00 74.25 325 LYS A O 1
ATOM 2637 N N . GLN A 1 326 ? -22.089 8.643 -22.970 1.00 61.81 326 GLN A N 1
ATOM 2638 C CA . GLN A 1 326 ? -21.674 8.874 -24.352 1.00 61.81 326 GLN A CA 1
ATOM 2639 C C . GLN A 1 326 ? -21.755 7.557 -25.138 1.00 61.81 326 GLN A C 1
ATOM 2641 O O . GLN A 1 326 ? -21.699 6.481 -24.550 1.00 61.81 326 GLN A O 1
ATOM 2646 N N . ASN A 1 327 ? -21.867 7.620 -26.468 1.00 52.56 327 ASN A N 1
ATOM 2647 C CA . ASN A 1 327 ? -21.715 6.444 -27.328 1.00 52.56 327 ASN A CA 1
ATOM 2648 C C . ASN A 1 327 ? -20.224 6.079 -27.371 1.00 52.56 327 ASN A C 1
ATOM 2650 O O . ASN A 1 327 ? -19.494 6.455 -28.285 1.00 52.56 327 ASN A O 1
ATOM 2654 N N . ILE A 1 328 ? -19.738 5.476 -26.288 1.00 52.62 328 ILE A N 1
ATOM 2655 C CA . ILE A 1 328 ? -18.324 5.179 -26.087 1.00 52.62 328 ILE A CA 1
ATOM 2656 C C . ILE A 1 328 ? -18.012 3.882 -26.836 1.00 52.62 328 ILE A C 1
ATOM 2658 O O . ILE A 1 328 ? -17.536 2.926 -26.257 1.00 52.62 328 ILE A O 1
ATOM 2662 N N . SER A 1 329 ? -18.223 3.804 -28.145 1.00 51.78 329 SER A N 1
ATOM 2663 C CA . SER A 1 329 ? -17.458 2.856 -28.964 1.00 51.78 329 SER A CA 1
ATOM 2664 C C . SER A 1 329 ? -16.008 3.360 -29.062 1.00 51.78 329 SER A C 1
ATOM 2666 O O . SER A 1 329 ? -15.507 3.647 -30.146 1.00 51.78 329 SER A O 1
ATOM 2668 N N . GLN A 1 330 ? -15.367 3.608 -27.913 1.00 53.56 330 GLN A N 1
ATOM 2669 C CA . GLN A 1 330 ? -13.961 3.966 -27.848 1.00 53.56 330 GLN A CA 1
ATOM 2670 C C . GLN A 1 330 ? -13.188 2.678 -28.020 1.00 53.56 330 GLN A C 1
ATOM 2672 O O . GLN A 1 330 ? -13.179 1.812 -27.151 1.00 53.56 330 GLN A O 1
ATOM 2677 N N . ASN A 1 331 ? -12.555 2.582 -29.177 1.00 54.84 331 ASN A N 1
ATOM 2678 C CA . ASN A 1 331 ? -11.551 1.585 -29.464 1.00 54.84 331 ASN A CA 1
ATOM 2679 C C . ASN A 1 331 ? -10.405 1.785 -28.467 1.00 54.84 331 ASN A C 1
ATOM 2681 O O . ASN A 1 331 ? -9.566 2.668 -28.649 1.00 54.84 331 ASN A O 1
ATOM 2685 N N . PHE A 1 332 ? -10.394 1.016 -27.382 1.00 60.38 332 PHE A N 1
ATOM 2686 C CA . PHE A 1 332 ? -9.234 0.978 -26.503 1.00 60.38 332 PHE A CA 1
ATOM 2687 C C . PHE A 1 332 ? -8.175 0.113 -27.170 1.00 60.38 332 PHE A C 1
ATOM 2689 O O . PHE A 1 332 ? -8.442 -1.044 -27.495 1.00 60.38 332 PHE A O 1
ATOM 2696 N N . ILE A 1 333 ? -6.989 0.687 -27.370 1.00 60.38 333 ILE A N 1
ATOM 2697 C CA . ILE A 1 333 ? -5.805 -0.062 -27.780 1.00 60.38 333 ILE A CA 1
ATOM 2698 C C . ILE A 1 333 ? -5.383 -0.881 -26.566 1.00 60.38 333 ILE A C 1
ATOM 2700 O O . ILE A 1 333 ? -4.930 -0.330 -25.563 1.00 60.38 333 ILE A O 1
ATOM 2704 N N . ILE A 1 334 ? -5.578 -2.194 -26.639 1.00 64.06 334 ILE A N 1
ATOM 2705 C CA . ILE A 1 334 ? -5.013 -3.105 -25.648 1.00 64.06 334 ILE A CA 1
ATOM 2706 C C . ILE A 1 334 ? -3.582 -3.376 -26.090 1.00 64.06 334 ILE A C 1
ATOM 2708 O O . ILE A 1 334 ? -3.367 -4.052 -27.095 1.00 64.06 334 ILE A O 1
ATOM 2712 N N . GLU A 1 335 ? -2.603 -2.853 -25.355 1.00 61.12 335 GLU A N 1
ATOM 2713 C CA . GLU A 1 335 ? -1.223 -3.300 -25.515 1.00 61.12 335 GLU A CA 1
ATOM 2714 C C . GLU A 1 335 ? -1.132 -4.730 -24.969 1.00 61.12 335 GLU A C 1
ATOM 2716 O O . GLU A 1 335 ? -1.357 -4.942 -23.771 1.00 61.12 335 GLU A O 1
ATOM 2721 N N . PRO A 1 336 ? -0.868 -5.742 -25.816 1.00 57.16 336 PRO A N 1
ATOM 2722 C CA . PRO A 1 336 ? -0.728 -7.101 -25.332 1.00 57.16 336 PRO A CA 1
ATOM 2723 C C . PRO A 1 336 ? 0.471 -7.136 -24.385 1.00 57.16 336 PRO A C 1
ATOM 2725 O O . PRO A 1 336 ? 1.614 -6.930 -24.793 1.00 57.16 336 PRO A O 1
ATOM 2728 N N . SER A 1 337 ? 0.218 -7.396 -23.101 1.00 51.78 337 SER A N 1
ATOM 2729 C CA . SER A 1 337 ? 1.299 -7.715 -22.172 1.00 51.78 337 SER A CA 1
ATOM 2730 C C . SER A 1 337 ? 2.075 -8.904 -22.751 1.00 51.78 337 SER A C 1
ATOM 2732 O O . SER A 1 337 ? 1.457 -9.811 -23.314 1.00 51.78 337 SER A O 1
ATOM 2734 N N . GLN A 1 338 ? 3.408 -8.905 -22.654 1.00 46.03 338 GLN A N 1
ATOM 2735 C CA . GLN A 1 338 ? 4.303 -9.778 -23.437 1.00 46.03 338 GLN A CA 1
ATOM 2736 C C . GLN A 1 338 ? 4.040 -11.302 -23.349 1.00 46.03 338 GLN A C 1
ATOM 2738 O O . GLN A 1 338 ? 4.654 -12.057 -24.094 1.00 46.03 338 GLN A O 1
ATOM 2743 N N . ASN A 1 339 ? 3.108 -11.765 -22.506 1.00 47.31 339 ASN A N 1
ATOM 2744 C CA . ASN A 1 339 ? 2.755 -13.174 -22.321 1.00 47.31 339 ASN A CA 1
ATOM 2745 C C . ASN A 1 339 ? 1.266 -13.516 -22.539 1.00 47.31 339 ASN A C 1
ATOM 2747 O O . ASN A 1 339 ? 0.876 -14.666 -22.336 1.00 47.31 339 ASN A O 1
ATOM 2751 N N . SER A 1 340 ? 0.413 -12.570 -22.943 1.00 55.31 340 SER A N 1
ATOM 2752 C CA . SER A 1 340 ? -1.019 -12.834 -23.141 1.00 55.31 340 SER A CA 1
ATOM 2753 C C . SER A 1 340 ? -1.351 -12.993 -24.627 1.00 55.31 340 SER A C 1
ATOM 2755 O O . SER A 1 340 ? -1.421 -12.013 -25.365 1.00 55.31 340 SER A O 1
ATOM 2757 N N . ASN A 1 341 ? -1.580 -14.236 -25.061 1.00 62.62 341 ASN A N 1
ATOM 2758 C CA . ASN A 1 341 ? -2.136 -14.566 -26.378 1.00 62.62 341 ASN A CA 1
ATOM 2759 C C . ASN A 1 341 ? -3.642 -14.242 -26.376 1.00 62.62 341 ASN A C 1
ATOM 2761 O O . ASN A 1 341 ? -4.488 -15.128 -26.249 1.00 62.62 341 ASN A O 1
ATOM 2765 N N . LEU A 1 342 ? -3.957 -12.945 -26.382 1.00 66.62 342 LEU A N 1
ATOM 2766 C CA . LEU A 1 342 ? -5.321 -12.431 -26.334 1.00 66.62 342 LEU A CA 1
ATOM 2767 C C . LEU A 1 342 ? -5.996 -12.744 -27.673 1.00 66.62 342 LEU A C 1
ATOM 2769 O O . LEU A 1 342 ? -5.641 -12.185 -28.710 1.00 66.62 342 LEU A O 1
ATOM 2773 N N . LYS A 1 343 ? -6.949 -13.675 -27.656 1.00 75.19 343 LYS A N 1
ATOM 2774 C CA . LYS A 1 343 ? -7.769 -13.991 -28.828 1.00 75.19 343 LYS A CA 1
ATOM 2775 C C . LYS A 1 343 ? -8.947 -13.017 -28.910 1.00 75.19 343 LYS A C 1
ATOM 2777 O O . LYS A 1 343 ? -9.391 -12.536 -27.863 1.00 75.19 343 LYS A O 1
ATOM 2782 N N . PRO A 1 344 ? -9.483 -12.760 -30.117 1.00 82.25 344 PRO A N 1
ATOM 2783 C CA . PRO A 1 344 ? -10.763 -12.091 -30.261 1.00 82.25 344 PRO A CA 1
ATOM 2784 C C . PRO A 1 344 ? -11.816 -12.822 -29.443 1.00 82.25 344 PRO A C 1
ATOM 2786 O O . PRO A 1 344 ? -11.951 -14.046 -29.549 1.00 82.25 344 PRO A O 1
ATOM 2789 N N . VAL A 1 345 ? -12.521 -12.088 -28.595 1.00 87.75 345 VAL A N 1
ATOM 2790 C CA . VAL A 1 345 ? -13.394 -12.703 -27.607 1.00 87.75 345 VAL A CA 1
ATOM 2791 C C . VAL A 1 345 ? -14.533 -11.783 -27.208 1.00 87.75 345 VAL A C 1
ATOM 2793 O O . VAL A 1 345 ? -14.412 -10.562 -27.260 1.00 87.75 345 VAL A O 1
ATOM 2796 N N . ASP A 1 346 ? -15.649 -12.396 -26.839 1.00 90.62 346 ASP A N 1
ATOM 2797 C CA . ASP A 1 346 ? -16.899 -11.740 -26.485 1.00 90.62 346 ASP A CA 1
ATOM 2798 C C . ASP A 1 346 ? -17.355 -12.273 -25.121 1.00 90.62 346 ASP A C 1
ATOM 2800 O O . ASP A 1 346 ? -17.480 -13.488 -24.950 1.00 90.62 346 ASP A O 1
ATOM 2804 N N . PHE A 1 347 ? -17.519 -11.394 -24.129 1.00 91.06 347 PHE A N 1
ATOM 2805 C CA . PHE A 1 347 ? -17.889 -11.785 -22.767 1.00 91.06 347 PHE A CA 1
ATOM 2806 C C . PHE A 1 347 ? -18.753 -10.744 -22.053 1.00 91.06 347 PHE A C 1
ATOM 2808 O O . PHE A 1 347 ? -18.741 -9.553 -22.360 1.00 91.06 347 PHE A O 1
ATOM 2815 N N . GLU A 1 348 ? -19.492 -11.208 -21.046 1.00 93.25 348 GLU A N 1
ATOM 2816 C CA . GLU A 1 348 ? -20.409 -10.384 -20.257 1.00 93.25 348 GLU A CA 1
ATOM 2817 C C . GLU A 1 348 ? -19.784 -9.940 -18.934 1.00 93.25 348 GLU A C 1
ATOM 2819 O O . GLU A 1 348 ? -19.229 -10.746 -18.176 1.00 93.25 348 GLU A O 1
ATOM 2824 N N . VAL A 1 349 ? -19.941 -8.654 -18.626 1.00 93.25 349 VAL A N 1
ATOM 2825 C CA . VAL A 1 349 ? -19.496 -8.024 -17.385 1.00 93.25 349 VAL A CA 1
ATOM 2826 C C . VAL A 1 349 ? -20.703 -7.534 -16.608 1.00 93.25 349 VAL A C 1
ATOM 2828 O O . VAL A 1 349 ? -21.535 -6.782 -17.114 1.00 93.25 349 VAL A O 1
ATOM 2831 N N . TYR A 1 350 ? -20.771 -7.958 -15.356 1.00 94.38 350 TYR A N 1
ATOM 2832 C CA . TYR A 1 350 ? -21.726 -7.485 -14.377 1.00 94.38 350 TYR A CA 1
ATOM 2833 C C . TYR A 1 350 ? -21.190 -6.238 -13.677 1.00 94.38 350 TYR A C 1
ATOM 2835 O O . TYR A 1 350 ? -20.044 -6.237 -13.221 1.00 94.38 350 TYR A O 1
ATOM 2843 N N . LEU A 1 351 ? -22.015 -5.199 -13.580 1.00 94.38 351 LEU A N 1
ATOM 2844 C CA . LEU A 1 351 ? -21.654 -3.896 -13.036 1.00 94.38 351 LEU A CA 1
ATOM 2845 C C . LEU A 1 351 ? -22.584 -3.495 -11.891 1.00 94.38 351 LEU A C 1
ATOM 2847 O O . LEU A 1 351 ? -23.790 -3.729 -11.962 1.00 94.38 351 LEU A O 1
ATOM 2851 N N . ILE A 1 352 ? -22.030 -2.806 -10.893 1.00 93.94 352 ILE A N 1
ATOM 2852 C CA . ILE A 1 352 ? -22.798 -2.031 -9.913 1.00 93.94 352 ILE A CA 1
ATOM 2853 C C . ILE A 1 352 ? -22.430 -0.562 -10.085 1.00 93.94 352 ILE A C 1
ATOM 2855 O O . ILE A 1 352 ? -21.253 -0.199 -10.017 1.00 93.94 352 ILE A O 1
ATOM 2859 N N . ILE A 1 353 ? -23.442 0.267 -10.323 1.00 94.12 353 ILE A N 1
ATOM 2860 C CA . ILE A 1 353 ? -23.318 1.691 -10.626 1.00 94.12 353 ILE A CA 1
ATOM 2861 C C . ILE A 1 353 ? -23.968 2.480 -9.491 1.00 94.12 353 ILE A C 1
ATOM 2863 O O . ILE A 1 353 ? -25.098 2.186 -9.097 1.00 94.12 353 ILE A O 1
ATOM 2867 N N . ASN A 1 354 ? -23.263 3.475 -8.960 1.00 95.00 354 ASN A N 1
ATOM 2868 C CA . ASN A 1 354 ? -23.780 4.310 -7.880 1.00 95.00 354 ASN A CA 1
ATOM 2869 C C . ASN A 1 354 ? -24.701 5.439 -8.373 1.00 95.00 354 ASN A C 1
ATOM 2871 O O . ASN A 1 354 ? -24.883 5.654 -9.572 1.00 95.00 354 ASN A O 1
ATOM 2875 N N . GLU A 1 355 ? -25.254 6.186 -7.421 1.00 94.19 355 GLU A N 1
ATOM 2876 C CA . GLU A 1 355 ? -26.163 7.321 -7.645 1.00 94.19 355 GLU A CA 1
ATOM 2877 C C . GLU A 1 355 ? -25.522 8.481 -8.429 1.00 94.19 355 GLU A C 1
ATOM 2879 O O . GLU A 1 355 ? -26.214 9.336 -8.974 1.00 94.19 355 GLU A O 1
ATOM 2884 N N . GLU A 1 356 ? -24.195 8.508 -8.535 1.00 94.50 356 GLU A N 1
ATOM 2885 C CA . GLU A 1 356 ? -23.447 9.506 -9.300 1.00 94.50 356 GLU A CA 1
ATOM 2886 C C . GLU A 1 356 ? -23.047 9.000 -10.699 1.00 94.50 356 GLU A C 1
ATOM 2888 O O . GLU A 1 356 ? -22.511 9.767 -11.503 1.00 94.50 356 GLU A O 1
ATOM 2893 N N . GLY A 1 357 ? -23.304 7.725 -11.018 1.00 91.94 357 GLY A N 1
ATOM 2894 C CA . GLY A 1 357 ? -22.956 7.111 -12.300 1.00 91.94 357 GLY A CA 1
ATOM 2895 C C . GLY A 1 357 ? -21.539 6.523 -12.384 1.00 91.94 357 GLY A C 1
ATOM 2896 O O . GLY A 1 357 ? -21.065 6.222 -13.486 1.00 91.94 357 GLY A O 1
ATOM 2897 N N . TYR A 1 358 ? -20.846 6.363 -11.251 1.00 94.50 358 TYR A N 1
ATOM 2898 C CA . TYR A 1 358 ? -19.568 5.647 -11.172 1.00 94.50 358 TYR A CA 1
ATOM 2899 C C . TYR A 1 358 ? -19.783 4.144 -11.042 1.00 94.50 358 TYR A C 1
ATOM 2901 O O . TYR A 1 358 ? -20.690 3.688 -10.346 1.00 94.50 358 TYR A O 1
ATOM 2909 N N . VAL A 1 359 ? -18.898 3.371 -11.669 1.00 94.00 359 VAL A N 1
ATOM 2910 C CA . VAL A 1 359 ? -18.849 1.916 -11.505 1.00 94.00 359 VAL A CA 1
ATOM 2911 C C . VAL A 1 359 ? -18.119 1.576 -10.202 1.00 94.00 359 VAL A C 1
ATOM 2913 O O . VAL A 1 359 ? -16.901 1.737 -10.112 1.00 94.00 359 VAL A O 1
ATOM 2916 N N . GLU A 1 360 ? -18.854 1.094 -9.202 1.00 95.38 360 GLU A N 1
ATOM 2917 C CA . GLU A 1 360 ? -18.311 0.638 -7.910 1.00 95.38 360 GLU A CA 1
ATOM 2918 C C . GLU A 1 360 ? -17.809 -0.804 -7.961 1.00 95.38 360 GLU A C 1
ATOM 2920 O O . GLU A 1 360 ? -16.929 -1.195 -7.198 1.00 95.38 360 GLU A O 1
ATOM 2925 N N . PHE A 1 361 ? -18.398 -1.612 -8.841 1.00 95.44 361 PHE A N 1
ATOM 2926 C CA . PHE A 1 361 ? -18.053 -3.016 -9.002 1.00 95.44 361 PHE A CA 1
ATOM 2927 C C . PHE A 1 361 ? -18.173 -3.406 -10.465 1.00 95.44 361 PHE A C 1
ATOM 2929 O O . PHE A 1 361 ? -19.155 -3.057 -11.117 1.00 95.44 361 PHE A O 1
ATOM 2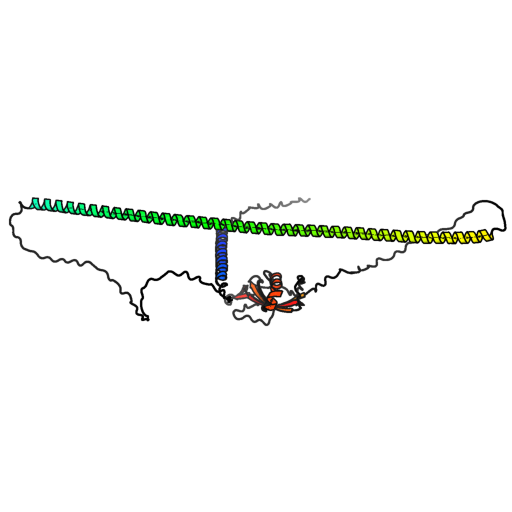936 N N . ALA A 1 362 ? -17.194 -4.156 -10.959 1.00 94.31 362 ALA A N 1
ATOM 2937 C CA . ALA A 1 362 ? -17.223 -4.745 -12.284 1.00 94.31 362 ALA A CA 1
ATOM 2938 C C . ALA A 1 362 ? -16.652 -6.160 -12.216 1.00 94.31 362 ALA A C 1
ATOM 2940 O O . ALA A 1 362 ? -15.555 -6.364 -11.703 1.00 94.31 362 ALA A O 1
ATOM 2941 N N . GLN A 1 363 ? -17.376 -7.155 -12.721 1.00 94.75 363 GLN A N 1
ATOM 2942 C CA . GLN A 1 363 ? -16.908 -8.537 -12.707 1.00 94.75 363 GLN A CA 1
ATOM 2943 C C . GLN A 1 363 ? -17.338 -9.293 -13.955 1.00 94.75 363 GLN A C 1
ATOM 2945 O O . GLN A 1 363 ? -18.504 -9.275 -14.341 1.00 94.75 363 GLN A O 1
ATOM 2950 N N . ILE A 1 364 ? -16.396 -10.018 -14.557 1.00 94.19 364 ILE A N 1
ATOM 2951 C CA . ILE A 1 364 ? -16.687 -10.899 -15.689 1.00 94.19 364 ILE A CA 1
ATOM 2952 C C . ILE A 1 364 ? -17.471 -12.119 -15.195 1.00 94.19 364 ILE A C 1
ATOM 2954 O O . ILE A 1 364 ? -17.066 -12.792 -14.236 1.00 94.19 364 ILE A O 1
ATOM 2958 N N . THR A 1 365 ? -18.595 -12.406 -15.850 1.00 90.44 365 THR A N 1
ATOM 2959 C CA . THR A 1 365 ? -19.499 -13.506 -15.476 1.00 90.44 365 THR A CA 1
ATOM 2960 C C . THR A 1 365 ? -18.848 -14.867 -15.725 1.00 90.44 365 THR A C 1
ATOM 2962 O O . THR A 1 365 ? -18.920 -15.754 -14.875 1.00 90.44 365 THR A O 1
ATOM 2965 N N . ASP A 1 366 ? -18.154 -15.011 -16.854 1.00 90.38 366 ASP A N 1
ATOM 2966 C CA . ASP A 1 366 ? -17.425 -16.225 -17.219 1.00 90.38 366 ASP A CA 1
ATOM 2967 C C . ASP A 1 366 ? -16.122 -16.367 -16.403 1.00 90.38 366 ASP A C 1
ATOM 2969 O O . ASP A 1 366 ? -15.314 -15.442 -16.304 1.00 90.38 366 ASP A O 1
ATOM 2973 N N . THR A 1 367 ? -15.918 -17.539 -15.796 1.00 85.94 367 THR A N 1
ATOM 2974 C CA . THR A 1 367 ? -14.793 -17.801 -14.881 1.00 85.94 367 THR A CA 1
ATOM 2975 C C . THR A 1 367 ? -13.448 -17.925 -15.599 1.00 85.94 367 THR A C 1
ATOM 2977 O O . THR A 1 367 ? -12.421 -17.530 -15.039 1.00 85.94 367 THR A O 1
ATOM 2980 N N . GLU A 1 368 ? -13.432 -18.465 -16.818 1.00 86.81 368 GLU A N 1
ATOM 2981 C CA . GLU A 1 368 ? -12.217 -18.599 -17.625 1.00 86.81 368 GLU A CA 1
ATOM 2982 C C . GLU A 1 368 ? -11.771 -17.219 -18.116 1.00 86.81 368 GLU A C 1
ATOM 2984 O O . GLU A 1 368 ? -10.621 -16.814 -17.915 1.00 86.81 368 GLU A O 1
ATOM 2989 N N . MET A 1 369 ? -12.731 -16.445 -18.620 1.00 87.00 369 MET A N 1
ATOM 2990 C CA . MET A 1 369 ? -12.524 -15.077 -19.094 1.00 87.00 369 MET A CA 1
ATOM 2991 C C . MET A 1 369 ? -12.102 -14.128 -17.975 1.00 87.00 369 MET A C 1
ATOM 2993 O O . MET A 1 369 ? -11.236 -13.274 -18.173 1.00 87.00 369 MET A O 1
ATOM 2997 N N . ARG A 1 370 ? -12.651 -14.310 -16.769 1.00 89.62 370 ARG A N 1
ATOM 2998 C CA . ARG A 1 370 ? -12.289 -13.520 -15.588 1.00 89.62 370 ARG A CA 1
ATOM 2999 C C . ARG A 1 370 ? -10.788 -13.547 -15.314 1.00 89.62 370 ARG A C 1
ATOM 3001 O O . ARG A 1 370 ? -10.202 -12.505 -15.052 1.00 89.62 370 ARG A O 1
ATOM 3008 N N . ARG A 1 371 ? -10.129 -14.704 -15.409 1.00 86.38 371 ARG A N 1
ATOM 3009 C CA . ARG A 1 371 ? -8.683 -14.791 -15.124 1.00 86.38 371 ARG A CA 1
ATOM 3010 C C . ARG A 1 371 ? -7.832 -13.993 -16.107 1.00 86.38 371 ARG A C 1
ATOM 3012 O O . ARG A 1 371 ? -6.764 -13.528 -15.729 1.00 86.38 371 ARG A O 1
ATOM 3019 N N . GLN A 1 372 ? -8.292 -13.865 -17.346 1.00 85.81 372 GLN A N 1
ATOM 3020 C CA . GLN A 1 372 ? -7.527 -13.237 -18.420 1.00 85.81 372 GLN A CA 1
ATOM 3021 C C . GLN A 1 372 ? -7.841 -11.745 -18.570 1.00 85.81 372 GLN A C 1
ATOM 3023 O O . GLN A 1 372 ? -6.933 -10.955 -18.806 1.00 85.81 372 GLN A O 1
ATOM 3028 N N . TYR A 1 373 ? -9.105 -11.346 -18.399 1.00 87.88 373 TYR A N 1
ATOM 3029 C CA . TYR A 1 373 ? -9.577 -10.008 -18.767 1.00 87.88 373 TYR A CA 1
ATOM 3030 C C . TYR A 1 373 ? -10.074 -9.166 -17.581 1.00 87.88 373 TYR A C 1
ATOM 3032 O O . TYR A 1 373 ? -10.415 -8.000 -17.776 1.00 87.88 373 TYR A O 1
ATOM 3040 N N . GLN A 1 374 ? -10.093 -9.689 -16.347 1.00 91.25 374 GLN A N 1
ATOM 3041 C CA . GLN A 1 374 ? -10.588 -8.916 -15.197 1.00 91.25 374 GLN A CA 1
ATOM 3042 C C . GLN A 1 374 ? -9.732 -7.674 -14.934 1.00 91.25 374 GLN A C 1
ATOM 3044 O O . GLN A 1 374 ? -10.282 -6.605 -14.709 1.00 91.25 374 GLN A O 1
ATOM 3049 N N . THR A 1 375 ? -8.404 -7.766 -15.064 1.00 88.00 375 THR A N 1
ATOM 3050 C CA . THR A 1 375 ? -7.521 -6.596 -14.925 1.00 88.00 375 THR A CA 1
ATOM 3051 C C . THR A 1 375 ? -7.851 -5.503 -15.942 1.00 88.00 375 THR A C 1
ATOM 3053 O O . THR A 1 375 ? -7.853 -4.325 -15.594 1.00 88.00 375 THR A O 1
ATOM 3056 N N . TYR A 1 376 ? -8.182 -5.880 -17.182 1.00 87.25 376 TYR A N 1
ATOM 3057 C CA . TYR A 1 376 ? -8.619 -4.931 -18.207 1.00 87.25 376 TYR A CA 1
ATOM 3058 C C . TYR A 1 376 ? -9.937 -4.252 -17.810 1.00 87.25 376 TYR A C 1
ATOM 3060 O O . TYR A 1 376 ? -10.057 -3.032 -17.920 1.00 87.25 376 TYR A O 1
ATOM 3068 N N . VAL A 1 377 ? -10.901 -5.030 -17.312 1.00 90.50 377 VAL A N 1
ATOM 3069 C CA . VAL A 1 377 ? -12.194 -4.536 -16.818 1.00 90.50 377 VAL A CA 1
ATOM 3070 C C . VAL A 1 377 ? -12.002 -3.567 -15.649 1.00 90.50 377 VAL A C 1
ATOM 3072 O O . VAL A 1 377 ? -12.540 -2.463 -15.689 1.00 90.50 377 VAL A O 1
ATOM 3075 N N . ASP A 1 378 ? -11.178 -3.918 -14.663 1.00 91.62 378 ASP A N 1
ATOM 3076 C CA . ASP A 1 378 ? -10.928 -3.084 -13.484 1.00 91.62 378 ASP A CA 1
ATOM 3077 C C . ASP A 1 378 ? -10.263 -1.755 -13.867 1.00 91.62 378 ASP A C 1
ATOM 3079 O O . ASP A 1 378 ? -10.706 -0.690 -13.446 1.00 91.62 378 ASP A O 1
ATOM 3083 N N . GLN A 1 379 ? -9.242 -1.790 -14.727 1.00 88.88 379 GLN A N 1
ATOM 3084 C CA . GLN A 1 379 ? -8.531 -0.584 -15.170 1.00 88.88 379 GLN A CA 1
ATOM 3085 C C . GLN A 1 379 ? -9.399 0.343 -16.033 1.00 88.88 379 GLN A C 1
ATOM 3087 O O . GLN A 1 379 ? -9.216 1.568 -16.028 1.00 88.88 379 GLN A O 1
ATOM 3092 N N . ASN A 1 380 ? -10.326 -0.222 -16.812 1.00 87.12 380 ASN A N 1
ATOM 3093 C CA . ASN A 1 380 ? -11.097 0.547 -17.783 1.00 87.12 380 ASN A CA 1
ATOM 3094 C C . ASN A 1 380 ? -12.479 0.974 -17.295 1.00 87.12 380 ASN A C 1
ATOM 3096 O O . ASN A 1 380 ? -12.944 2.015 -17.758 1.00 87.12 380 ASN A O 1
ATOM 3100 N N . LEU A 1 381 ? -13.091 0.249 -16.356 1.00 89.94 381 LEU A N 1
ATOM 3101 C CA . LEU A 1 381 ? -14.440 0.531 -15.860 1.00 89.94 381 LEU A CA 1
ATOM 3102 C C . LEU A 1 381 ? -14.468 1.048 -14.423 1.00 89.94 381 LEU A C 1
ATOM 3104 O O . LEU A 1 381 ? -15.209 1.991 -14.148 1.00 89.94 381 LEU A O 1
ATOM 3108 N N . LEU A 1 382 ? -13.693 0.450 -13.514 1.00 92.62 382 LEU A N 1
ATOM 3109 C CA . LEU A 1 382 ? -13.828 0.703 -12.080 1.00 92.62 382 LEU A CA 1
ATOM 3110 C C . LEU A 1 382 ? -13.488 2.160 -11.741 1.00 92.62 382 LEU A C 1
ATOM 3112 O O . LEU A 1 382 ? -12.504 2.715 -12.232 1.00 92.62 382 LEU A O 1
ATOM 3116 N N . ASN A 1 383 ? -14.304 2.784 -10.889 1.00 91.56 383 ASN A N 1
ATOM 3117 C CA . ASN A 1 383 ? -14.164 4.177 -10.450 1.00 91.56 383 ASN A CA 1
ATOM 3118 C C . ASN A 1 383 ? -14.229 5.225 -11.576 1.00 91.56 383 ASN A C 1
ATOM 3120 O O . ASN A 1 383 ? -13.820 6.370 -11.378 1.00 91.56 383 ASN A O 1
ATOM 3124 N N . LYS A 1 384 ? -14.764 4.876 -12.754 1.00 90.62 384 LYS A N 1
ATOM 3125 C CA . LYS A 1 384 ? -15.006 5.836 -13.840 1.00 90.62 384 LYS A CA 1
ATOM 3126 C C . LYS A 1 384 ? -16.491 6.170 -13.955 1.00 90.62 384 LYS A C 1
ATOM 3128 O O . LYS A 1 384 ? -17.347 5.290 -13.886 1.00 90.62 384 LYS A O 1
ATOM 3133 N N . GLN A 1 385 ? -16.792 7.451 -14.171 1.00 91.56 385 GLN A N 1
ATOM 3134 C CA . GLN A 1 385 ? -18.156 7.954 -14.364 1.00 91.56 385 GLN A CA 1
ATOM 3135 C C . GLN A 1 385 ? -18.612 7.765 -15.821 1.00 91.56 385 GLN A C 1
ATOM 3137 O O . GLN A 1 385 ? -18.674 8.714 -16.606 1.00 91.56 385 GLN A O 1
ATOM 3142 N N . LEU A 1 386 ? -18.867 6.516 -16.207 1.00 87.25 386 LEU A N 1
ATOM 3143 C CA . LEU A 1 386 ? -19.211 6.150 -17.589 1.00 87.25 386 LEU A CA 1
ATOM 3144 C C . LEU A 1 386 ? -20.725 6.143 -17.846 1.00 87.25 386 LEU A C 1
ATOM 3146 O O . LEU A 1 386 ? -21.163 6.214 -18.999 1.00 87.25 386 LEU A O 1
ATOM 3150 N N . PHE A 1 387 ? -21.525 6.091 -16.782 1.00 88.38 387 PHE A N 1
ATOM 3151 C CA . PHE A 1 387 ? -22.970 5.921 -16.853 1.00 88.38 387 PHE A CA 1
ATOM 3152 C C . PHE A 1 387 ? -23.691 7.158 -16.317 1.00 88.38 387 PHE A C 1
ATOM 3154 O O . PHE A 1 387 ? -23.190 7.890 -15.466 1.00 88.38 387 PHE A O 1
ATOM 3161 N N . LEU A 1 388 ? -24.884 7.402 -16.841 1.00 87.19 388 LEU A N 1
ATOM 3162 C CA . LEU A 1 388 ? -25.903 8.183 -16.167 1.00 87.19 388 LEU A CA 1
ATOM 3163 C C . LEU A 1 388 ? -26.496 7.287 -15.075 1.00 87.19 388 LEU A C 1
ATOM 3165 O O . LEU A 1 388 ? -26.809 6.128 -15.374 1.00 87.19 388 LEU A O 1
ATOM 3169 N N . PRO A 1 389 ? -26.622 7.784 -13.834 1.00 88.38 389 PRO A N 1
ATOM 3170 C CA . PRO A 1 389 ? -27.191 6.996 -12.755 1.00 88.38 389 PRO A CA 1
ATOM 3171 C C . PRO A 1 389 ? -28.620 6.591 -13.100 1.00 88.38 389 PRO A C 1
ATOM 3173 O O . PRO A 1 389 ? -29.338 7.320 -13.796 1.00 88.38 389 PRO A O 1
ATOM 3176 N N . ALA A 1 390 ? -29.026 5.425 -12.608 1.00 88.69 390 ALA A N 1
ATOM 3177 C CA . ALA A 1 390 ? -30.432 5.075 -12.624 1.00 88.69 390 ALA A CA 1
ATOM 3178 C C . ALA A 1 390 ? -31.205 6.080 -11.774 1.00 88.69 390 ALA A C 1
ATOM 3180 O O . ALA A 1 390 ? -30.655 6.683 -10.850 1.00 88.69 390 ALA A O 1
ATOM 3181 N N . THR A 1 391 ? -32.475 6.275 -12.098 1.00 89.25 391 THR A N 1
ATOM 3182 C CA . THR A 1 391 ? -33.338 7.152 -11.314 1.00 89.25 391 THR A CA 1
ATOM 3183 C C . THR A 1 391 ? -34.599 6.417 -10.923 1.00 89.25 391 THR A C 1
ATOM 3185 O O . THR A 1 391 ? -35.234 5.793 -11.774 1.00 89.25 391 THR A O 1
ATOM 3188 N N . ASP A 1 392 ? -34.959 6.536 -9.656 1.00 88.62 392 ASP A N 1
ATOM 3189 C CA . ASP A 1 392 ? -36.222 6.079 -9.104 1.00 88.62 392 ASP A CA 1
ATOM 3190 C C . ASP A 1 392 ? -37.158 7.281 -8.925 1.00 88.62 392 ASP A C 1
ATOM 3192 O O . ASP A 1 392 ? -36.716 8.375 -8.552 1.00 88.62 392 ASP A O 1
ATOM 3196 N N . ILE A 1 393 ? -38.438 7.105 -9.238 1.00 89.00 393 ILE A N 1
ATOM 3197 C CA . ILE A 1 393 ? -39.444 8.156 -9.093 1.00 89.00 393 ILE A CA 1
ATOM 3198 C C . ILE A 1 393 ? -40.244 7.826 -7.845 1.00 89.00 393 ILE A C 1
ATOM 3200 O O . ILE A 1 393 ? -40.963 6.831 -7.797 1.00 89.00 393 ILE A O 1
ATOM 3204 N N . ASP A 1 394 ? -40.145 8.678 -6.826 1.00 86.69 394 ASP A N 1
ATOM 3205 C CA . ASP A 1 394 ? -40.922 8.482 -5.607 1.00 86.69 394 ASP A CA 1
ATOM 3206 C C . ASP A 1 394 ? -42.424 8.526 -5.958 1.00 86.69 394 ASP A C 1
ATOM 3208 O O . ASP A 1 394 ? -42.928 9.572 -6.386 1.00 86.69 394 ASP A O 1
ATOM 3212 N N . PRO A 1 395 ? -43.179 7.427 -5.762 1.00 85.44 395 PRO A N 1
ATOM 3213 C CA . PRO A 1 395 ? -44.565 7.331 -6.214 1.00 85.44 395 PRO A CA 1
ATOM 3214 C C . PRO A 1 395 ? -45.503 8.294 -5.475 1.00 85.44 395 PRO A C 1
ATOM 3216 O O . PRO A 1 395 ? -46.642 8.492 -5.897 1.00 85.44 395 PRO A O 1
ATOM 3219 N N . ARG A 1 396 ? -45.063 8.874 -4.350 1.00 89.25 396 ARG A N 1
ATOM 3220 C CA . ARG A 1 396 ? -45.860 9.815 -3.553 1.00 89.25 396 ARG A CA 1
ATOM 3221 C C . ARG A 1 396 ? -45.622 11.264 -3.944 1.00 89.25 396 ARG A C 1
ATOM 3223 O O . ARG A 1 396 ? -46.553 12.061 -3.869 1.00 89.25 396 ARG A O 1
ATOM 3230 N N . THR A 1 397 ? -44.391 11.614 -4.300 1.00 91.56 397 THR A N 1
ATOM 3231 C CA . THR A 1 397 ? -43.989 13.007 -4.552 1.00 91.56 397 THR A CA 1
ATOM 3232 C C . THR A 1 397 ? -43.756 13.299 -6.033 1.00 91.56 397 THR A C 1
ATOM 3234 O O . THR A 1 397 ? -43.787 14.463 -6.425 1.00 91.56 397 THR A O 1
ATOM 3237 N N . GLY A 1 398 ? -43.541 12.265 -6.855 1.00 90.81 398 GLY A N 1
ATOM 3238 C CA . GLY A 1 398 ? -43.092 12.389 -8.243 1.00 90.81 398 GLY A CA 1
ATOM 3239 C C . GLY A 1 398 ? -41.645 12.877 -8.371 1.00 90.81 398 GLY A C 1
ATOM 3240 O O . GLY A 1 398 ? -41.212 13.233 -9.465 1.00 90.81 398 GLY A O 1
ATOM 3241 N N . GLU A 1 399 ? -40.906 12.949 -7.262 1.00 93.12 399 GLU A N 1
ATOM 3242 C CA . GLU A 1 399 ? -39.523 13.409 -7.244 1.00 93.12 399 GLU A CA 1
ATOM 3243 C C . GLU A 1 399 ? -38.604 12.326 -7.818 1.00 93.12 399 GLU A C 1
ATOM 3245 O O . GLU A 1 399 ? -38.630 11.176 -7.380 1.00 93.12 399 GLU A O 1
ATOM 3250 N N . VAL A 1 400 ? -37.779 12.707 -8.794 1.00 91.31 400 VAL A N 1
ATOM 3251 C CA . VAL A 1 400 ? -36.795 11.826 -9.428 1.00 91.31 400 VAL A CA 1
ATOM 3252 C C . VAL A 1 400 ? -35.524 11.829 -8.584 1.00 91.31 400 VAL A C 1
ATOM 3254 O O . VAL A 1 400 ? -34.858 12.862 -8.480 1.00 91.31 400 VAL A O 1
ATOM 3257 N N . LYS A 1 401 ? -35.172 10.687 -7.994 1.00 90.69 401 LYS A N 1
ATOM 3258 C CA . LYS A 1 401 ? -33.955 10.521 -7.190 1.00 90.69 401 LYS A CA 1
ATOM 3259 C C . LYS A 1 401 ? -33.001 9.553 -7.871 1.00 90.69 401 LYS A C 1
ATOM 3261 O O . LYS A 1 401 ? -33.449 8.514 -8.351 1.00 90.69 401 LYS A O 1
ATOM 3266 N N . PRO A 1 402 ? -31.698 9.866 -7.943 1.00 91.38 402 PRO A N 1
ATOM 3267 C CA . PRO A 1 402 ? -30.734 8.895 -8.422 1.00 91.38 402 PRO A CA 1
ATOM 3268 C C . PRO A 1 402 ? -30.710 7.689 -7.478 1.00 91.38 402 PRO A C 1
ATOM 3270 O O . PRO A 1 402 ? -30.864 7.836 -6.267 1.00 91.38 402 PRO A O 1
ATOM 3273 N N . SER A 1 403 ? -30.533 6.501 -8.038 1.00 90.31 403 SER A N 1
ATOM 3274 C CA . SER A 1 403 ? -30.484 5.253 -7.291 1.00 90.31 403 SER A CA 1
ATOM 3275 C C . SER A 1 403 ? -29.323 4.387 -7.764 1.00 90.31 403 SER A C 1
ATOM 3277 O O . SER A 1 403 ? -28.894 4.416 -8.924 1.00 90.31 403 SER A O 1
ATOM 3279 N N . ARG A 1 404 ? -28.784 3.605 -6.828 1.00 92.44 404 ARG A N 1
ATOM 3280 C CA . ARG A 1 404 ? -27.800 2.569 -7.132 1.00 92.44 404 ARG A CA 1
ATOM 3281 C C . ARG A 1 404 ? -28.449 1.499 -8.009 1.00 92.44 404 ARG A C 1
ATOM 3283 O O . ARG A 1 404 ? -29.562 1.064 -7.728 1.00 92.44 404 ARG A O 1
ATOM 3290 N N . SER A 1 405 ? -27.749 1.060 -9.050 1.00 91.44 405 SER A N 1
ATOM 3291 C CA . SER A 1 405 ? -28.284 0.105 -10.025 1.00 91.44 405 SER A CA 1
ATOM 3292 C C . SER A 1 405 ? -27.288 -0.977 -10.410 1.00 91.44 405 SER A C 1
ATOM 3294 O O . SER A 1 405 ? -26.071 -0.798 -10.340 1.00 91.44 405 SER A O 1
ATOM 3296 N N . GLU A 1 406 ? -27.833 -2.112 -10.831 1.00 92.12 406 GLU A N 1
ATOM 3297 C CA . GLU A 1 406 ? -27.090 -3.244 -11.371 1.00 92.12 406 GLU A CA 1
ATOM 3298 C C . GLU A 1 406 ? -27.279 -3.278 -12.888 1.00 92.12 406 GLU A C 1
ATOM 3300 O O . GLU A 1 406 ? -28.387 -3.077 -13.389 1.00 92.12 406 GLU A O 1
ATOM 3305 N N . SER A 1 407 ? -26.204 -3.525 -13.633 1.00 89.62 407 SER A N 1
ATOM 3306 C CA . SER A 1 407 ? -26.248 -3.570 -15.096 1.00 89.62 407 SER A CA 1
ATOM 3307 C C . SER A 1 407 ? -25.362 -4.679 -15.651 1.00 89.62 407 SER A C 1
ATOM 3309 O O . SER A 1 407 ? -24.464 -5.185 -14.972 1.00 89.62 407 SER A O 1
ATOM 3311 N N . ARG A 1 408 ? -25.621 -5.072 -16.899 1.00 89.94 408 ARG A N 1
ATOM 3312 C CA . ARG A 1 408 ? -24.780 -6.000 -17.655 1.00 89.94 408 ARG A CA 1
ATOM 3313 C C . ARG A 1 408 ? -24.382 -5.381 -18.979 1.00 89.94 408 ARG A C 1
ATOM 3315 O O . ARG A 1 408 ? -25.217 -4.861 -19.717 1.00 89.94 408 ARG A O 1
ATOM 3322 N N . ILE A 1 409 ? -23.095 -5.473 -19.279 1.00 89.94 409 ILE A N 1
ATOM 3323 C CA . ILE A 1 409 ? -22.549 -5.061 -20.566 1.00 89.94 409 ILE A CA 1
ATOM 3324 C C . ILE A 1 409 ? -21.846 -6.238 -21.225 1.00 89.94 409 ILE A C 1
ATOM 3326 O O . ILE A 1 409 ? -21.263 -7.091 -20.554 1.00 89.94 409 ILE A O 1
ATOM 3330 N N . ARG A 1 410 ? -21.875 -6.259 -22.550 1.00 89.50 410 ARG A N 1
ATOM 3331 C CA . ARG A 1 410 ? -21.122 -7.193 -23.375 1.00 89.50 410 ARG A CA 1
ATOM 3332 C C . ARG A 1 410 ? -19.896 -6.485 -23.934 1.00 89.50 410 ARG A C 1
ATOM 3334 O O . ARG A 1 410 ? -20.031 -5.420 -24.537 1.00 89.50 410 ARG A O 1
ATOM 3341 N N . ILE A 1 411 ? -18.716 -7.056 -23.712 1.00 89.12 411 ILE A N 1
ATOM 3342 C CA . ILE A 1 411 ? -17.434 -6.544 -24.198 1.00 89.12 411 ILE A CA 1
ATOM 3343 C C . ILE A 1 411 ? -16.915 -7.487 -25.274 1.00 89.12 411 ILE A C 1
ATOM 3345 O O . ILE A 1 411 ? -16.709 -8.673 -25.023 1.00 89.12 411 ILE A O 1
ATOM 3349 N N . LYS A 1 412 ? -16.656 -6.928 -26.453 1.00 88.69 412 LYS A N 1
ATOM 3350 C CA . LYS A 1 412 ? -16.100 -7.624 -27.604 1.00 88.69 412 LYS A CA 1
ATOM 3351 C C . LYS A 1 412 ? -14.730 -7.055 -27.947 1.00 88.69 412 LYS A C 1
ATOM 3353 O O . LYS A 1 412 ? -14.617 -5.880 -28.298 1.00 88.69 412 LYS A O 1
ATOM 3358 N N . ILE A 1 413 ? -13.709 -7.898 -27.871 1.00 85.00 413 ILE A N 1
ATOM 3359 C CA . ILE A 1 413 ? -12.325 -7.599 -28.245 1.00 85.00 413 ILE A CA 1
ATOM 3360 C C . ILE A 1 413 ? -12.067 -8.244 -29.608 1.00 85.00 413 ILE A C 1
ATOM 3362 O O . ILE A 1 413 ? -12.346 -9.433 -29.774 1.00 85.00 413 ILE A O 1
ATOM 3366 N N . GLN A 1 414 ? -11.590 -7.471 -30.586 1.00 81.81 414 GLN A N 1
ATOM 3367 C CA . GLN A 1 414 ? -11.336 -7.919 -31.962 1.00 81.81 414 GLN A CA 1
ATOM 3368 C C . GLN A 1 414 ? -9.915 -7.634 -32.420 1.00 81.81 414 GLN A C 1
ATOM 3370 O O . GLN A 1 414 ? -9.378 -6.567 -32.035 1.00 81.81 414 GLN A O 1
#

Sequence (414 aa):
MTQSVVPKTSIPEKTWRRQTDSPTWWIAFSCGSVILHLLAFWFISSYRLSVSQSGSGSTVPIEFIEISPEKSSVQPKSQPKPASVSPKPAPVKPIVPQNSQQSVKPPVSRVDRDAISFNNQKIEQQLAEQQRYSLLQQQKLAEQQRQLETEQQRQLELEQQRLRTEELRQRQEQQQELEAQIRQQEQEQQRILDEKLRQQEAEQQRQLQAQLQQEAEQQRQLQAQLQQEAEQQRQLQAQLQQEAEQQRKLATAQQSENPADGERILDGPKNADGEEPPPKFDKKTAQAPIQNQPNQSGAILTASWSIDDSFTPKKDIPDNLPRLKQNISQNFIIEPSQNSNLKPVDFEVYLIINEEGYVEFAQITDTEMRRQYQTYVDQNLLNKQLFLPATDIDPRTGEVKPSRSESRIRIKIQ

Radius of gyration: 56.54 Å; chains: 1; bounding box: 119×126×193 Å

Organism: NCBI:txid1973488

Secondary structure (DSSP, 8-state):
---------PPP----------HHHHHHHHHHHHHHHHHHHHHHHHHHTSSS--------------------------------------PPPPPPP----------------SSSHHHHHHHHHHHHHHHHHHHHHHHHHHHHHHHHHHHHHHHHHHHHHHHHHHHHHHHHHHHHHHHHHHHHHHHHHHHHHHHHHHHHHHHHHHHHHHHHHHHHHHHHHHHHHHHHHHHHHHHHHHHHHHHHHHHHHHHHHHT-S-------------------------------------------EEEEEEE-TT---SS---SB--EESS-----EEE---TT-----EEEEEEEEE-TTS-EEEEEESSHHHHHHHHHHHHHHHTT---EEPEEEE-TTT--EEEE-EEEEEEEEE-

Foldseek 3Di:
DDDDDDDDDDDDDPDPPPPPPDVVVVVVVVVVVVVVVVVVVVVVVVVVVPPPDDDDDDDDDPPPPPPDDDDDDDDDDDDDDDDDDDDDDDDDDDDDDDDDDDDDDDDDDDDDDDPCVVVVVVVVVVVVVVVVVVVVVVVVVVVVVVVVVVVVVVVVVVVVVVVVVVVVVVVVVVVVVVVVVVVVVVVVVVVVVVVVVVVVVVVVVVVVVVVVVVVVVVVVVVVVVVVVVVVVVVVVVVVVVVVVVVVVVVVVVVVPPDDDDDDDDDDDDDDDDDDDDDDDDDPDDDDDPPDDDDDPPFPFKWKAKDFPPPDDDDPDDAPFDKAFPDNCRPGDGDRPDPPDPDDWDKFKWKFKAALQQATQDIATPDPVCRVRCVVVCCVPGHRDNGINAGWHQDPVPRDTGGGIDMGMMMMTMD

pLDDT: mean 73.85, std 22.54, range [32.84, 98.12]